Protein 6C25 (pdb70)

Secondary structure (DSSP, 8-state):
---EEEEEESSSS-SSHHHHHHHHTTT-SEEEE-S--SSS-EE----EESSS-GGGGSTT-EEEE-TT--B-HHHHHHHHHHHHHTT--HHHHEEEETTPBBP-HHHHHHHHHHH----HHHHHHHHHTT---BGGGGG-HHHHHHHHHHHHHHHHHIIIIIS------HHHHHHHTTTHHHHHGGGEE-HHHHHHHHHHTT--EEEE---HHHHHT--GGG--EEEEEEESSEEE-SSS--TTB--SHHHHHHHHHTT-B-TTT-PBPEEE-EEHHHHHHHHHHHT--EEEEE-GGGGTT-SEEEEEEEEE-TT--EESS--SSGGGGTT-EEEEEEEE---S--TT--SGGGS-HHHHHHHHHHHHHHSS-EEEEE-SSSTTSEEESS-TT-

CATH classification: 1.10.300.10 (+1 more: 3.90.170.10)

Nearest PDB structures (foldseek):
  6c25-assembly1_A-2  TM=1.003E+00  e=3.751E-88  Legionella pneumophila
  6bs7-assembly1_A-2  TM=9.971E-01  e=5.224E-81  Legionella pneumophila
  1cg3-assembly1_A-2  TM=9.510E-01  e=1.145E-56  Escherichia coli K-12
  1cg4-assembly1_A-2  TM=9.491E-01  e=1.904E-55  Escherichia coli K-12
  1cg1-assembly1_A-2  TM=9.480E-01  e=2.419E-55  Escherichia coli K-12

Structure (mmCIF, N/CA/C/O backbone):
data_6C25
#
_entry.id   6C25
#
_cell.length_a   68.810
_cell.length_b   90.260
_cell.length_c   60.010
_cell.angle_alpha   90.000
_cell.angle_beta   90.000
_cell.angle_gamma   90.000
#
_symmetry.space_group_name_H-M   'P 21 21 2'
#
loop_
_entity.id
_entity.type
_entity.pdbx_description
1 polymer 'Adenylosuccinate synthetase'
2 non-polymer "GUANOSINE-5'-DIPHOSPHATE"
3 non-polymer 'MAGNESIUM ION'
4 non-polymer 'CHLORIDE ION'
5 water water
#
loop_
_atom_site.group_PDB
_atom_site.id
_atom_site.type_symbol
_atom_site.label_atom_id
_atom_site.label_alt_id
_atom_site.label_comp_id
_atom_site.label_asym_id
_atom_site.label_entity_id
_atom_site.label_seq_id
_atom_site.pdbx_PDB_ins_code
_atom_site.Cartn_x
_atom_site.Cartn_y
_atom_site.Cartn_z
_atom_site.occupancy
_atom_site.B_iso_or_equiv
_atom_site.auth_seq_id
_atom_site.auth_comp_id
_atom_site.auth_asym_id
_atom_site.auth_atom_id
_atom_site.pdbx_PDB_model_num
ATOM 1 N N . MET A 1 9 ? -19.867 -1.710 4.734 1.00 58.17 1 MET A N 1
ATOM 2 C CA . MET A 1 9 ? -20.630 -1.682 3.481 1.00 58.41 1 MET A CA 1
ATOM 3 C C . MET A 1 9 ? -20.796 -0.257 2.951 1.00 46.66 1 MET A C 1
ATOM 4 O O . MET A 1 9 ? -21.059 0.680 3.706 1.00 47.54 1 MET A O 1
ATOM 6 N N . GLY A 1 10 ? -20.638 -0.103 1.636 1.00 36.57 2 GLY A N 1
ATOM 7 C CA . GLY A 1 10 ? -20.700 1.198 1.010 1.00 31.49 2 GLY A CA 1
ATOM 8 C C . GLY A 1 10 ? -22.123 1.583 0.656 1.00 30.20 2 GLY A C 1
ATOM 9 O O . GLY A 1 10 ? -23.083 0.878 0.960 1.00 36.23 2 GLY A O 1
ATOM 10 N N . LYS A 1 11 ? -22.249 2.744 0.016 1.00 23.43 3 LYS A N 1
ATOM 11 C CA . LYS A 1 11 ? -23.529 3.226 -0.468 1.00 24.44 3 LYS A CA 1
ATOM 12 C C . LYS A 1 11 ? -23.447 3.473 -1.960 1.00 26.73 3 LYS A C 1
ATOM 13 O O . LYS A 1 11 ? -22.412 3.914 -2.481 1.00 20.49 3 LYS A O 1
ATOM 19 N N . ASN A 1 12 ? -24.563 3.192 -2.631 1.00 19.49 4 ASN A N 1
ATOM 20 C CA . ASN A 1 12 ? -24.692 3.322 -4.074 1.00 17.70 4 ASN A CA 1
ATOM 21 C C . ASN A 1 12 ? -25.675 4.439 -4.379 1.00 16.93 4 ASN A C 1
ATOM 22 O O . ASN A 1 12 ? -26.858 4.336 -4.026 1.00 18.48 4 ASN A O 1
ATOM 27 N N . VAL A 1 13 ? -25.184 5.483 -5.057 1.00 16.83 5 VAL A N 1
ATOM 28 C CA . VAL A 1 13 ? -25.892 6.743 -5.247 1.00 14.89 5 VAL A CA 1
ATOM 29 C C . VAL A 1 13 ? -26.064 6.987 -6.742 1.00 18.08 5 VAL A C 1
ATOM 30 O O . VAL A 1 13 ? -25.099 6.879 -7.509 1.00 15.07 5 VAL A O 1
ATOM 34 N N . VAL A 1 14 ? -27.275 7.350 -7.156 1.00 13.49 6 VAL A N 1
ATOM 35 C CA . VAL A 1 14 ? -27.527 7.782 -8.535 1.00 12.31 6 VAL A CA 1
ATOM 36 C C . VAL A 1 14 ? -27.766 9.284 -8.503 1.00 15.90 6 VAL A C 1
ATOM 37 O O . VAL A 1 14 ? -28.498 9.778 -7.634 1.00 16.91 6 VAL A O 1
ATOM 41 N N . VAL A 1 15 ? -27.147 10.004 -9.431 1.00 17.66 7 VAL A N 1
ATOM 42 C CA . VAL A 1 15 ? -27.289 11.455 -9.535 1.00 16.10 7 VAL A CA 1
ATOM 43 C C . VAL A 1 15 ? -27.873 11.765 -10.900 1.00 19.12 7 VAL A C 1
ATOM 44 O O . VAL A 1 15 ? -27.317 11.341 -11.920 1.00 16.01 7 VAL A O 1
ATOM 48 N N . LEU A 1 16 ? -28.972 12.527 -10.936 1.00 14.42 8 LEU A N 1
ATOM 49 C CA . LEU A 1 16 ? -29.559 12.888 -12.226 1.00 15.59 8 LEU A CA 1
ATOM 50 C C . LEU A 1 16 ? -30.199 14.263 -12.121 1.00 14.19 8 LEU A C 1
ATOM 51 O O . LEU A 1 16 ? -30.497 14.741 -11.022 1.00 17.63 8 LEU A O 1
ATOM 56 N N . GLY A 1 17 ? -30.414 14.883 -13.282 1.00 17.54 9 GLY A N 1
ATOM 57 C CA . GLY A 1 17 ? -31.181 16.138 -13.326 1.00 18.24 9 GLY A CA 1
ATOM 58 C C . GLY A 1 17 ? -32.676 15.870 -13.377 1.00 23.00 9 GLY A C 1
ATOM 59 O O . GLY A 1 17 ? -33.135 14.844 -13.891 1.00 20.58 9 GLY A O 1
ATOM 60 N N . THR A 1 18 ? -33.459 16.804 -12.822 1.00 16.33 10 THR A N 1
ATOM 61 C CA . THR A 1 18 ? -34.891 16.583 -12.658 1.00 15.38 10 THR A CA 1
ATOM 62 C C . THR A 1 18 ? -35.759 17.377 -13.618 1.00 19.45 10 THR A C 1
ATOM 63 O O . THR A 1 18 ? -36.994 17.226 -13.591 1.00 16.11 10 THR A O 1
ATOM 67 N N . GLN A 1 19 ? -35.163 18.230 -14.454 1.00 15.63 11 GLN A N 1
ATOM 68 C CA . GLN A 1 19 ? -35.952 19.178 -15.227 1.00 17.10 11 GLN A CA 1
ATOM 69 C C . GLN A 1 19 ? -35.680 18.896 -16.701 1.00 26.01 11 GLN A C 1
ATOM 70 O O . GLN A 1 19 ? -35.844 17.762 -17.133 1.00 22.32 11 GLN A O 1
ATOM 76 N N . TRP A 1 20 ? -35.270 19.888 -17.477 1.00 21.11 12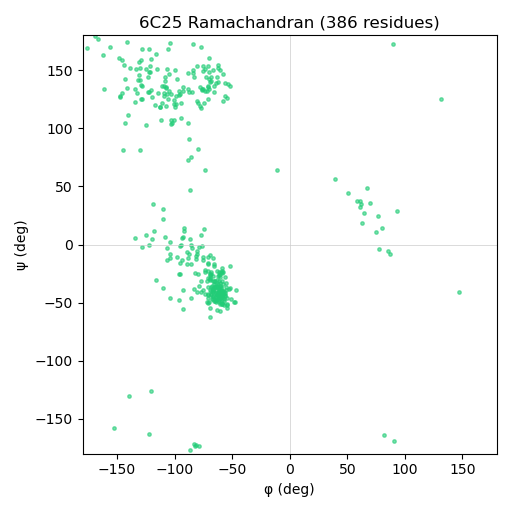 TRP A N 1
ATOM 77 C CA . TRP A 1 20 ? -35.094 19.724 -18.908 1.00 24.92 12 TRP A CA 1
ATOM 78 C C . TRP A 1 20 ? -33.636 19.971 -19.274 1.00 30.36 12 TRP A C 1
ATOM 79 O O . TRP A 1 20 ? -33.324 20.517 -20.333 1.00 41.63 12 TRP A O 1
ATOM 90 N N . GLY A 1 21 ? -32.726 19.578 -18.376 1.00 23.12 13 GLY A N 1
ATOM 91 C CA . GLY A 1 21 ? -31.303 19.770 -18.571 1.00 21.14 13 GLY A CA 1
ATOM 92 C C . GLY A 1 21 ? -30.812 21.105 -18.025 1.00 25.40 13 GLY A C 1
ATOM 93 O O . GLY A 1 21 ? -31.579 21.963 -17.584 1.00 22.65 13 GLY A O 1
ATOM 94 N N . ASP A 1 22 ? -29.490 21.262 -18.040 1.00 23.24 14 ASP A N 1
ATOM 95 C CA . ASP A 1 22 ? -28.846 22.490 -17.594 1.00 21.11 14 ASP A CA 1
ATOM 96 C C . ASP A 1 22 ? -29.073 22.760 -16.105 1.00 19.49 14 ASP A C 1
ATOM 97 O O . ASP A 1 22 ? -29.042 23.915 -15.674 1.00 21.75 14 ASP A O 1
ATOM 102 N N . GLU A 1 23 ? -29.280 21.717 -15.304 1.00 17.73 15 GLU A N 1
ATOM 103 C CA . GLU A 1 23 ? -29.623 21.928 -13.902 1.00 20.47 15 GLU A CA 1
ATOM 104 C C . GLU A 1 23 ? -28.410 22.233 -13.028 1.00 26.47 15 GLU A C 1
ATOM 105 O O . GLU A 1 23 ? -28.589 22.514 -11.838 1.00 25.97 15 GLU A O 1
ATOM 111 N N . GLY A 1 24 ? -27.195 22.164 -13.569 1.00 20.67 16 GLY A N 1
ATOM 112 C CA . GLY A 1 24 ? -26.002 22.447 -12.781 1.00 25.09 16 GLY A CA 1
ATOM 113 C C . GLY A 1 24 ? -25.397 21.206 -12.177 1.00 24.88 16 GLY A C 1
ATOM 114 O O . GLY A 1 24 ? -24.786 21.274 -11.107 1.00 26.14 16 GLY A O 1
ATOM 115 N N . LYS A 1 25 ? -25.572 20.060 -12.834 1.00 21.81 17 LYS A N 1
ATOM 116 C CA . LYS A 1 25 ? -25.180 18.769 -12.274 1.00 20.85 17 LYS A CA 1
ATOM 117 C C . LYS A 1 25 ? -23.658 18.592 -12.220 1.00 24.40 17 LYS A C 1
ATOM 118 O O . LYS A 1 25 ? -23.156 17.879 -11.350 1.00 22.93 17 LYS A O 1
ATOM 124 N N . GLY A 1 26 ? -22.919 19.236 -13.125 1.00 20.89 18 GLY A N 1
ATOM 125 C CA . GLY A 1 26 ? -21.496 18.953 -13.260 1.00 24.78 18 GLY A CA 1
ATOM 126 C C . GLY A 1 26 ? -20.709 19.152 -11.975 1.00 26.56 18 GLY A C 1
ATOM 127 O O . GLY A 1 26 ? -19.962 18.268 -11.538 1.00 26.81 18 GLY A O 1
ATOM 128 N N . LYS A 1 27 ? -20.850 20.319 -11.356 1.00 24.19 19 LYS A N 1
ATOM 129 C CA . LYS A 1 27 ? -20.036 20.584 -10.178 1.00 28.87 19 LYS A CA 1
ATOM 130 C C . LYS A 1 27 ? -20.516 19.785 -8.976 1.00 25.73 19 LYS A C 1
ATOM 131 O O . LYS A 1 27 ? -19.729 19.546 -8.052 1.00 21.45 19 LYS A O 1
ATOM 137 N N . ILE A 1 28 ? -21.777 19.350 -8.980 1.00 20.94 20 ILE A N 1
ATOM 138 C CA . ILE A 1 28 ? -22.274 18.527 -7.887 1.00 19.24 20 ILE A CA 1
ATOM 139 C C . ILE A 1 28 ? -21.695 17.125 -7.986 1.00 19.26 20 ILE A C 1
ATOM 140 O O . ILE A 1 28 ? -21.275 16.537 -6.984 1.00 18.75 20 ILE A O 1
ATOM 145 N N . VAL A 1 29 ? -21.652 16.569 -9.200 1.00 15.21 21 VAL A N 1
ATOM 146 C CA . VAL A 1 29 ? -21.001 15.276 -9.387 1.00 17.82 21 VAL A CA 1
ATOM 147 C C . VAL A 1 29 ? -19.531 15.362 -8.988 1.00 18.05 21 VAL A C 1
ATOM 148 O O . VAL A 1 29 ? -19.017 14.516 -8.243 1.00 24.30 21 VAL A O 1
ATOM 152 N N . ASP A 1 30 ? -18.842 16.412 -9.440 1.00 19.70 22 ASP A N 1
ATOM 153 C CA . ASP A 1 30 ? -17.431 16.580 -9.087 1.00 19.29 22 ASP A CA 1
ATOM 154 C C . ASP A 1 30 ? -17.237 16.584 -7.576 1.00 22.82 22 ASP A C 1
ATOM 155 O O . ASP A 1 30 ? -16.285 15.986 -7.052 1.00 21.95 22 ASP A O 1
ATOM 160 N N . LEU A 1 31 ? -18.109 17.297 -6.866 1.00 20.07 23 LEU A N 1
ATOM 161 C CA . LEU A 1 31 ? -18.039 17.328 -5.412 1.00 22.60 23 LEU A CA 1
ATOM 162 C C . LEU A 1 31 ? -18.293 15.944 -4.818 1.00 22.47 23 LEU A C 1
ATOM 163 O O . LEU A 1 31 ? -17.561 15.493 -3.926 1.00 27.12 23 LEU A O 1
ATOM 168 N N . LEU A 1 32 ? -19.330 15.254 -5.303 1.00 18.72 24 LEU A N 1
ATOM 169 C CA . LEU A 1 32 ? -19.645 13.927 -4.781 1.00 17.73 24 LEU A CA 1
ATOM 170 C C . LEU A 1 32 ? -18.519 12.929 -5.026 1.00 21.92 24 LEU A C 1
ATOM 171 O O . LEU A 1 32 ? -18.391 11.951 -4.276 1.00 24.20 24 LEU A O 1
ATOM 176 N N . THR A 1 33 ? -17.702 13.127 -6.074 1.00 21.66 25 THR A N 1
ATOM 177 C CA . THR A 1 33 ? -16.642 12.150 -6.310 1.00 25.30 25 THR A CA 1
ATOM 178 C C . THR A 1 33 ? -15.612 12.152 -5.191 1.00 23.25 25 THR A C 1
ATOM 179 O O . THR A 1 33 ? -14.858 11.186 -5.067 1.00 26.12 25 THR A O 1
ATOM 183 N N . GLN A 1 34 ? -15.566 13.194 -4.355 1.00 23.89 26 GLN A N 1
ATOM 184 C CA . GLN A 1 34 ? -14.656 13.127 -3.205 1.00 31.21 26 GLN A CA 1
ATOM 185 C C . GLN A 1 34 ? -15.004 11.976 -2.275 1.00 32.13 26 GLN A C 1
ATOM 186 O O . GLN A 1 34 ? -14.139 11.514 -1.528 1.00 33.48 26 GLN A O 1
ATOM 192 N N . ASP A 1 35 ? -16.251 11.514 -2.294 1.00 24.15 27 ASP A N 1
ATOM 193 C CA . ASP A 1 35 ? -16.697 10.444 -1.419 1.00 29.21 27 ASP A CA 1
ATOM 194 C C . ASP A 1 35 ? -16.836 9.110 -2.139 1.00 27.76 27 ASP A C 1
ATOM 195 O O . ASP A 1 35 ? -17.079 8.099 -1.481 1.00 30.81 27 ASP A O 1
ATOM 200 N N . ALA A 1 36 ? -16.707 9.076 -3.461 1.00 24.11 28 ALA A N 1
ATOM 201 C CA . ALA A 1 36 ? -16.890 7.838 -4.204 1.00 20.14 28 ALA A CA 1
ATOM 202 C C . ALA A 1 36 ? -15.526 7.224 -4.474 1.00 31.99 28 ALA A C 1
ATOM 203 O O . ALA A 1 36 ? -14.537 7.939 -4.661 1.00 35.20 28 ALA A O 1
ATOM 205 N N . GLN A 1 37 ? -15.452 5.897 -4.403 1.00 26.49 29 GLN A N 1
ATOM 206 C CA . GLN A 1 37 ? -14.286 5.199 -4.928 1.00 31.66 29 GLN A CA 1
ATOM 207 C C . GLN A 1 37 ? -14.500 4.746 -6.371 1.00 27.55 29 GLN A C 1
ATOM 208 O O . GLN A 1 37 ? -13.543 4.351 -7.056 1.00 21.62 29 GLN A O 1
ATOM 214 N N . VAL A 1 38 ? -15.734 4.788 -6.846 1.00 19.31 30 VAL A N 1
ATOM 215 C CA . VAL A 1 38 ? -16.099 4.251 -8.154 1.00 18.22 30 VAL A CA 1
ATOM 216 C C . VAL A 1 38 ? -17.119 5.197 -8.776 1.00 23.50 30 VAL A C 1
ATOM 217 O O . VAL A 1 38 ? -18.068 5.620 -8.106 1.00 22.58 30 VAL A O 1
ATOM 221 N N . VAL A 1 39 ? -16.940 5.533 -10.050 1.00 16.53 31 VAL A N 1
ATOM 222 C CA . VAL A 1 39 ? -17.908 6.359 -10.764 1.00 15.54 31 VAL A CA 1
ATOM 223 C C . VAL A 1 39 ? -18.278 5.641 -12.056 1.00 16.44 31 VAL A C 1
ATOM 224 O O . VAL A 1 39 ? -17.401 5.115 -12.752 1.00 17.22 31 VAL A O 1
ATOM 228 N N . VAL A 1 40 ? -19.570 5.619 -12.372 1.00 15.64 32 VAL A N 1
ATOM 229 C CA . VAL A 1 40 ? -20.112 4.789 -13.457 1.00 17.69 32 VAL A CA 1
ATOM 230 C C . VAL A 1 40 ? -20.971 5.654 -14.367 1.00 22.96 32 VAL A C 1
ATOM 231 O O . VAL A 1 40 ? -21.927 6.289 -13.892 1.00 18.66 32 VAL A O 1
ATOM 235 N N . ARG A 1 41 ? -20.647 5.647 -15.668 1.00 19.38 33 ARG A N 1
ATOM 236 C CA A ARG A 1 41 ? -21.551 6.112 -16.711 0.39 20.55 33 ARG A CA 1
ATOM 237 C CA B ARG A 1 41 ? -21.549 6.109 -16.721 0.61 20.55 33 ARG A CA 1
ATOM 238 C C . ARG A 1 41 ? -22.329 4.917 -17.255 1.00 20.14 33 ARG A C 1
ATOM 239 O O . ARG A 1 41 ? -21.738 3.918 -17.665 1.00 17.25 33 ARG A O 1
ATOM 254 N N . TYR A 1 42 ? -23.656 5.019 -17.265 1.00 21.68 34 TYR A N 1
ATOM 255 C CA . TYR A 1 42 ? -24.454 3.848 -17.598 1.00 21.21 34 TYR A CA 1
ATOM 256 C C . TYR A 1 42 ? -25.482 4.101 -18.685 1.00 21.66 34 TYR A C 1
ATOM 257 O O . TYR A 1 42 ? -26.187 3.163 -19.074 1.00 23.15 34 TYR A O 1
ATOM 266 N N . GLN A 1 43 ? -25.594 5.331 -19.185 1.00 24.66 35 GLN A N 1
ATOM 267 C CA . GLN A 1 43 ? -26.591 5.649 -20.198 1.00 36.19 35 GLN A CA 1
ATOM 268 C C . GLN A 1 43 ? -26.011 6.696 -21.132 1.00 39.01 35 GLN A C 1
ATOM 269 O O . GLN A 1 43 ? -25.080 7.421 -20.778 1.00 34.92 35 GLN A O 1
ATOM 271 N N . GLY A 1 44 ? -26.584 6.780 -22.323 1.00 36.13 36 GLY A N 1
ATOM 272 C CA . GLY A 1 44 ? -26.297 7.913 -23.164 1.00 36.71 36 GLY A CA 1
ATOM 273 C C . GLY A 1 44 ? -24.992 7.749 -23.914 1.00 39.28 36 GLY A C 1
ATOM 274 O O . GLY A 1 44 ? -24.448 6.648 -24.059 1.00 42.09 36 GLY A O 1
ATOM 275 N N . GLY A 1 45 ? -24.503 8.869 -24.429 1.00 47.84 37 GLY A N 1
ATOM 276 C CA . GLY A 1 45 ? -23.285 8.853 -25.210 1.00 51.99 37 GLY A CA 1
ATOM 277 C C . GLY A 1 45 ? -22.395 10.036 -24.910 1.00 54.87 37 GLY A C 1
ATOM 278 O O . GLY A 1 45 ? -22.117 10.340 -23.738 1.00 45.04 37 GLY A O 1
ATOM 279 N N . HIS A 1 46 ? -21.948 10.701 -25.981 1.00 58.68 38 HIS A N 1
ATOM 280 C CA . HIS A 1 46 ? -21.084 11.875 -25.927 1.00 61.58 38 HIS A CA 1
ATOM 281 C C . HIS A 1 46 ? -21.818 13.150 -26.344 1.00 70.51 38 HIS A C 1
ATOM 282 O O . HIS A 1 46 ? -21.206 14.073 -26.886 1.00 80.34 38 HIS A O 1
ATOM 289 N N . ASN A 1 47 ? -23.128 13.219 -26.087 1.00 70.87 39 ASN A N 1
ATOM 290 C CA . ASN A 1 47 ? -23.923 14.353 -26.556 1.00 77.49 39 ASN A CA 1
ATOM 291 C C . ASN A 1 47 ? -23.595 15.628 -25.783 1.00 86.32 39 ASN A C 1
ATOM 292 O O . ASN A 1 47 ? -23.334 16.677 -26.383 1.00 92.10 39 ASN A O 1
ATOM 294 N N . ALA A 1 48 ? -23.607 15.562 -24.454 1.00 86.20 40 ALA A N 1
ATOM 295 C CA . ALA A 1 48 ? -23.351 16.722 -23.611 1.00 86.87 40 ALA A CA 1
ATOM 296 C C . ALA A 1 48 ? -21.985 16.604 -22.945 1.00 86.04 40 ALA A C 1
ATOM 297 O O . ALA A 1 48 ? -21.584 15.515 -22.515 1.00 87.75 40 ALA A O 1
ATOM 299 N N . GLY A 1 49 ? -21.273 17.735 -22.857 1.00 79.58 41 GLY A N 1
ATOM 300 C CA . GLY A 1 49 ? -19.962 17.779 -22.248 1.00 73.04 41 GLY A CA 1
ATOM 301 C C . GLY A 1 49 ? -19.966 18.432 -20.868 1.00 69.21 41 GLY A C 1
ATOM 302 O O . GLY A 1 49 ? -20.942 19.043 -20.440 1.00 75.73 41 GLY A O 1
ATOM 303 N N . HIS A 1 50 ? -18.838 18.278 -20.170 1.00 69.99 42 HIS A N 1
ATOM 304 C CA . HIS A 1 50 ? -18.617 18.889 -18.862 1.00 58.30 42 HIS A CA 1
ATOM 305 C C . HIS A 1 50 ? -17.230 19.518 -18.827 1.00 61.42 42 HIS A C 1
ATOM 306 O O . HIS A 1 50 ? -16.228 18.828 -19.040 1.00 58.40 42 HIS A O 1
ATOM 313 N N . THR A 1 51 ? -17.168 20.815 -18.543 1.00 63.77 43 THR A N 1
ATOM 314 C CA . THR A 1 51 ? -15.902 21.536 -18.516 1.00 67.24 43 THR A CA 1
ATOM 315 C C . THR A 1 51 ? -15.337 21.549 -17.103 1.00 64.54 43 THR A C 1
ATOM 316 O O . THR A 1 51 ? -16.072 21.787 -16.139 1.00 56.55 43 THR A O 1
ATOM 320 N N . LEU A 1 52 ? -14.036 21.295 -16.978 1.00 66.49 44 LEU A N 1
ATOM 321 C CA . LEU A 1 52 ? -13.400 21.393 -15.662 1.00 72.54 44 LEU A CA 1
ATOM 322 C C . LEU A 1 52 ? -11.918 21.745 -15.811 1.00 84.50 44 LEU A C 1
ATOM 323 O O . LEU A 1 52 ? -11.484 22.258 -16.848 1.00 85.75 44 LEU A O 1
ATOM 328 N N . LYS A 1 53 ? -11.137 21.427 -14.772 1.00 89.90 45 LYS A N 1
ATOM 329 C CA . LYS A 1 53 ? -9.904 22.141 -14.442 1.00 95.62 45 LYS A CA 1
ATOM 330 C C . LYS A 1 53 ? -8.682 21.465 -15.056 1.00 90.79 45 LYS A C 1
ATOM 331 O O . LYS A 1 53 ? -8.260 20.397 -14.597 1.00 89.47 45 LYS A O 1
ATOM 333 N N . ILE A 1 54 ? -8.115 22.124 -16.068 1.00 87.68 46 ILE A N 1
ATOM 334 C CA . ILE A 1 54 ? -6.851 21.837 -16.758 1.00 89.19 46 ILE A CA 1
ATOM 335 C C . ILE A 1 54 ? -7.095 22.279 -18.193 1.00 94.68 46 ILE A C 1
ATOM 336 O O . ILE A 1 54 ? -8.142 22.863 -18.493 1.00 94.45 46 ILE A O 1
ATOM 338 N N . THR A 1 59 ? -10.470 21.787 -20.608 1.00 80.42 51 THR A N 1
ATOM 339 C CA . THR A 1 59 ? -10.686 20.411 -21.039 1.00 77.40 51 THR A CA 1
ATOM 340 C C . THR A 1 59 ? -12.139 19.980 -20.811 1.00 67.96 51 THR A C 1
ATOM 341 O O . THR A 1 59 ? -12.665 20.089 -19.698 1.00 68.16 51 THR A O 1
ATOM 345 N N . VAL A 1 60 ? -12.792 19.503 -21.869 1.00 57.72 52 VAL A N 1
ATOM 346 C CA . VAL A 1 60 ? -14.193 19.095 -21.814 1.00 60.30 52 VAL A CA 1
ATOM 347 C C . VAL A 1 60 ? -14.261 17.580 -21.930 1.00 55.35 52 VAL A C 1
ATOM 348 O O . VAL A 1 60 ? -13.700 16.997 -22.866 1.00 56.59 52 VAL A O 1
ATOM 352 N N . LEU A 1 61 ? -14.951 16.941 -20.989 1.00 44.29 53 LEU A N 1
ATOM 353 C CA . LEU A 1 61 ? -15.125 15.495 -20.999 1.00 42.68 53 LEU A CA 1
ATOM 354 C C . LEU A 1 61 ? -16.566 15.167 -21.336 1.00 47.31 53 LEU A C 1
ATOM 355 O O . LEU A 1 61 ? -17.488 15.733 -20.741 1.00 52.24 53 LEU A O 1
ATOM 360 N N . ARG A 1 62 ? -16.760 14.268 -22.294 1.00 41.61 54 ARG A N 1
ATOM 361 C CA . ARG A 1 62 ? -18.099 13.861 -22.692 1.00 46.02 54 ARG A CA 1
ATOM 362 C C . ARG A 1 62 ? -18.386 12.402 -22.418 1.00 42.99 54 ARG A C 1
ATOM 363 O O . ARG A 1 62 ? -19.545 12.047 -22.160 1.00 41.61 54 ARG A O 1
ATOM 365 N N . LEU A 1 63 ? -17.372 11.546 -22.460 1.00 35.40 55 LEU A N 1
ATOM 366 C CA . LEU A 1 63 ? -17.541 10.140 -22.108 1.00 35.57 55 LEU A CA 1
ATOM 367 C C . LEU A 1 63 ? -16.854 9.761 -20.809 1.00 35.17 55 LEU A C 1
ATOM 368 O O . LEU A 1 63 ? -17.400 8.974 -20.038 1.00 34.84 55 LEU A O 1
ATOM 373 N N . ILE A 1 64 ? -15.678 10.310 -20.528 1.00 38.75 56 ILE A N 1
ATOM 374 C CA . ILE A 1 64 ? -14.929 9.917 -19.336 1.00 39.94 56 ILE A CA 1
ATOM 375 C C . ILE A 1 64 ? -15.482 10.650 -18.115 1.00 40.37 56 ILE A C 1
ATOM 376 O O . ILE A 1 64 ? -15.535 11.892 -18.113 1.00 40.35 56 ILE A O 1
ATOM 381 N N . PRO A 1 65 ? -15.906 9.923 -17.068 1.00 38.39 57 PRO A N 1
ATOM 382 C CA . PRO A 1 65 ? -16.357 10.573 -15.829 1.00 33.60 57 PRO A CA 1
ATOM 383 C C . PRO A 1 65 ? -15.280 11.455 -15.218 1.00 43.44 57 PRO A C 1
ATOM 384 O O . PRO A 1 65 ? -14.086 11.159 -15.299 1.00 39.12 57 PRO A O 1
ATOM 388 N N . SER A 1 66 ? -15.717 12.558 -14.583 1.00 40.27 58 SER A N 1
ATOM 389 C CA . SER A 1 66 ? -14.760 13.507 -14.020 1.00 41.59 58 SER A CA 1
ATOM 390 C C . SER A 1 66 ? -14.047 12.957 -12.790 1.00 37.33 58 SER A C 1
ATOM 391 O O . SER A 1 66 ? -12.997 13.494 -12.408 1.00 49.69 58 SER A O 1
ATOM 394 N N . GLY A 1 67 ? -14.568 11.897 -12.179 1.00 33.61 59 GLY A N 1
ATOM 395 C CA . GLY A 1 67 ? -13.839 11.212 -11.124 1.00 39.54 59 GLY A CA 1
ATOM 396 C C . GLY A 1 67 ? -12.417 10.814 -11.507 1.00 35.42 59 GLY A C 1
ATOM 397 O O . GLY A 1 67 ? -11.591 10.545 -10.632 1.00 34.08 59 GLY A O 1
ATOM 398 N N . MET A 1 68 ? -12.128 10.781 -12.815 1.00 35.44 60 MET A N 1
ATOM 399 C CA . MET A 1 68 ? -10.794 10.452 -13.319 1.00 39.65 60 MET A CA 1
ATOM 400 C C . MET A 1 68 ? -9.727 11.402 -12.796 1.00 40.00 60 MET A C 1
ATOM 401 O O . MET A 1 68 ? -8.547 11.040 -12.761 1.00 45.88 60 MET A O 1
ATOM 406 N N . LEU A 1 69 ? -10.106 12.605 -12.391 1.00 38.18 61 LEU A N 1
ATOM 407 C CA . LEU A 1 69 ? -9.156 13.565 -11.861 1.00 46.59 61 LEU A CA 1
ATOM 408 C C . LEU A 1 69 ? -8.908 13.391 -10.367 1.00 46.94 61 LEU A C 1
ATOM 409 O O . LEU A 1 69 ? -8.119 14.148 -9.795 1.00 50.92 61 LEU A O 1
ATOM 414 N N . ARG A 1 70 ? -9.564 12.431 -9.726 1.00 41.30 62 ARG A N 1
ATOM 415 C CA . ARG A 1 70 ? -9.214 11.980 -8.391 1.00 41.21 62 ARG A CA 1
ATOM 416 C C . ARG A 1 70 ? -8.387 10.711 -8.499 1.00 37.81 62 ARG A C 1
ATOM 417 O O . ARG A 1 70 ? -8.834 9.748 -9.134 1.00 35.11 62 ARG A O 1
ATOM 425 N N . PRO A 1 71 ? -7.218 10.656 -7.857 1.00 40.23 63 PRO A N 1
ATOM 426 C CA . PRO A 1 71 ? -6.278 9.555 -8.135 1.00 39.96 63 PRO A CA 1
ATOM 427 C C . PRO A 1 71 ? -6.771 8.191 -7.695 1.00 41.24 63 PRO A C 1
ATOM 428 O O . PRO A 1 71 ? -6.373 7.187 -8.294 1.00 39.80 63 PRO A O 1
ATOM 432 N N . ASN A 1 72 ? -7.637 8.111 -6.691 1.00 38.81 64 ASN A N 1
ATOM 433 C CA . ASN A 1 72 ? -8.086 6.825 -6.164 1.00 39.19 64 ASN A CA 1
ATOM 434 C C . ASN A 1 72 ? -9.322 6.252 -6.867 1.00 39.86 64 ASN A C 1
ATOM 435 O O . ASN A 1 72 ? -9.698 5.111 -6.584 1.00 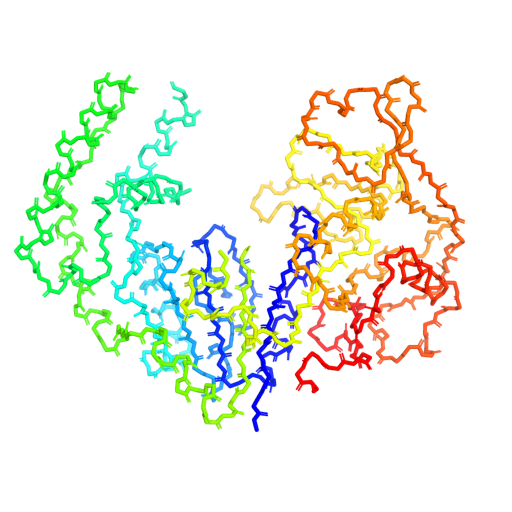45.58 64 ASN A O 1
ATOM 440 N N . VAL A 1 73 ? -9.953 6.990 -7.773 1.00 34.99 65 VAL A N 1
ATOM 441 C CA . VAL A 1 73 ? -11.267 6.624 -8.304 1.00 29.78 65 VAL A CA 1
ATOM 442 C C . VAL A 1 73 ? -11.101 5.713 -9.515 1.00 26.23 65 VAL A C 1
ATOM 443 O O . VAL A 1 73 ? -10.275 5.984 -10.389 1.00 27.70 65 VAL A O 1
ATOM 447 N N . THR A 1 74 ? -11.873 4.626 -9.566 1.00 24.08 66 THR A N 1
ATOM 448 C CA . THR A 1 74 ? -12.005 3.821 -10.775 1.00 25.83 66 THR A CA 1
ATOM 449 C C . THR A 1 74 ? -13.242 4.277 -11.538 1.00 26.50 66 THR A C 1
ATOM 450 O O . THR A 1 74 ? -14.337 4.356 -10.963 1.00 20.31 66 THR A O 1
ATOM 454 N N . CYS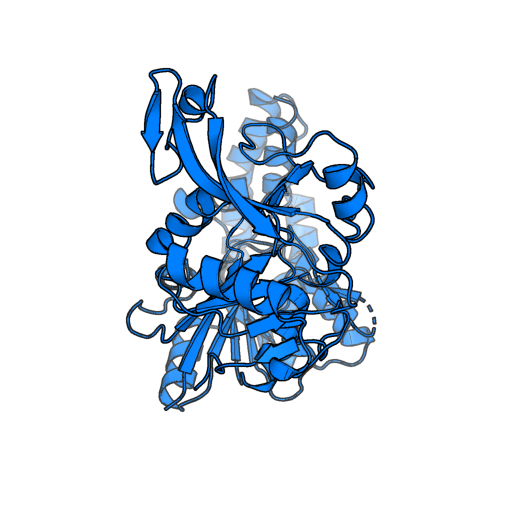 A 1 75 ? -13.082 4.545 -12.836 1.00 21.18 67 CYS A N 1
ATOM 455 C CA . CYS A 1 75 ? -14.194 4.993 -13.680 1.00 21.18 67 CYS A CA 1
ATOM 456 C C . CYS A 1 75 ? -14.635 3.888 -14.636 1.00 25.96 67 CYS A C 1
ATOM 457 O O . CYS A 1 75 ? -13.799 3.216 -15.254 1.00 24.65 67 CYS A O 1
ATOM 460 N N . TYR A 1 76 ? -15.956 3.704 -14.759 1.00 18.62 68 TYR A N 1
ATOM 461 C CA . TYR A 1 76 ? -16.540 2.641 -15.567 1.00 23.46 68 TYR A CA 1
ATOM 462 C C . TYR A 1 76 ? -17.451 3.236 -16.619 1.00 21.52 68 TYR A C 1
ATOM 463 O O . TYR A 1 76 ? -18.327 4.049 -16.297 1.00 20.00 68 TYR A O 1
ATOM 472 N N . ILE A 1 77 ? -17.272 2.801 -17.865 1.00 21.11 69 ILE A N 1
ATOM 473 C CA . ILE A 1 77 ? -18.260 3.030 -18.916 1.00 19.22 69 ILE A CA 1
ATOM 474 C C . ILE A 1 77 ? -18.990 1.706 -19.106 1.00 19.80 69 ILE A C 1
ATOM 475 O O . ILE A 1 77 ? -18.452 0.768 -19.688 1.00 17.48 69 ILE A O 1
ATOM 480 N N . ALA A 1 78 ? -20.216 1.624 -18.587 1.00 18.94 70 ALA A N 1
ATOM 481 C CA . ALA A 1 78 ? -20.973 0.387 -18.513 1.00 21.74 70 ALA A CA 1
ATOM 482 C C . ALA A 1 78 ? -21.711 0.126 -19.834 1.00 18.74 70 ALA A C 1
ATOM 483 O O . ALA A 1 78 ? -21.747 0.968 -20.732 1.00 16.48 70 ALA A O 1
ATOM 485 N N . ASN A 1 79 ? -22.312 -1.071 -19.929 1.00 15.08 71 ASN A N 1
ATOM 486 C CA . ASN A 1 79 ? -22.823 -1.573 -21.204 1.00 18.27 71 ASN A CA 1
ATOM 487 C C . ASN A 1 79 ? -23.910 -0.682 -21.791 1.00 19.72 71 ASN A C 1
ATOM 488 O O . ASN A 1 79 ? -24.104 -0.667 -23.014 1.00 21.79 71 ASN A O 1
ATOM 493 N N . GLY A 1 80 ? -24.628 0.067 -20.951 1.00 24.25 72 GLY A N 1
ATOM 494 C CA . GLY A 1 80 ? -25.685 0.932 -21.474 1.00 20.39 72 GLY A CA 1
ATOM 495 C C . GLY A 1 80 ? -25.209 2.138 -22.250 1.00 21.07 72 GLY A C 1
ATOM 496 O O . GLY A 1 80 ? -26.040 2.810 -22.871 1.00 24.03 72 GLY A O 1
ATOM 497 N N . VAL A 1 81 ? -23.919 2.449 -22.223 1.00 16.32 73 VAL A N 1
ATOM 498 C CA . VAL A 1 81 ? -23.385 3.583 -22.961 1.00 20.64 73 VAL A CA 1
ATOM 499 C C . VAL A 1 81 ? -23.106 3.116 -24.381 1.00 22.64 73 VAL A C 1
ATOM 500 O O . VAL A 1 81 ? -22.525 2.048 -24.573 1.00 22.81 73 VAL A O 1
ATOM 504 N N . VAL A 1 82 ? -23.554 3.876 -25.376 1.00 26.78 74 VAL A N 1
ATOM 505 C CA . VAL A 1 82 ? -23.126 3.656 -26.759 1.00 28.76 74 VAL A CA 1
ATOM 506 C C . VAL A 1 82 ? -21.988 4.624 -27.032 1.00 30.11 74 VAL A C 1
ATOM 507 O O . VAL A 1 82 ? -22.109 5.818 -26.749 1.00 31.44 74 VAL A O 1
ATOM 511 N N . LEU A 1 83 ? -20.869 4.125 -27.537 1.00 31.80 75 LEU A N 1
ATOM 512 C CA . LEU A 1 83 ? -19.692 4.974 -27.621 1.00 38.74 75 LEU A CA 1
ATOM 513 C C . LEU A 1 83 ? -19.081 4.958 -29.010 1.00 34.76 75 LEU A C 1
ATOM 514 O O . LEU A 1 83 ? -18.975 3.909 -29.652 1.00 32.88 75 LEU A O 1
ATOM 519 N N . SER A 1 84 ? -18.697 6.145 -29.460 1.00 36.42 76 SER A N 1
ATOM 520 C CA . SER A 1 84 ? -17.819 6.299 -30.609 1.00 41.26 76 SER A CA 1
ATOM 521 C C . SER A 1 84 ? -16.390 5.995 -30.183 1.00 37.49 76 SER A C 1
ATOM 522 O O . SER A 1 84 ? -15.856 6.692 -29.314 1.00 35.26 76 SER A O 1
ATOM 525 N N . PRO A 1 85 ? -15.746 4.967 -30.740 1.00 40.98 77 PRO A N 1
ATOM 526 C CA . PRO A 1 85 ? -14.368 4.664 -30.318 1.00 40.10 77 PRO A CA 1
ATOM 527 C C . PRO A 1 85 ? -13.391 5.803 -30.567 1.00 37.65 77 PRO A C 1
ATOM 528 O O . PRO A 1 85 ? -12.461 5.998 -29.775 1.00 39.81 77 PRO A O 1
ATOM 532 N N . GLN A 1 86 ? -13.573 6.584 -31.627 1.00 41.65 78 GLN A N 1
ATOM 533 C CA . GLN A 1 86 ? -12.611 7.651 -31.862 1.00 45.95 78 GLN A CA 1
ATOM 534 C C . GLN A 1 86 ? -12.848 8.837 -30.933 1.00 45.54 78 GLN A C 1
ATOM 535 O O . GLN A 1 86 ? -11.889 9.507 -30.540 1.00 47.21 78 GLN A O 1
ATOM 541 N N . ALA A 1 87 ? -14.099 9.102 -30.547 1.00 41.91 79 ALA A N 1
ATOM 542 C CA . ALA A 1 87 ? -14.341 10.140 -29.549 1.00 42.96 79 ALA A CA 1
ATOM 543 C C . ALA A 1 87 ? -13.731 9.756 -28.204 1.00 42.54 79 ALA A C 1
ATOM 544 O O . ALA A 1 87 ? -13.128 10.592 -27.522 1.00 46.19 79 ALA A O 1
ATOM 546 N N . LEU A 1 88 ? -13.870 8.493 -27.808 1.00 40.67 80 LEU A N 1
ATOM 547 C CA . LEU A 1 88 ? -13.279 8.052 -26.550 1.00 31.00 80 LEU A CA 1
ATOM 548 C C . LEU A 1 88 ? -11.755 8.155 -26.587 1.00 35.24 80 LEU A C 1
ATOM 549 O O . LEU A 1 88 ? -11.133 8.678 -25.655 1.00 35.74 80 LEU A O 1
ATOM 554 N N . LEU A 1 89 ? -11.130 7.664 -27.659 1.00 31.86 81 LEU A N 1
ATOM 555 C CA . LEU A 1 89 ? -9.670 7.652 -27.691 1.00 36.24 81 LEU A CA 1
ATOM 556 C C . LEU A 1 89 ? -9.096 9.063 -27.687 1.00 38.66 81 LEU A C 1
ATOM 557 O O . LEU A 1 89 ? -8.016 9.292 -27.131 1.00 42.91 81 LEU A O 1
ATOM 562 N N . SER A 1 90 ? -9.813 10.025 -28.271 1.00 44.59 82 SER A N 1
ATOM 563 C CA . SER A 1 90 ? -9.367 11.417 -28.234 1.00 54.61 82 SER A CA 1
ATOM 564 C C . SER A 1 90 ? -9.446 12.000 -26.825 1.00 53.58 82 SER A C 1
ATOM 565 O O . SER A 1 90 ? -8.532 12.718 -26.397 1.00 52.03 82 SER A O 1
ATOM 568 N N . GLU A 1 91 ? -10.533 11.719 -26.092 1.00 49.18 83 GLU A N 1
ATOM 569 C CA . GLU A 1 91 ? -10.605 12.145 -24.695 1.00 47.10 83 GLU A CA 1
ATOM 570 C C . GLU A 1 91 ? -9.482 11.525 -23.877 1.00 42.79 83 GLU A C 1
ATOM 571 O O . GLU A 1 91 ? -8.827 12.210 -23.083 1.00 40.61 83 GLU A O 1
ATOM 577 N N . ILE A 1 92 ? -9.257 10.221 -24.058 1.00 38.67 84 ILE A N 1
ATOM 578 C CA . ILE A 1 92 ? -8.171 9.526 -23.375 1.00 39.46 84 ILE A CA 1
ATOM 579 C C . ILE A 1 92 ? -6.846 10.217 -23.645 1.00 45.47 84 ILE A C 1
ATOM 580 O O . ILE A 1 92 ? -6.119 10.590 -22.718 1.00 45.42 84 ILE A O 1
ATOM 585 N N . LYS A 1 93 ? -6.520 10.403 -24.926 1.00 47.19 85 LYS A N 1
ATOM 586 C CA . LYS A 1 93 ? -5.243 11.006 -25.291 1.00 50.77 85 LYS A CA 1
ATOM 587 C C . LYS A 1 93 ? -5.122 12.423 -24.744 1.00 56.69 85 LYS A C 1
ATOM 588 O O . LYS A 1 93 ? -4.045 12.831 -24.293 1.00 55.92 85 LYS A O 1
ATOM 594 N N . GLU A 1 94 ? -6.222 13.178 -24.740 1.00 61.74 86 GLU A N 1
ATOM 595 C CA . GLU A 1 94 ? -6.194 14.514 -24.152 1.00 48.34 86 GLU A CA 1
ATOM 596 C C . GLU A 1 94 ? -5.831 14.451 -22.671 1.00 47.96 86 GLU A C 1
ATOM 597 O O . GLU A 1 94 ? -4.923 15.150 -22.215 1.00 55.48 86 GLU A O 1
ATOM 603 N N . LEU A 1 95 ? -6.528 13.612 -21.900 1.00 53.04 87 LEU A N 1
ATOM 604 C CA . LEU A 1 95 ? -6.202 13.482 -20.483 1.00 52.89 87 LEU A CA 1
ATOM 605 C C . LEU A 1 95 ? -4.792 12.946 -20.276 1.00 58.95 87 LEU A C 1
ATOM 606 O O . LEU A 1 95 ? -4.129 13.303 -19.293 1.00 61.14 87 LEU A O 1
ATOM 611 N N . GLU A 1 96 ? -4.324 12.072 -21.173 1.00 55.13 88 GLU A N 1
ATOM 612 C CA . GLU A 1 96 ? -2.960 11.572 -21.059 1.00 57.71 88 GLU A CA 1
ATOM 613 C C . GLU A 1 96 ? -1.954 12.696 -21.255 1.00 61.88 88 GLU A C 1
ATOM 614 O O . GLU A 1 96 ? -0.921 12.737 -20.578 1.00 65.22 88 GLU A O 1
ATOM 620 N N . GLY A 1 97 ? -2.260 13.636 -22.155 1.00 64.11 89 GLY A N 1
ATOM 621 C CA . GLY A 1 97 ? -1.406 14.799 -22.319 1.00 64.21 89 GLY A CA 1
ATOM 622 C C . GLY A 1 97 ? -1.276 15.613 -21.044 1.00 71.78 89 GLY A C 1
ATOM 623 O O . GLY A 1 97 ? -0.188 16.079 -20.703 1.00 78.38 89 GLY A O 1
ATOM 624 N N . ASN A 1 98 ? -2.379 15.801 -20.326 1.00 70.96 90 ASN A N 1
ATOM 625 C CA . ASN A 1 98 ? -2.305 16.437 -19.010 1.00 70.48 90 ASN A CA 1
ATOM 626 C C . ASN A 1 98 ? -1.739 15.512 -17.937 1.00 66.71 90 ASN A C 1
ATOM 627 O O . ASN A 1 98 ? -1.860 15.828 -16.746 1.00 69.82 90 ASN A O 1
ATOM 632 N N . GLY A 1 99 ? -1.144 14.383 -18.307 1.00 66.76 91 GLY A N 1
ATOM 633 C CA . GLY A 1 99 ? -0.498 13.519 -17.335 1.00 70.13 91 GLY A CA 1
ATOM 634 C C . GLY A 1 99 ? -1.420 12.782 -16.384 1.00 74.72 91 GLY A C 1
ATOM 635 O O . GLY A 1 99 ? -1.065 12.595 -15.212 1.00 77.10 91 GLY A O 1
ATOM 636 N N . ILE A 1 100 ? -2.596 12.360 -16.851 1.00 69.22 92 ILE A N 1
ATOM 637 C CA . ILE A 1 100 ? -3.463 11.465 -16.093 1.00 62.90 92 ILE A CA 1
ATOM 638 C C . ILE A 1 100 ? -3.189 10.047 -16.567 1.00 57.00 92 ILE A C 1
ATOM 639 O O . ILE A 1 100 ? -3.138 9.792 -17.776 1.00 53.80 92 ILE A O 1
ATOM 644 N N . ASN A 1 101 ? -3.004 9.121 -15.626 1.00 59.76 93 ASN A N 1
ATOM 645 C CA . ASN A 1 101 ? -2.896 7.702 -15.971 1.00 60.06 93 ASN A CA 1
ATOM 646 C C . ASN A 1 101 ? -4.310 7.160 -16.184 1.00 57.02 93 ASN A C 1
ATOM 647 O O . ASN A 1 101 ? -4.920 6.553 -15.303 1.00 58.67 93 ASN A O 1
ATOM 649 N N . VAL A 1 102 ? -4.833 7.389 -17.391 1.00 53.81 94 VAL A N 1
ATOM 650 C CA . VAL A 1 102 ? -6.219 7.036 -17.689 1.00 44.15 94 VAL A CA 1
ATOM 651 C C . VAL A 1 102 ? -6.380 5.524 -17.797 1.00 41.64 94 VAL A C 1
ATOM 652 O O . VAL A 1 102 ? -7.276 4.933 -17.183 1.00 40.04 94 VAL A O 1
ATOM 656 N N . ARG A 1 103 ? -5.519 4.875 -18.577 1.00 33.35 95 ARG A N 1
ATOM 657 C CA . ARG A 1 103 ? -5.780 3.484 -18.913 1.00 37.57 95 ARG A CA 1
ATOM 658 C C . ARG A 1 103 ? -5.718 2.571 -17.698 1.00 39.31 95 ARG A C 1
ATOM 659 O O . ARG A 1 103 ? -6.259 1.463 -17.736 1.00 41.84 95 ARG A O 1
ATOM 667 N N . GLU A 1 104 ? -5.101 3.012 -16.611 1.00 38.17 96 GLU A N 1
ATOM 668 C CA . GLU A 1 104 ? -5.083 2.184 -15.415 1.00 39.58 96 GLU A CA 1
ATOM 669 C C . GLU A 1 104 ? -6.382 2.263 -14.625 1.00 34.15 96 GLU A C 1
ATOM 670 O O . GLU A 1 104 ? -6.696 1.318 -13.897 1.00 39.80 96 GLU A O 1
ATOM 676 N N . ARG A 1 105 ? -7.141 3.357 -14.746 1.00 28.47 97 ARG A N 1
ATOM 677 C CA . ARG A 1 105 ? -8.339 3.524 -13.937 1.00 30.38 97 ARG A CA 1
ATOM 678 C C . ARG A 1 105 ? -9.629 3.664 -14.733 1.00 30.58 97 ARG A C 1
ATOM 679 O O . ARG A 1 105 ? -10.680 3.895 -14.123 1.00 33.96 97 ARG A O 1
ATOM 687 N N . LEU A 1 106 ? -9.586 3.533 -16.059 1.00 26.91 98 LEU A N 1
ATOM 688 C CA . LEU A 1 106 ? -10.782 3.573 -16.893 1.00 22.16 98 LEU A CA 1
ATOM 689 C C . LEU A 1 106 ? -11.101 2.161 -17.341 1.00 27.70 98 LEU A C 1
ATOM 690 O O . LEU A 1 106 ? -10.205 1.432 -17.781 1.00 25.36 98 LEU A O 1
ATOM 695 N N . ARG A 1 107 ? -12.370 1.768 -17.205 1.00 18.95 99 ARG A N 1
ATOM 696 C CA . ARG A 1 107 ? -12.815 0.429 -17.569 1.00 18.80 99 ARG A CA 1
ATOM 697 C C . ARG A 1 107 ? -14.044 0.544 -18.452 1.00 27.77 99 ARG A C 1
ATOM 698 O O . ARG A 1 107 ? -14.891 1.419 -18.239 1.00 23.68 99 ARG A O 1
ATOM 706 N N . ILE A 1 108 ? -14.123 -0.319 -19.459 1.00 20.51 100 ILE A N 1
ATOM 707 C CA . ILE A 1 108 ? -15.100 -0.189 -20.531 1.00 17.64 100 ILE A CA 1
ATOM 708 C C . ILE A 1 108 ? -15.766 -1.536 -20.752 1.00 22.66 100 ILE A C 1
ATOM 709 O O . ILE A 1 108 ? -15.080 -2.554 -20.884 1.00 22.08 100 ILE A O 1
ATOM 714 N N . SER A 1 109 ? -17.096 -1.549 -20.798 1.00 18.83 101 SER A N 1
ATOM 715 C CA . SER A 1 109 ? -17.772 -2.823 -20.969 1.00 20.52 101 SER A CA 1
ATOM 716 C C . SER A 1 109 ? -17.568 -3.353 -22.380 1.00 18.39 101 SER A C 1
ATOM 717 O O . SER A 1 109 ? -17.710 -2.626 -23.366 1.00 16.97 101 SER A O 1
ATOM 720 N N . LEU A 1 110 ? -17.267 -4.640 -22.467 1.00 20.35 102 LEU A N 1
ATOM 721 C CA . LEU A 1 110 ? -17.210 -5.323 -23.752 1.00 21.47 102 LEU A CA 1
ATOM 722 C C . LEU A 1 110 ? -18.537 -5.260 -24.498 1.00 20.07 102 LEU A C 1
ATOM 723 O O . LEU A 1 110 ? -18.565 -5.447 -25.716 1.00 21.65 102 LEU A O 1
ATOM 728 N N . ALA A 1 111 ? -19.634 -5.009 -23.794 1.00 18.45 103 ALA A N 1
ATOM 729 C CA . ALA A 1 111 ? -20.953 -5.013 -24.396 1.00 19.55 103 ALA A CA 1
ATOM 730 C C . ALA A 1 111 ? -21.431 -3.633 -24.836 1.00 22.14 103 ALA A C 1
ATOM 731 O O . ALA A 1 111 ? -22.525 -3.542 -25.390 1.00 23.89 103 ALA A O 1
ATOM 733 N N . CYS A 1 112 ? -20.655 -2.557 -24.640 1.00 19.33 104 CYS A N 1
ATOM 734 C CA . CYS A 1 112 ? -21.061 -1.265 -25.222 1.00 20.76 104 CYS A CA 1
ATOM 735 C C . CYS A 1 112 ? -21.247 -1.368 -26.734 1.00 23.59 104 CYS A C 1
ATOM 736 O O . CYS A 1 112 ? -20.324 -1.794 -27.432 1.00 25.13 104 CYS A O 1
ATOM 739 N N . PRO A 1 113 ? -22.395 -0.947 -27.280 1.00 20.86 105 PRO A N 1
ATOM 740 C CA . PRO A 1 113 ? -22.501 -0.815 -28.733 1.00 23.53 105 PRO A CA 1
ATOM 741 C C . PRO A 1 113 ? -21.624 0.324 -29.229 1.00 30.30 105 PRO A C 1
ATOM 742 O O . PRO A 1 113 ? -21.473 1.355 -28.569 1.00 26.32 105 PRO A O 1
ATOM 746 N N . LEU A 1 114 ? -21.046 0.126 -30.404 1.00 25.64 106 LEU A N 1
ATOM 747 C CA . LEU A 1 114 ? -20.240 1.151 -31.047 1.00 30.77 106 LEU A CA 1
ATOM 748 C C . LEU A 1 114 ? -21.113 2.137 -31.810 1.00 32.07 106 LEU A C 1
ATOM 749 O O . LEU A 1 114 ? -22.124 1.755 -32.402 1.00 36.14 106 LEU A O 1
ATOM 754 N N . ILE A 1 115 ? -20.711 3.406 -31.810 1.00 32.42 107 ILE A N 1
ATOM 755 C CA . ILE A 1 115 ? -21.283 4.399 -32.717 1.00 36.27 107 ILE A CA 1
ATOM 756 C C . ILE A 1 115 ? -20.292 4.561 -33.848 1.00 33.34 107 ILE A C 1
ATOM 757 O O . ILE A 1 115 ? -19.128 4.896 -33.609 1.00 36.65 107 ILE A O 1
ATOM 762 N N . LEU A 1 116 ? -20.736 4.304 -35.070 1.00 33.57 108 LEU A N 1
ATOM 763 C CA . LEU A 1 116 ? -19.814 4.287 -36.199 1.00 39.33 108 LEU A CA 1
ATOM 764 C C . LEU A 1 116 ? -20.269 5.302 -37.234 1.00 42.83 108 LEU A C 1
ATOM 765 O O . LEU A 1 116 ? -21.379 5.841 -37.116 1.00 39.68 108 LEU A O 1
ATOM 770 N N . PRO A 1 117 ? -19.432 5.619 -38.238 1.00 48.51 109 PRO A N 1
ATOM 771 C CA . PRO A 1 117 ? -19.838 6.619 -39.239 1.00 50.86 109 PRO A CA 1
ATOM 772 C C . PRO A 1 117 ? -21.247 6.442 -39.789 1.00 52.09 109 PRO A C 1
ATOM 773 O O . PRO A 1 117 ? -21.952 7.443 -39.970 1.00 52.47 109 PRO A O 1
ATOM 777 N N . TYR A 1 118 ? -21.695 5.206 -40.037 1.00 44.62 110 TYR A N 1
ATOM 778 C CA . TYR A 1 118 ? -23.006 5.034 -40.657 1.00 46.25 110 TYR A CA 1
ATOM 779 C C . TYR A 1 118 ? -24.143 5.427 -39.718 1.00 51.71 110 TYR A C 1
ATOM 780 O O . TYR A 1 118 ? -25.191 5.884 -40.182 1.00 51.40 110 TYR A O 1
ATOM 789 N N . HIS A 1 119 ? -23.965 5.276 -38.403 1.00 48.62 111 HIS A N 1
ATOM 790 C CA . HIS A 1 119 ? -24.980 5.769 -37.479 1.00 47.29 111 HIS A CA 1
ATOM 791 C C . HIS A 1 119 ? -25.149 7.277 -37.615 1.00 53.84 111 HIS A C 1
ATOM 792 O O . HIS A 1 119 ? -26.276 7.785 -37.673 1.00 58.78 111 HIS A O 1
ATOM 799 N N . ILE A 1 120 ? -24.035 8.011 -37.666 1.00 55.89 112 ILE A N 1
ATOM 800 C CA . ILE A 1 120 ? -24.107 9.462 -37.819 1.00 61.38 112 ILE A CA 1
ATOM 801 C C . ILE A 1 120 ? -24.789 9.824 -39.131 1.00 61.00 112 ILE A C 1
ATOM 802 O O . ILE A 1 120 ? -25.594 10.761 -39.192 1.00 57.66 112 ILE A O 1
ATOM 807 N N . ALA A 1 121 ? -24.488 9.078 -40.194 1.00 63.54 113 ALA A N 1
ATOM 808 C CA . ALA A 1 121 ? -25.089 9.349 -41.497 1.00 65.05 113 ALA A CA 1
ATOM 809 C C . ALA A 1 121 ? -26.605 9.199 -41.448 1.00 63.57 113 ALA A C 1
ATOM 810 O O . ALA A 1 121 ? -27.345 10.072 -41.922 1.00 64.64 113 ALA A O 1
ATOM 812 N N . LEU A 1 122 ? -27.086 8.094 -40.870 1.00 57.66 114 LEU A N 1
ATOM 813 C CA . LEU A 1 122 ? -28.527 7.893 -40.743 1.00 61.42 114 LEU A CA 1
ATOM 814 C C . LEU A 1 122 ? -29.162 8.998 -39.911 1.00 58.41 114 LEU A C 1
ATOM 815 O O . LEU A 1 122 ? -30.283 9.436 -40.201 1.00 59.26 114 LEU A O 1
ATOM 820 N N . ASP A 1 123 ? -28.456 9.477 -38.885 1.00 54.32 115 ASP A N 1
ATOM 821 C CA . ASP A 1 123 ? -28.901 10.681 -38.190 1.00 60.84 115 ASP A CA 1
ATOM 822 C C . ASP A 1 123 ? -29.088 11.833 -39.176 1.00 63.25 115 ASP A C 1
ATOM 823 O O . ASP A 1 123 ? -30.157 12.451 -39.237 1.00 69.05 115 ASP A O 1
ATOM 828 N N . LYS A 1 124 ? -28.059 12.107 -39.984 1.00 60.79 116 LYS A N 1
ATOM 829 C CA . LYS A 1 124 ? -28.088 13.253 -40.892 1.00 61.75 116 LYS A CA 1
ATOM 830 C C . LYS A 1 124 ? -29.156 13.085 -41.966 1.00 71.52 116 LYS A C 1
ATOM 831 O O . LYS A 1 124 ? -29.949 14.004 -42.218 1.00 79.55 116 LYS A O 1
ATOM 833 N N . ALA A 1 125 ? -29.193 11.917 -42.611 1.00 67.54 117 ALA A N 1
ATOM 834 C CA . ALA A 1 125 ? -30.214 11.659 -43.621 1.00 67.79 117 ALA A CA 1
ATOM 835 C C . ALA A 1 125 ? -31.619 11.864 -43.074 1.00 73.54 117 ALA A C 1
ATOM 836 O O . ALA A 1 125 ? -32.511 12.300 -43.809 1.00 77.64 117 ALA A O 1
ATOM 838 N N . ARG A 1 126 ? -31.836 11.570 -41.786 1.00 69.48 118 ARG A N 1
ATOM 839 C CA . ARG A 1 126 ? -33.178 11.681 -41.216 1.00 74.25 118 ARG A CA 1
ATOM 840 C C . ARG A 1 126 ? -33.503 13.110 -40.790 1.00 77.98 118 ARG A C 1
ATOM 841 O O . ARG A 1 126 ? -34.646 13.556 -40.942 1.00 82.27 118 ARG A O 1
ATOM 843 N N . GLU A 1 127 ? -32.528 13.836 -40.235 1.00 78.18 119 GLU A N 1
ATOM 844 C CA . GLU A 1 127 ? -32.760 15.232 -39.879 1.00 79.45 119 GLU A CA 1
ATOM 845 C C . GLU A 1 127 ? -33.204 16.026 -41.100 1.00 95.51 119 GLU A C 1
ATOM 846 O O . GLU A 1 127 ? -34.187 16.776 -41.048 1.00 98.87 119 GLU A O 1
ATOM 848 N N . THR A 1 128 ? -32.497 15.851 -42.218 1.00 101.61 120 THR A N 1
ATOM 849 C CA . THR A 1 128 ? -32.922 16.381 -43.512 1.00 106.98 120 THR A CA 1
ATOM 850 C C . THR A 1 128 ? -33.825 15.345 -44.187 1.00 108.43 120 THR A C 1
ATOM 851 O O . THR A 1 128 ? -33.455 14.680 -45.156 1.00 111.93 120 THR A O 1
ATOM 855 N N . HIS A 1 129 ? -35.038 15.234 -43.632 1.00 105.05 121 HI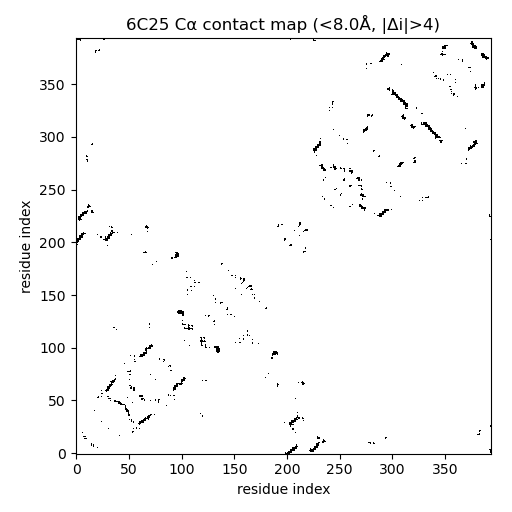S A N 1
ATOM 856 C CA . HIS A 1 129 ? -36.062 14.218 -43.950 1.00 97.43 121 HIS A CA 1
ATOM 857 C C . HIS A 1 129 ? -35.827 13.350 -45.192 1.00 95.17 121 HIS A C 1
ATOM 858 O O . HIS A 1 129 ? -35.810 13.844 -46.318 1.00 98.94 121 HIS A O 1
ATOM 860 N N . ARG A 1 140 ? -26.054 12.600 -32.714 1.00 72.56 132 ARG A N 1
ATOM 861 C CA . ARG A 1 140 ? -24.741 12.317 -33.284 1.00 70.36 132 ARG A CA 1
ATOM 862 C C . ARG A 1 140 ? -24.536 10.810 -33.457 1.00 68.82 132 ARG A C 1
ATOM 863 O O . ARG A 1 140 ? -23.484 10.269 -33.093 1.00 67.08 132 ARG A O 1
ATOM 865 N N . GLY A 1 141 ? -25.552 10.139 -34.017 1.00 62.24 133 GLY A N 1
ATOM 866 C CA . GLY A 1 141 ? -25.545 8.699 -34.195 1.00 48.68 133 GLY A CA 1
ATOM 867 C C . GLY A 1 141 ? -26.011 7.900 -32.995 1.00 43.71 133 GLY A C 1
ATOM 868 O O . GLY A 1 141 ? -26.133 6.671 -33.093 1.00 38.34 133 GLY A O 1
ATOM 869 N N . ILE A 1 142 ? -26.271 8.553 -31.864 1.00 42.59 134 ILE A N 1
ATOM 870 C CA . ILE A 1 142 ? -26.622 7.823 -30.646 1.00 40.56 134 ILE A CA 1
ATOM 871 C C . ILE A 1 142 ? -27.900 7.017 -30.856 1.00 40.90 134 ILE A C 1
ATOM 872 O O . ILE A 1 142 ? -27.975 5.840 -30.489 1.00 40.63 134 ILE A O 1
ATOM 877 N N . GLY A 1 143 ? -28.905 7.622 -31.486 1.00 43.24 135 GLY A N 1
ATOM 878 C CA . GLY A 1 143 ? -30.164 6.970 -31.759 1.00 40.79 135 GLY A CA 1
ATOM 879 C C . GLY A 1 143 ? -30.057 5.736 -32.639 1.00 41.01 135 GLY A C 1
ATOM 880 O O . GLY A 1 143 ? -30.494 4.646 -32.254 1.00 40.79 135 GLY A O 1
ATOM 881 N N . PRO A 1 144 ? -29.492 5.876 -33.845 1.00 44.30 136 PRO A N 1
ATOM 882 C CA . PRO A 1 144 ? -29.319 4.686 -34.698 1.00 37.83 136 PRO A CA 1
ATOM 883 C C . PRO A 1 144 ? -28.478 3.585 -34.061 1.00 34.02 136 PRO A C 1
ATOM 884 O O . PRO A 1 144 ? -28.717 2.402 -34.331 1.00 42.03 136 PRO A O 1
ATOM 888 N N . ALA A 1 145 ? -27.509 3.931 -33.218 1.00 34.95 137 ALA A N 1
ATOM 889 C CA . ALA A 1 145 ? -26.742 2.908 -32.513 1.00 31.46 137 ALA A CA 1
ATOM 890 C C . ALA A 1 145 ? -27.634 2.107 -31.569 1.00 34.15 137 ALA A C 1
ATOM 891 O O . ALA A 1 145 ? -27.578 0.867 -31.550 1.00 27.91 137 ALA A O 1
ATOM 893 N N . TYR A 1 146 ? -28.459 2.801 -30.760 1.00 31.57 138 TYR A N 1
ATOM 894 C CA . TYR A 1 146 ? -29.428 2.104 -29.909 1.00 30.37 138 TYR A CA 1
ATOM 895 C C . TYR A 1 146 ? -30.430 1.301 -30.746 1.00 28.68 138 TYR A C 1
ATOM 896 O O . TYR A 1 146 ? -30.908 0.250 -30.303 1.00 29.83 138 TYR A O 1
ATOM 905 N N . GLU A 1 147 ? -30.756 1.770 -31.953 1.00 30.75 139 GLU A N 1
ATOM 906 C CA A GLU A 1 147 ? -31.655 1.009 -32.815 0.45 32.72 139 GLU A CA 1
ATOM 907 C CA B GLU A 1 147 ? -31.655 1.007 -32.815 0.55 32.72 139 GLU A CA 1
ATOM 908 C C . GLU A 1 147 ? -31.013 -0.311 -33.225 1.00 37.54 139 GLU A C 1
ATOM 909 O O . GLU A 1 147 ? -31.647 -1.373 -33.162 1.00 40.56 139 GLU A O 1
ATOM 920 N N . ASP A 1 148 ? -29.746 -0.258 -33.647 1.00 34.41 140 ASP A N 1
ATOM 921 C CA . ASP A 1 148 ? -29.017 -1.482 -33.964 1.00 36.90 140 ASP A CA 1
ATOM 922 C C . ASP A 1 148 ? -28.994 -2.422 -32.767 1.00 33.56 140 ASP A C 1
ATOM 923 O O . ASP A 1 148 ? -29.112 -3.645 -32.917 1.00 37.62 140 ASP A O 1
ATOM 928 N N . LYS A 1 149 ? -28.818 -1.870 -31.572 1.00 31.18 141 LYS A N 1
ATOM 929 C CA . LYS A 1 149 ? -28.740 -2.717 -30.383 1.00 30.89 141 LYS A CA 1
ATOM 930 C C . LYS A 1 149 ? -30.055 -3.444 -30.152 1.00 34.47 141 LYS A C 1
ATOM 931 O O . LYS A 1 149 ? -30.084 -4.669 -29.971 1.00 35.18 141 LYS A O 1
ATOM 937 N N . VAL A 1 150 ? -31.163 -2.705 -30.184 1.00 28.66 142 VAL A N 1
ATOM 938 C CA . VAL A 1 150 ? -32.463 -3.328 -29.968 1.00 34.92 142 VAL A CA 1
ATOM 939 C C . VAL A 1 150 ? -32.744 -4.380 -31.033 1.00 36.12 142 VAL A C 1
ATOM 940 O O . VAL A 1 150 ? -33.342 -5.425 -30.748 1.00 46.94 142 VAL A O 1
ATOM 944 N N . ALA A 1 151 ? -32.345 -4.114 -32.278 1.00 34.96 143 ALA A N 1
ATOM 945 C CA . ALA A 1 151 ? -32.540 -5.069 -33.378 1.00 39.71 143 ALA A CA 1
ATOM 946 C C . ALA A 1 151 ? -31.522 -6.256 -33.359 1.00 44.89 143 ALA A C 1
ATOM 947 O O . ALA A 1 151 ? -31.491 -7.029 -34.352 1.00 44.91 143 ALA A O 1
ATOM 949 N N . ARG A 1 152 ? -30.724 -6.368 -32.293 1.00 43.85 144 ARG A N 1
ATOM 950 C CA . ARG A 1 152 ? -29.826 -7.506 -32.073 1.00 47.31 144 ARG A CA 1
ATOM 951 C C . ARG A 1 152 ? -28.771 -7.625 -33.171 1.00 50.50 144 ARG A C 1
ATOM 952 O O . ARG A 1 152 ? -28.372 -8.730 -33.546 1.00 53.53 144 ARG A O 1
ATOM 954 N N . ARG A 1 153 ? -28.311 -6.491 -33.697 1.00 46.25 145 ARG A N 1
ATOM 955 C CA . ARG A 1 153 ? -27.379 -6.482 -34.810 1.00 40.65 145 ARG A CA 1
ATOM 956 C C . ARG A 1 153 ? -26.227 -5.507 -34.591 1.00 40.17 145 ARG A C 1
ATOM 957 O O . ARG A 1 153 ? -25.405 -5.328 -35.497 1.00 42.14 145 ARG A O 1
ATOM 965 N N . ALA A 1 154 ? -26.139 -4.885 -33.414 1.00 37.35 146 ALA A N 1
ATOM 966 C CA . ALA A 1 154 ? -25.126 -3.864 -33.181 1.00 30.21 146 ALA A CA 1
ATOM 967 C C . ALA A 1 154 ? -23.748 -4.493 -33.029 1.00 26.71 146 ALA A C 1
ATOM 968 O O . ALA A 1 154 ? -23.582 -5.478 -32.307 1.00 33.90 146 ALA A O 1
ATOM 970 N N . LEU A 1 155 ? -22.768 -3.935 -33.729 1.00 26.84 147 LEU A N 1
ATOM 971 C CA . LEU A 1 155 ? -21.384 -4.172 -33.360 1.00 25.73 147 LEU A CA 1
ATOM 972 C C . LEU A 1 155 ? -21.122 -3.606 -31.967 1.00 30.31 147 LEU A C 1
ATOM 973 O O . LEU A 1 155 ? -21.668 -2.561 -31.596 1.00 29.07 147 LEU A O 1
ATOM 978 N N . ARG A 1 156 ? -20.288 -4.298 -31.197 1.00 22.40 148 ARG A N 1
ATOM 979 C CA . ARG A 1 156 ? -19.975 -3.879 -29.830 1.00 22.27 148 ARG A CA 1
ATOM 980 C C . ARG A 1 156 ? -18.466 -3.831 -29.638 1.00 21.12 148 ARG A C 1
ATOM 981 O O . ARG A 1 156 ? -17.701 -4.325 -30.472 1.00 24.24 148 ARG A O 1
ATOM 989 N N . VAL A 1 157 ? -18.044 -3.223 -28.519 1.00 19.50 149 VAL A N 1
ATOM 990 C CA . VAL A 1 157 ? -16.623 -3.204 -28.156 1.00 19.98 149 VAL A CA 1
ATOM 991 C C . VAL A 1 157 ? -16.010 -4.600 -28.289 1.00 22.61 149 VAL A C 1
ATOM 992 O O . VAL A 1 157 ? -14.942 -4.775 -28.882 1.00 20.63 149 VAL A O 1
ATOM 996 N N . GLY A 1 158 ? -16.665 -5.610 -27.711 1.00 22.93 150 GLY A N 1
ATOM 997 C CA . GLY A 1 158 ? -16.105 -6.960 -27.735 1.00 20.12 150 GLY A CA 1
ATOM 998 C C . GLY A 1 158 ? -15.809 -7.490 -29.127 1.00 24.97 150 GLY A C 1
ATOM 999 O O . GLY A 1 158 ? -14.902 -8.305 -29.297 1.00 23.50 150 GLY A O 1
ATOM 1000 N N . ASP A 1 159 ? -16.556 -7.029 -30.147 1.00 26.74 151 ASP A N 1
ATOM 1001 C CA . ASP A 1 159 ? -16.329 -7.499 -31.517 1.00 24.61 151 ASP A CA 1
ATOM 1002 C C . ASP A 1 159 ? -15.000 -7.029 -32.087 1.00 24.34 151 ASP A C 1
ATOM 1003 O O . ASP A 1 159 ? -14.477 -7.659 -33.005 1.00 25.89 151 ASP A O 1
ATOM 1008 N N . LEU A 1 160 ? -14.446 -5.929 -31.576 1.00 22.78 152 LEU A N 1
ATOM 1009 C CA . LEU A 1 160 ? -13.134 -5.480 -32.043 1.00 23.74 152 LEU A CA 1
ATOM 1010 C C . LEU A 1 160 ? -12.066 -6.541 -31.849 1.00 23.71 152 LEU A C 1
ATOM 1011 O O . LEU A 1 160 ? -11.056 -6.543 -32.570 1.00 24.92 152 LEU A O 1
ATOM 1016 N N . PHE A 1 161 ? -12.276 -7.459 -30.916 1.00 22.57 153 PHE A N 1
ATOM 1017 C CA . PHE A 1 161 ? -11.264 -8.444 -30.563 1.00 25.64 153 PHE A CA 1
ATOM 1018 C C . PHE A 1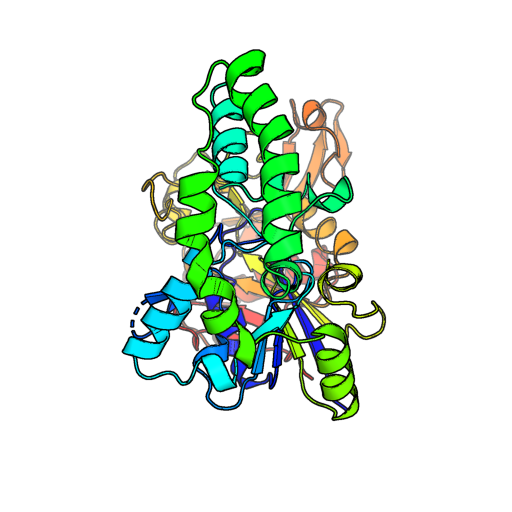 161 ? -11.421 -9.737 -31.348 1.00 26.21 153 PHE A C 1
ATOM 1019 O O . PHE A 1 161 ? -10.703 -10.701 -31.093 1.00 23.74 153 PHE A O 1
ATOM 1027 N N . HIS A 1 162 ? -12.324 -9.761 -32.310 1.00 24.73 154 HIS A N 1
ATOM 1028 C CA . HIS A 1 162 ? -12.419 -10.835 -33.303 1.00 25.61 154 HIS A CA 1
ATOM 1029 C C . HIS A 1 162 ? -12.476 -10.169 -34.675 1.00 27.13 154 HIS A C 1
ATOM 1030 O O . HIS A 1 162 ? -13.550 -10.023 -35.259 1.00 33.73 154 HIS A O 1
ATOM 1037 N N . ARG A 1 163 ? -11.307 -9.789 -35.187 1.00 27.98 155 ARG A N 1
ATOM 1038 C CA . ARG A 1 163 ? -11.250 -8.936 -36.367 1.00 29.54 155 ARG A CA 1
ATOM 1039 C C . ARG A 1 163 ? -11.962 -9.571 -37.552 1.00 38.59 155 ARG A C 1
ATOM 1040 O O . ARG A 1 163 ? -12.558 -8.859 -38.365 1.00 32.35 155 ARG A O 1
ATOM 1048 N N . ASP A 1 164 ? -11.908 -10.903 -37.664 1.00 36.92 156 ASP A N 1
ATOM 1049 C CA . ASP A 1 164 ? -12.665 -11.606 -38.700 1.00 37.90 156 ASP A CA 1
ATOM 1050 C C . ASP A 1 164 ? -14.165 -11.330 -38.572 1.00 33.09 156 ASP A C 1
ATOM 1051 O O . ASP A 1 164 ? -14.817 -10.930 -39.545 1.00 35.77 156 ASP A O 1
ATOM 1056 N N 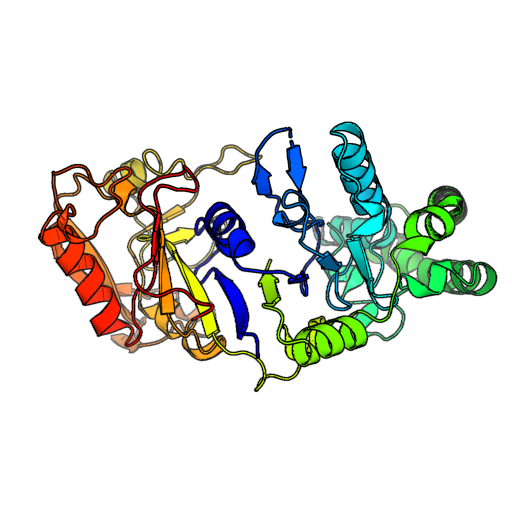. ARG A 1 165 ? -14.731 -11.518 -37.374 1.00 31.28 157 ARG A N 1
ATOM 1057 C CA . ARG A 1 165 ? -16.162 -11.279 -37.187 1.00 33.52 157 ARG A CA 1
ATOM 1058 C C . ARG A 1 165 ? -16.512 -9.804 -37.308 1.00 39.73 157 ARG A C 1
ATOM 1059 O O . ARG A 1 165 ? -17.574 -9.460 -37.837 1.00 36.69 157 ARG A O 1
ATOM 1067 N N . PHE A 1 166 ? -15.672 -8.919 -36.756 1.00 29.76 158 PHE A N 1
ATOM 1068 C CA . PHE A 1 166 ? -15.939 -7.490 -36.890 1.00 40.06 158 PHE A CA 1
ATOM 1069 C C . PHE A 1 166 ? -16.091 -7.108 -38.360 1.00 38.20 158 PHE A C 1
ATOM 1070 O O . PHE A 1 166 ? -17.048 -6.424 -38.741 1.00 39.37 158 PHE A O 1
ATOM 1078 N N . ALA A 1 167 ? -15.177 -7.583 -39.209 1.00 33.78 159 ALA A N 1
ATOM 1079 C CA . ALA A 1 167 ? -15.245 -7.231 -40.627 1.00 36.43 159 ALA A CA 1
ATOM 1080 C C . ALA A 1 167 ? -16.458 -7.862 -41.292 1.00 43.54 159 ALA A C 1
ATOM 1081 O O . ALA A 1 167 ? -17.162 -7.197 -42.058 1.00 39.68 159 ALA A O 1
ATOM 1083 N N . ASN A 1 168 ? -16.738 -9.134 -40.995 1.00 43.48 160 ASN A N 1
ATOM 1084 C CA . ASN A 1 168 ? -17.893 -9.799 -41.598 1.00 43.87 160 ASN A CA 1
ATOM 1085 C C . ASN A 1 168 ? -19.191 -9.074 -41.239 1.00 43.62 160 ASN A C 1
ATOM 1086 O O . ASN A 1 168 ? -20.011 -8.769 -42.116 1.00 43.12 160 ASN A O 1
ATOM 1091 N N . LYS A 1 169 ? -19.384 -8.784 -39.945 1.00 36.71 161 LYS A N 1
ATOM 1092 C CA . LYS A 1 169 ? -20.609 -8.132 -39.487 1.00 35.95 161 LYS A CA 1
ATOM 1093 C C . LYS A 1 169 ? -20.704 -6.701 -39.998 1.00 42.04 161 LYS A C 1
ATOM 1094 O O . LYS A 1 169 ? -21.803 -6.213 -40.293 1.00 43.09 161 LYS A O 1
ATOM 1100 N N . LEU A 1 170 ? -19.567 -6.005 -40.084 1.00 40.74 162 LEU A N 1
ATOM 1101 C CA . LEU A 1 170 ? -19.569 -4.627 -40.568 1.00 45.21 162 LEU A CA 1
ATOM 1102 C C . LEU A 1 170 ? -19.997 -4.552 -42.034 1.00 44.80 162 LEU A C 1
ATOM 1103 O O . LEU A 1 170 ? -20.848 -3.733 -42.402 1.00 46.85 162 LEU A O 1
ATOM 1108 N N . THR A 1 171 ? -19.409 -5.393 -42.891 1.00 42.59 163 THR A N 1
ATOM 1109 C CA . THR A 1 171 ? -19.794 -5.404 -44.304 1.00 46.01 163 THR A CA 1
ATOM 1110 C C . THR A 1 171 ? -21.276 -5.709 -44.461 1.00 47.18 163 THR A C 1
ATOM 1111 O O . THR A 1 171 ? -21.982 -5.051 -45.238 1.00 49.68 163 THR A O 1
ATOM 1115 N N . GLU A 1 172 ? -21.768 -6.693 -43.703 1.00 57.41 164 GLU A N 1
ATOM 1116 C CA . GLU A 1 172 ? -23.168 -7.102 -43.759 1.00 46.76 164 GLU A CA 1
ATOM 1117 C C . GLU A 1 172 ? -24.099 -6.010 -43.237 1.00 59.82 164 GLU A C 1
ATOM 1118 O O . GLU A 1 172 ? -25.187 -5.797 -43.788 1.00 60.94 164 GLU A O 1
ATOM 1124 N N . LEU A 1 173 ? -23.705 -5.321 -42.164 1.00 56.60 165 LEU A N 1
ATOM 1125 C CA . LEU A 1 173 ? -24.505 -4.203 -41.665 1.00 49.67 165 LEU A CA 1
ATOM 1126 C C . LEU A 1 173 ? -24.507 -3.052 -42.655 1.00 51.62 165 LEU A C 1
ATOM 1127 O O . LEU A 1 173 ? -25.531 -2.379 -42.844 1.00 51.48 165 LEU A O 1
ATOM 1132 N N . LEU A 1 174 ? -23.355 -2.794 -43.282 1.00 50.83 166 LEU A N 1
ATOM 1133 C CA . LEU A 1 174 ? -23.264 -1.704 -44.246 1.00 58.29 166 LEU A CA 1
ATOM 1134 C C . LEU A 1 174 ? -24.053 -1.993 -45.516 1.00 59.38 166 LEU A C 1
ATOM 1135 O O . LEU A 1 174 ? -24.552 -1.061 -46.148 1.00 62.81 166 LEU A O 1
ATOM 1140 N N . ASP A 1 175 ? -24.181 -3.264 -45.908 1.00 63.14 167 ASP A N 1
ATOM 1141 C CA . ASP A 1 175 ? -25.018 -3.598 -47.055 1.00 62.30 167 ASP A CA 1
ATOM 1142 C C . ASP A 1 175 ? -26.453 -3.150 -46.842 1.00 65.93 167 ASP A C 1
ATOM 1143 O O . ASP A 1 175 ? -27.176 -2.919 -47.814 1.00 70.32 167 ASP A O 1
ATOM 1145 N N . TYR A 1 176 ? -26.873 -3.007 -45.589 1.00 63.39 168 TYR A N 1
ATOM 1146 C CA . TYR A 1 176 ? -28.220 -2.554 -45.274 1.00 61.46 168 TYR A CA 1
ATOM 1147 C C . TYR A 1 176 ? -28.274 -1.040 -45.086 1.00 63.92 168 TYR A C 1
ATOM 1148 O O . TYR A 1 176 ? -29.063 -0.351 -45.743 1.00 59.24 168 TYR A O 1
ATOM 1157 N N . HIS A 1 177 ? -27.444 -0.510 -44.186 1.00 62.48 169 HIS A N 1
ATOM 1158 C CA . HIS A 1 177 ? -27.515 0.917 -43.885 1.00 63.64 169 HIS A CA 1
ATOM 1159 C C . HIS A 1 177 ? -27.163 1.772 -45.101 1.00 60.18 169 HIS A C 1
ATOM 1160 O O . HIS A 1 177 ? -27.725 2.861 -45.278 1.00 58.85 169 HIS A O 1
ATOM 1167 N N . ASN A 1 178 ? -26.240 1.305 -45.946 1.00 58.07 170 ASN A N 1
ATOM 1168 C CA . ASN A 1 178 ? -25.941 2.037 -47.177 1.00 61.88 170 ASN A CA 1
ATOM 1169 C C . ASN A 1 178 ? -27.108 1.978 -48.161 1.00 71.48 170 ASN A C 1
ATOM 1170 O O . ASN A 1 178 ? -27.410 2.974 -48.833 1.00 72.58 170 ASN A O 1
ATOM 1175 N N . PHE A 1 179 ? -27.772 0.823 -48.266 1.00 70.87 171 PHE A N 1
ATOM 1176 C CA . PHE A 1 179 ? -28.989 0.743 -49.066 1.00 69.60 171 PHE A CA 1
ATOM 1177 C C . PHE A 1 179 ? -29.995 1.788 -48.608 1.00 77.87 171 PHE A C 1
ATOM 1178 O O . PHE A 1 179 ? -30.487 2.588 -49.410 1.00 73.93 171 PHE A O 1
ATOM 1180 N N . VAL A 1 180 ? -30.270 1.823 -47.300 1.00 66.54 172 VAL A N 1
ATOM 1181 C CA . VAL A 1 180 ? -31.231 2.775 -46.750 1.00 66.81 172 VAL A CA 1
ATOM 1182 C C . VAL A 1 180 ? -30.782 4.210 -47.007 1.00 68.32 172 VAL A C 1
ATOM 1183 O O . VAL A 1 180 ? -31.601 5.080 -47.325 1.00 71.15 172 VAL A O 1
ATOM 1187 N N . LEU A 1 181 ? -29.482 4.485 -46.871 1.00 66.74 173 LEU A N 1
ATOM 1188 C CA . LEU A 1 181 ? -29.001 5.858 -47.028 1.00 68.23 173 LEU A CA 1
ATOM 1189 C C . LEU A 1 181 ? -29.140 6.345 -48.471 1.00 73.37 173 LEU A C 1
ATOM 1190 O O . LEU A 1 181 ? -29.621 7.457 -48.719 1.00 76.10 173 LEU A O 1
ATOM 1195 N N . THR A 1 182 ? -28.721 5.530 -49.438 1.00 74.98 174 THR A N 1
ATOM 1196 C CA . THR A 1 182 ? -28.675 5.996 -50.822 1.00 79.99 174 THR A CA 1
ATOM 1197 C C . THR A 1 182 ? -30.014 5.809 -51.520 1.00 83.61 174 THR A C 1
ATOM 1198 O O . THR A 1 182 ? -30.498 6.718 -52.203 1.00 87.69 174 THR A O 1
ATOM 1202 N N . GLN A 1 183 ? -30.619 4.629 -51.368 1.00 82.48 175 GLN A N 1
ATOM 1203 C CA . GLN A 1 183 ? -31.925 4.372 -51.966 1.00 85.99 175 GLN A CA 1
ATOM 1204 C C . GLN A 1 183 ? -33.021 5.192 -51.285 1.00 86.05 175 GLN A C 1
ATOM 1205 O O . GLN A 1 183 ? -33.661 6.037 -51.918 1.00 90.13 175 GLN A O 1
ATOM 1211 N N . TYR A 1 184 ? -33.259 4.963 -49.988 1.00 81.75 176 TYR A N 1
ATOM 1212 C CA . TYR A 1 184 ? -34.372 5.652 -49.339 1.00 81.92 176 TYR A CA 1
ATOM 1213 C C . TYR A 1 184 ? -34.098 7.147 -49.197 1.00 83.12 176 TYR A C 1
ATOM 1214 O O . TYR A 1 184 ? -34.897 7.980 -49.642 1.00 86.44 176 TYR A O 1
ATOM 1223 N N . PHE A 1 185 ? -32.978 7.513 -48.576 1.00 79.66 177 PHE A N 1
ATOM 1224 C CA . PHE A 1 185 ? -32.747 8.917 -48.249 1.00 80.19 177 PHE A CA 1
ATOM 1225 C C . PHE A 1 185 ? -32.064 9.712 -49.363 1.00 87.67 177 PHE A C 1
ATOM 1226 O O . PHE A 1 185 ? -32.018 10.945 -49.277 1.00 88.66 177 PHE A O 1
ATOM 1228 N N . LYS A 1 186 ? -31.539 9.050 -50.395 1.00 86.02 178 LYS A N 1
ATOM 1229 C CA . LYS A 1 186 ? -30.837 9.724 -51.496 1.00 98.71 178 LYS A CA 1
ATOM 1230 C C . LYS A 1 186 ? -29.645 10.534 -50.985 1.00 94.59 178 LYS A C 1
ATOM 1231 O O . LYS A 1 186 ? -29.351 11.624 -51.485 1.00 91.60 178 LYS A O 1
ATOM 1233 N N . GLN A 1 187 ? -28.951 9.990 -49.986 1.00 85.01 179 GLN A N 1
ATOM 1234 C CA . GLN A 1 187 ? -27.766 10.565 -49.370 1.00 81.20 179 GLN A CA 1
ATOM 1235 C C . GLN A 1 187 ? -26.553 9.660 -49.610 1.00 79.44 179 GLN A C 1
ATOM 1236 O O . GLN A 1 187 ? -26.706 8.500 -50.006 1.00 78.97 179 GLN A O 1
ATOM 1242 N N . PRO A 1 188 ? -25.336 10.166 -49.405 1.00 78.76 180 PRO A N 1
ATOM 1243 C CA . PRO A 1 188 ? -24.153 9.363 -49.739 1.00 78.72 180 PRO A CA 1
ATOM 1244 C C . PRO A 1 188 ? -24.007 8.140 -48.851 1.00 76.94 180 PRO A C 1
ATOM 1245 O O . PRO A 1 188 ? -24.416 8.124 -47.685 1.00 77.38 180 PRO A O 1
ATOM 1249 N N . ALA A 1 189 ? -23.412 7.103 -49.430 1.00 74.32 181 ALA A N 1
ATOM 1250 C CA . ALA A 1 189 ? -23.130 5.890 -48.688 1.00 73.67 181 ALA A CA 1
ATOM 1251 C C . ALA A 1 189 ? -21.914 6.086 -47.782 1.00 71.86 181 ALA A C 1
ATOM 1252 O O . ALA A 1 189 ? -21.201 7.092 -47.844 1.00 70.30 181 ALA A O 1
ATOM 1254 N N . VAL A 1 190 ? -21.695 5.104 -46.915 1.00 66.59 182 VAL A N 1
ATOM 1255 C CA . VAL A 1 190 ? -20.524 5.050 -46.056 1.00 62.06 182 VAL A CA 1
ATOM 1256 C C . VAL A 1 190 ? -19.600 3.968 -46.595 1.00 58.49 182 VAL A C 1
ATOM 1257 O O . VAL A 1 190 ? -20.035 2.833 -46.836 1.00 57.98 182 VAL A O 1
ATOM 1261 N N . ASP A 1 191 ? -18.330 4.320 -46.782 1.00 64.46 183 ASP A N 1
ATOM 1262 C CA . ASP A 1 191 ? -17.362 3.436 -47.426 1.00 63.24 183 ASP A CA 1
ATOM 1263 C C . ASP A 1 191 ? -16.860 2.384 -46.439 1.00 61.13 183 ASP A C 1
ATOM 1264 O O . ASP A 1 191 ? -16.285 2.719 -45.396 1.00 53.59 183 ASP A O 1
ATOM 1266 N N . LEU A 1 192 ? -17.059 1.110 -46.784 1.00 55.13 184 LEU A N 1
ATOM 1267 C CA . LEU A 1 192 ? -16.640 0.022 -45.909 1.00 55.76 184 LEU A CA 1
ATOM 1268 C C . LEU A 1 192 ? -15.132 0.030 -45.678 1.00 58.26 184 LEU A C 1
ATOM 1269 O O . LEU A 1 192 ? -14.666 -0.046 -44.532 1.00 57.48 184 LEU A O 1
ATOM 1274 N N . GLU A 1 193 ? -14.351 0.116 -46.761 1.00 53.90 185 GLU A N 1
ATOM 1275 C CA . GLU A 1 193 ? -12.904 -0.031 -46.653 1.00 56.48 185 GLU A CA 1
ATOM 1276 C C . GLU A 1 193 ? -12.290 1.045 -45.762 1.00 52.43 185 GLU A C 1
ATOM 1277 O O . GLU A 1 193 ? -11.396 0.759 -44.965 1.00 51.34 185 GLU A O 1
ATOM 1279 N N . SER A 1 194 ? -12.755 2.287 -45.877 1.00 56.72 186 SER A N 1
ATOM 1280 C CA . SER A 1 194 ? -12.190 3.341 -45.042 1.00 59.93 186 SER A CA 1
ATOM 1281 C C . SER A 1 194 ? -12.566 3.158 -43.573 1.00 57.10 186 SER A C 1
ATOM 1282 O O . SER A 1 194 ? -11.810 3.575 -42.685 1.00 48.68 186 SER A O 1
ATOM 1285 N N . LEU A 1 195 ? -13.720 2.535 -43.300 1.00 55.26 187 LEU A N 1
ATOM 1286 C CA . LEU A 1 195 ? -14.110 2.249 -41.920 1.00 44.84 187 LEU A CA 1
ATOM 1287 C C . LEU A 1 195 ? -13.244 1.149 -41.321 1.00 42.59 187 LEU A C 1
ATOM 1288 O O . LEU A 1 195 ? -12.807 1.246 -40.165 1.00 44.68 187 LEU A O 1
ATOM 1293 N N . LEU A 1 196 ? -12.988 0.087 -42.087 1.00 43.18 188 LEU A N 1
ATOM 1294 C CA . LEU A 1 196 ? -12.043 -0.925 -41.629 1.00 43.41 188 LEU A CA 1
ATOM 1295 C C . LEU A 1 196 ? -10.669 -0.314 -41.380 1.00 42.05 188 LEU A C 1
ATOM 1296 O O . LEU A 1 196 ? -10.018 -0.618 -40.373 1.00 40.44 188 LEU A O 1
ATOM 1301 N N . GLY A 1 197 ? -10.225 0.580 -42.266 1.00 44.87 189 GLY A N 1
ATOM 1302 C CA . GLY A 1 197 ? -8.937 1.225 -42.064 1.00 45.77 189 GLY A CA 1
ATOM 1303 C C . GLY A 1 197 ? -8.889 2.036 -40.783 1.00 44.28 189 GLY A C 1
ATOM 1304 O O . GLY A 1 197 ? -7.928 1.951 -40.016 1.00 47.07 189 GLY A O 1
ATOM 1305 N N . GLU A 1 198 ? -9.934 2.830 -40.520 1.00 44.18 190 GLU A N 1
ATOM 1306 C CA . GLU A 1 198 ? -9.912 3.621 -39.293 1.00 48.88 190 GLU A CA 1
ATOM 1307 C C . GLU A 1 198 ? -10.050 2.763 -38.043 1.00 39.58 190 GLU A C 1
ATOM 1308 O O . GLU A 1 198 ? -9.584 3.172 -36.976 1.00 39.13 190 GLU A O 1
ATOM 1314 N N . SER A 1 199 ? -10.654 1.585 -38.141 1.00 38.18 191 SER A N 1
ATOM 1315 C CA . SER A 1 199 ? -10.854 0.756 -36.950 1.00 40.36 191 SER A CA 1
ATOM 1316 C C . SER A 1 199 ? -9.668 -0.148 -36.636 1.00 36.74 191 SER A C 1
ATOM 1317 O O . SER A 1 199 ? -9.738 -0.920 -35.668 1.00 36.87 191 SER A O 1
ATOM 1320 N N . LEU A 1 200 ? -8.573 -0.027 -37.389 1.00 38.23 192 LEU A N 1
ATOM 1321 C CA . LEU A 1 200 ? -7.475 -0.993 -37.316 1.00 41.34 192 LEU A CA 1
ATOM 1322 C C . LEU A 1 200 ? -6.847 -1.042 -35.934 1.00 44.54 192 LEU A C 1
ATOM 1323 O O . LEU A 1 200 ? -6.499 -2.121 -35.447 1.00 43.14 192 LEU A O 1
ATOM 1328 N N . GLN A 1 201 ? -6.666 0.110 -35.298 1.00 42.15 193 GLN A N 1
ATOM 1329 C CA . GLN A 1 201 ? -5.956 0.171 -34.028 1.00 43.20 193 GLN A CA 1
ATOM 1330 C C . GLN A 1 201 ? -6.868 0.145 -32.809 1.00 38.97 193 GLN A C 1
ATOM 1331 O O . GLN A 1 201 ? -6.363 0.136 -31.679 1.00 33.98 193 GLN A O 1
ATOM 1337 N N . TRP A 1 202 ? -8.189 0.106 -32.992 1.00 33.27 194 TRP A N 1
ATOM 1338 C CA . TRP A 1 202 ? -9.070 0.292 -31.842 1.00 31.88 194 TRP A CA 1
ATOM 1339 C C . TRP A 1 202 ? -8.897 -0.819 -30.818 1.00 32.14 194 TRP A C 1
ATOM 1340 O O . TRP A 1 202 ? -8.851 -0.551 -29.612 1.00 32.91 194 TRP A O 1
ATOM 1351 N N . ALA A 1 203 ? -8.806 -2.070 -31.266 1.00 29.85 195 ALA A N 1
ATOM 1352 C CA . ALA A 1 203 ? -8.719 -3.171 -30.310 1.00 29.37 195 ALA A CA 1
ATOM 1353 C C . ALA A 1 203 ? -7.502 -3.009 -29.407 1.00 29.55 195 ALA A C 1
ATOM 1354 O O . ALA A 1 203 ? -7.606 -3.087 -28.174 1.00 31.75 195 ALA A O 1
ATOM 1356 N N . GLU A 1 204 ? -6.336 -2.784 -30.007 1.00 31.35 196 GLU A N 1
ATOM 1357 C CA . GLU A 1 204 ? -5.124 -2.643 -29.211 1.00 33.57 196 GLU A CA 1
ATOM 1358 C C . GLU A 1 204 ? -5.186 -1.403 -28.317 1.00 33.99 196 GLU A C 1
ATOM 1359 O O . GLU A 1 204 ? -4.730 -1.447 -27.170 1.00 33.21 196 GLU A O 1
ATOM 1365 N N . GLU A 1 205 ? -5.780 -0.304 -28.802 1.00 30.42 197 GLU A N 1
ATOM 1366 C CA . GLU A 1 205 ? -5.918 0.888 -27.958 1.00 31.39 197 GLU A CA 1
ATOM 1367 C C . GLU A 1 205 ? -6.777 0.614 -26.724 1.00 32.50 197 GLU A C 1
ATOM 1368 O O . GLU A 1 205 ? -6.462 1.068 -25.615 1.00 33.95 197 GLU A O 1
ATOM 1374 N N . LEU A 1 206 ? -7.886 -0.096 -26.896 1.00 28.97 198 LEU A N 1
ATOM 1375 C CA . LEU A 1 206 ? -8.831 -0.269 -25.803 1.00 23.66 198 LEU A CA 1
ATOM 1376 C C . LEU A 1 206 ? -8.549 -1.482 -24.937 1.00 26.30 198 LEU A C 1
ATOM 1377 O O . LEU A 1 206 ? -9.109 -1.583 -23.834 1.00 25.93 198 LEU A O 1
ATOM 1382 N N . ARG A 1 207 ? -7.739 -2.414 -25.425 1.00 22.85 199 ARG A N 1
ATOM 1383 C CA . ARG A 1 207 ? -7.614 -3.728 -24.791 1.00 26.40 199 ARG A CA 1
ATOM 1384 C C . ARG A 1 207 ? -7.392 -3.692 -23.284 1.00 21.69 199 ARG A C 1
ATOM 1385 O O . ARG A 1 207 ? -8.102 -4.416 -22.567 1.00 30.13 199 ARG A O 1
ATOM 1393 N N . PRO A 1 208 ? -6.453 -2.916 -22.737 1.00 22.90 200 PRO A N 1
ATOM 1394 C CA . PRO A 1 208 ? -6.215 -2.989 -21.283 1.00 28.69 200 PRO A CA 1
ATOM 1395 C C . PRO A 1 208 ? -7.383 -2.486 -20.451 1.00 30.39 200 PRO A C 1
ATOM 1396 O O . PRO A 1 208 ? -7.410 -2.731 -19.240 1.00 28.77 200 PRO A O 1
ATOM 1400 N N . MET A 1 209 ? -8.366 -1.827 -21.058 1.00 22.82 201 MET A N 1
ATOM 1401 C CA . MET A 1 209 ? -9.476 -1.245 -20.313 1.00 22.00 201 MET A CA 1
ATOM 1402 C C . MET A 1 209 ? -10.759 -2.040 -20.417 1.00 25.66 201 MET A C 1
ATOM 1403 O O . MET A 1 209 ? -11.701 -1.751 -19.672 1.00 21.75 201 MET A O 1
ATOM 1408 N N . VAL A 1 210 ? -10.852 -3.020 -21.319 1.00 19.68 202 VAL A N 1
ATOM 1409 C CA . VAL A 1 210 ? -12.156 -3.635 -21.523 1.00 20.57 202 VAL A CA 1
ATOM 1410 C C . VAL A 1 210 ? -12.378 -4.718 -20.478 1.00 24.47 202 VAL A C 1
ATOM 1411 O O . VAL A 1 210 ? -11.435 -5.401 -20.046 1.00 21.41 202 VAL A O 1
ATOM 1415 N N . CYS A 1 211 ? -13.634 -4.909 -20.081 1.00 20.04 203 CYS A N 1
ATOM 1416 C CA . CYS A 1 211 ? -13.891 -5.868 -19.009 1.00 20.18 203 CYS A CA 1
ATOM 1417 C C . CYS A 1 211 ? -15.386 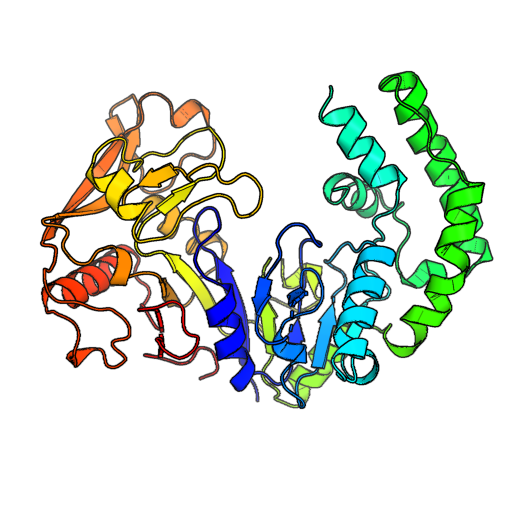-6.130 -18.904 1.00 23.80 203 CYS A C 1
ATOM 1418 O O . CYS A 1 211 ? -16.204 -5.592 -19.664 1.00 20.01 203 CYS A O 1
ATOM 1421 N N . ASP A 1 212 ? -15.719 -7.002 -17.956 1.00 22.41 204 ASP A N 1
ATOM 1422 C CA . ASP A 1 212 ? -17.097 -7.284 -17.533 1.00 24.59 204 ASP A CA 1
ATOM 1423 C C . ASP A 1 212 ? -17.425 -6.269 -16.442 1.00 15.98 204 ASP A C 1
ATOM 1424 O O . ASP A 1 212 ? -17.175 -6.500 -15.268 1.00 21.86 204 ASP A O 1
ATOM 1429 N N . VAL A 1 213 ? -17.976 -5.120 -16.847 1.00 18.72 205 VAL A N 1
ATOM 1430 C CA . VAL A 1 213 ? -18.152 -4.003 -15.917 1.00 21.31 205 VAL A CA 1
ATOM 1431 C C . VAL A 1 213 ? -19.103 -4.381 -14.781 1.00 19.08 205 VAL A C 1
ATOM 1432 O O . VAL A 1 213 ? -18.860 -4.056 -13.620 1.00 17.31 205 VAL A O 1
ATOM 1436 N N . SER A 1 214 ? -20.205 -5.062 -15.094 1.00 18.83 206 SER A N 1
ATOM 1437 C CA . SER A 1 214 ? -21.157 -5.404 -14.039 1.00 18.38 206 SER A CA 1
ATOM 1438 C C . SER A 1 214 ? -20.500 -6.264 -12.959 1.00 19.35 206 SER A C 1
ATOM 1439 O O . SER A 1 214 ? -20.680 -6.010 -11.765 1.00 19.02 206 SER A O 1
ATOM 1442 N N . ALA A 1 215 ? -19.734 -7.297 -13.352 1.00 16.39 207 ALA A N 1
ATOM 1443 C CA . ALA A 1 215 ? -19.020 -8.084 -12.345 1.00 14.91 207 ALA A CA 1
ATOM 1444 C C . ALA A 1 215 ? -18.121 -7.193 -11.484 1.00 18.55 207 ALA A C 1
ATOM 1445 O O . ALA A 1 215 ? -18.038 -7.374 -10.263 1.00 17.99 207 ALA A O 1
ATOM 1447 N N . CYS A 1 216 ? -17.419 -6.237 -12.112 1.00 20.91 208 CYS A N 1
ATOM 1448 C CA . CYS A 1 216 ? -16.541 -5.347 -11.356 1.00 18.88 208 CYS A CA 1
ATOM 1449 C C . CYS A 1 216 ? -17.332 -4.546 -10.342 1.00 15.08 208 CYS A C 1
ATOM 1450 O O . CYS A 1 216 ? -16.889 -4.355 -9.208 1.00 19.21 208 CYS A O 1
ATOM 1453 N N . LEU A 1 217 ? -18.487 -4.016 -10.762 1.00 15.93 209 LEU A N 1
ATOM 1454 C CA . LEU A 1 217 ? -19.287 -3.191 -9.861 1.00 15.77 209 LEU A CA 1
ATOM 1455 C C . LEU A 1 217 ? -19.767 -3.995 -8.661 1.00 16.76 209 LEU A C 1
ATOM 1456 O O . LEU A 1 217 ? -19.784 -3.496 -7.531 1.00 17.86 209 LEU A O 1
ATOM 1461 N N . HIS A 1 218 ? -20.151 -5.257 -8.883 1.00 17.98 210 HIS A N 1
ATOM 1462 C CA . HIS A 1 218 ? -20.600 -6.079 -7.769 1.00 18.32 210 HIS A CA 1
ATOM 1463 C C . HIS A 1 218 ? -19.450 -6.483 -6.853 1.00 17.85 210 HIS A C 1
ATOM 1464 O O . HIS A 1 218 ? -19.646 -6.614 -5.638 1.00 20.41 210 HIS A O 1
ATOM 1471 N N . GLU A 1 219 ? -18.236 -6.648 -7.383 1.00 16.53 211 GLU A N 1
ATOM 1472 C CA . GLU A 1 219 ? -17.101 -6.852 -6.484 1.00 18.04 211 GLU A CA 1
ATOM 1473 C C . GLU A 1 219 ? -16.821 -5.601 -5.649 1.00 18.74 211 GLU A C 1
ATOM 1474 O O . GLU A 1 219 ? -16.537 -5.697 -4.452 1.00 19.98 211 GLU A O 1
ATOM 1480 N N . HIS A 1 220 ? -16.900 -4.411 -6.253 1.00 18.62 212 HIS A N 1
ATOM 1481 C CA . HIS A 1 220 ? -16.759 -3.192 -5.457 1.00 19.12 212 HIS A CA 1
ATOM 1482 C C . HIS A 1 220 ? -17.822 -3.134 -4.374 1.00 18.61 212 HIS A C 1
ATOM 1483 O O . HIS A 1 220 ? -17.538 -2.792 -3.222 1.00 19.98 212 HIS A O 1
ATOM 1490 N N . ARG A 1 221 ? -19.067 -3.438 -4.749 1.00 18.42 213 ARG A N 1
ATOM 1491 C CA . ARG A 1 221 ? -20.158 -3.453 -3.786 1.00 17.62 213 ARG A CA 1
ATOM 1492 C C . ARG A 1 221 ? -19.854 -4.408 -2.644 1.00 20.04 213 ARG A C 1
ATOM 1493 O O . ARG A 1 221 ? -20.060 -4.075 -1.471 1.00 27.17 213 ARG A O 1
ATOM 1501 N N . LYS A 1 222 ? -19.318 -5.591 -2.968 1.00 21.91 214 LYS A N 1
ATOM 1502 C CA . LYS A 1 222 ? -18.954 -6.552 -1.929 1.00 21.33 214 LYS A CA 1
ATOM 1503 C C . LYS A 1 222 ? -17.853 -6.005 -1.024 1.00 26.57 214 LYS A C 1
ATOM 1504 O O . LYS A 1 222 ? -17.837 -6.275 0.188 1.00 30.89 214 LYS A O 1
ATOM 1510 N N . GLN A 1 223 ? -16.907 -5.249 -1.598 1.00 29.36 215 GLN A N 1
ATOM 1511 C CA . GLN A 1 223 ? -15.816 -4.685 -0.809 1.00 24.66 215 GLN A CA 1
ATOM 1512 C C . GLN A 1 223 ? -16.241 -3.480 0.024 1.00 25.16 215 GLN A C 1
ATOM 1513 O O . GLN A 1 223 ? -15.395 -2.907 0.723 1.00 30.11 215 GLN A O 1
ATOM 1519 N N . GLY A 1 224 ? -17.507 -3.066 -0.064 1.00 24.64 216 GLY A N 1
ATOM 1520 C CA . GLY A 1 224 ? -18.027 -1.940 0.689 1.00 24.80 216 GLY A CA 1
ATOM 1521 C C . GLY A 1 224 ? -17.646 -0.573 0.167 1.00 31.35 216 GLY A C 1
ATOM 1522 O O . GLY A 1 224 ? -17.649 0.391 0.936 1.00 26.77 216 GLY A O 1
ATOM 1523 N N . GLU A 1 225 ? -17.335 -0.448 -1.117 1.00 25.83 217 GLU A N 1
ATOM 1524 C CA . GLU A 1 225 ? -16.879 0.817 -1.669 1.00 26.92 217 GLU A CA 1
ATOM 1525 C C . GLU A 1 225 ? -18.069 1.656 -2.126 1.00 27.38 217 GLU A C 1
ATOM 1526 O O . GLU A 1 225 ? -19.114 1.131 -2.506 1.00 29.24 217 GLU A O 1
ATOM 1532 N N . ASN A 1 226 ? -17.928 2.972 -2.017 1.00 22.32 218 ASN A N 1
ATOM 1533 C CA . ASN A 1 226 ? -18.996 3.861 -2.454 1.00 21.37 218 ASN A CA 1
ATOM 1534 C C . ASN A 1 226 ? -19.000 3.959 -3.986 1.00 24.40 218 ASN A C 1
ATOM 1535 O O . ASN A 1 226 ? -17.951 4.153 -4.609 1.00 23.03 218 ASN A O 1
ATOM 1540 N N . ILE A 1 227 ? -20.176 3.835 -4.599 1.00 18.47 219 ILE A N 1
ATOM 1541 C CA . ILE A 1 227 ? -20.291 3.861 -6.049 1.00 17.36 219 ILE A CA 1
ATOM 1542 C C . ILE A 1 227 ? -21.244 4.969 -6.437 1.00 19.67 219 ILE A C 1
ATOM 1543 O O . ILE A 1 227 ? -22.356 5.057 -5.898 1.00 17.14 219 ILE A O 1
ATOM 1548 N N . LEU A 1 228 ? -20.815 5.791 -7.386 1.00 18.59 220 LEU A N 1
ATOM 1549 C CA . LEU A 1 228 ? -21.605 6.904 -7.903 1.00 17.80 220 LEU A CA 1
ATOM 1550 C C . LEU A 1 228 ? -22.021 6.599 -9.341 1.00 23.76 220 LEU A C 1
ATOM 1551 O O . LEU A 1 228 ? -21.163 6.408 -10.203 1.00 20.08 220 LEU A O 1
ATOM 1556 N N . PHE A 1 229 ? -23.335 6.578 -9.606 1.00 16.32 221 PHE A N 1
ATOM 1557 C CA . PHE A 1 229 ? -23.873 6.388 -10.950 1.00 15.37 221 PHE A CA 1
ATOM 1558 C C . PHE A 1 229 ? -24.256 7.751 -11.500 1.00 19.80 221 PHE A C 1
ATOM 1559 O O . PHE A 1 229 ? -25.101 8.444 -10.923 1.00 19.28 221 PHE A O 1
ATOM 1567 N N . GLU A 1 230 ? -23.612 8.141 -12.584 1.00 17.07 222 GLU A N 1
ATOM 1568 C CA . GLU A 1 230 ? -23.711 9.482 -13.124 1.00 19.50 222 GLU A CA 1
ATOM 1569 C C . GLU A 1 230 ? -24.633 9.410 -14.332 1.00 29.39 222 GLU A C 1
ATOM 1570 O O . GLU A 1 230 ? -24.254 8.865 -15.375 1.00 28.36 222 GLU A O 1
ATOM 1576 N N . GLY A 1 231 ? -25.848 9.931 -14.178 1.00 38.52 223 GLY A N 1
ATOM 1577 C CA . GLY A 1 231 ? -26.791 9.948 -15.282 1.00 47.52 223 GLY A CA 1
ATOM 1578 C C . GLY A 1 231 ? -26.455 11.073 -16.250 1.00 56.63 223 GLY A C 1
ATOM 1579 O O . GLY A 1 231 ? -26.148 12.195 -15.849 1.00 61.35 223 GLY A O 1
ATOM 1580 N N . ALA A 1 232 ? -26.500 10.754 -17.540 1.00 56.61 224 ALA A N 1
ATOM 1581 C CA . ALA A 1 232 ? -26.202 11.749 -18.576 1.00 60.55 224 ALA A CA 1
ATOM 1582 C C . ALA A 1 232 ? -27.475 12.449 -19.057 1.00 59.35 224 ALA A C 1
ATOM 1583 O O . ALA A 1 232 ? -28.587 12.019 -18.740 1.00 59.05 224 ALA A O 1
ATOM 1585 N N . SER A 1 256 ? -31.465 2.852 -18.063 1.00 46.64 248 SER A N 1
ATOM 1586 C CA . SER A 1 256 ? -31.376 3.023 -16.619 1.00 36.34 248 SER A CA 1
ATOM 1587 C C . SER A 1 256 ? -30.209 2.243 -16.004 1.00 29.12 248 SER A C 1
ATOM 1588 O O . SER A 1 256 ? -29.509 1.478 -16.671 1.00 29.79 248 SER A O 1
ATOM 1591 N N . VAL A 1 257 ? -30.015 2.489 -14.708 1.00 25.16 249 VAL A N 1
ATOM 1592 C CA . VAL A 1 257 ? -28.934 1.872 -13.948 1.00 27.78 249 VAL A CA 1
ATOM 1593 C C . VAL A 1 257 ? -29.054 0.359 -13.980 1.00 29.96 249 VAL A C 1
ATOM 1594 O O . VAL A 1 257 ? -28.050 -0.369 -14.076 1.00 25.73 249 VAL A O 1
ATOM 1598 N N . ILE A 1 258 ? -30.280 -0.145 -13.869 1.00 27.52 250 ILE A N 1
ATOM 1599 C CA . ILE A 1 258 ? -30.462 -1.585 -13.713 1.00 25.44 250 ILE A CA 1
ATOM 1600 C C . ILE A 1 258 ? -29.948 -2.317 -14.950 1.00 26.31 250 ILE A C 1
ATOM 1601 O O . ILE A 1 258 ? -29.069 -3.190 -14.869 1.00 26.49 250 ILE A O 1
ATOM 1606 N N . ASN A 1 259 ? -30.482 -1.959 -16.114 1.00 21.30 251 ASN A N 1
ATOM 1607 C CA . ASN A 1 259 ? -30.054 -2.571 -17.372 1.00 24.62 251 ASN A CA 1
ATOM 1608 C C . ASN A 1 259 ? -28.715 -2.014 -17.839 1.00 27.92 251 ASN A C 1
ATOM 1609 O O . ASN A 1 259 ? -27.871 -2.764 -18.345 1.00 24.97 251 ASN A O 1
ATOM 1614 N N . GLY A 1 260 ? -28.516 -0.701 -17.709 1.00 19.81 252 GLY A N 1
ATOM 1615 C CA . GLY A 1 260 ? -27.317 -0.081 -18.281 1.00 18.70 252 GLY A CA 1
ATOM 1616 C C . GLY A 1 260 ? -26.025 -0.419 -17.558 1.00 18.94 252 GLY A C 1
ATOM 1617 O O . GLY A 1 260 ? -24.932 -0.302 -18.150 1.00 17.54 252 GLY A O 1
ATOM 1618 N N . ALA A 1 261 ? -26.102 -0.810 -16.286 1.00 18.99 253 ALA A N 1
ATOM 1619 C CA . ALA A 1 261 ? -24.901 -1.220 -15.573 1.00 19.25 253 ALA A CA 1
ATOM 1620 C C . ALA A 1 261 ? -24.978 -2.631 -15.015 1.00 22.00 253 ALA A C 1
ATOM 1621 O O . ALA A 1 261 ? -24.035 -3.050 -14.338 1.00 18.51 253 ALA A O 1
ATOM 1623 N N . GLY A 1 262 ? -26.086 -3.343 -15.209 1.00 23.74 254 GLY A N 1
ATOM 1624 C CA . GLY A 1 262 ? -26.207 -4.707 -14.715 1.00 25.57 254 GLY A CA 1
ATOM 1625 C C . GLY A 1 262 ? -26.236 -4.715 -13.192 1.00 21.17 254 GLY A C 1
ATOM 1626 O O . GLY A 1 262 ? -25.532 -5.506 -12.554 1.00 24.28 254 GLY A O 1
ATOM 1627 N N . PHE A 1 263 ? -27.072 -3.867 -12.601 1.00 17.79 255 PHE A N 1
ATOM 1628 C CA . PHE A 1 263 ? -26.975 -3.538 -11.169 1.00 18.03 255 PHE A CA 1
ATOM 1629 C C . PHE A 1 263 ? -28.384 -3.371 -10.594 1.00 16.07 255 PHE A C 1
ATOM 1630 O O . PHE A 1 263 ? -29.043 -2.358 -10.822 1.00 18.94 255 PHE A O 1
ATOM 1638 N N . GLY A 1 264 ? -28.853 -4.367 -9.844 1.00 18.99 256 GLY A N 1
ATOM 1639 C CA . GLY A 1 264 ? -30.248 -4.426 -9.461 1.00 18.87 256 GLY A CA 1
ATOM 1640 C C . GLY A 1 264 ? -30.761 -3.290 -8.602 1.00 14.73 256 GLY A C 1
ATOM 1641 O O . GLY A 1 264 ? -30.017 -2.644 -7.849 1.00 17.05 256 GLY A O 1
ATOM 1642 N N . PRO A 1 265 ? -32.071 -3.038 -8.687 1.00 15.84 257 PRO A N 1
ATOM 1643 C CA . PRO A 1 265 ? -32.609 -1.781 -8.124 1.00 19.07 257 PRO A CA 1
ATOM 1644 C C . PRO A 1 265 ? -32.514 -1.685 -6.625 1.00 20.43 257 PRO A C 1
ATOM 1645 O O . PRO A 1 265 ? -32.402 -0.576 -6.099 1.00 18.63 257 PRO A O 1
ATOM 1649 N N . ARG A 1 266 ? -32.600 -2.798 -5.903 1.00 16.44 258 ARG A N 1
ATOM 1650 C CA A ARG A 1 266 ? -32.561 -2.672 -4.453 0.55 17.84 258 ARG A CA 1
ATOM 1651 C CA B ARG A 1 266 ? -32.561 -2.686 -4.453 0.45 18.06 258 ARG A CA 1
ATOM 1652 C C . ARG A 1 266 ? -31.172 -2.351 -3.920 1.00 19.66 258 ARG A C 1
ATOM 1653 O O . ARG A 1 266 ? -31.041 -2.018 -2.741 1.00 22.58 258 ARG A O 1
ATOM 1668 N N . TYR A 1 267 ? -30.142 -2.416 -4.749 1.00 17.92 259 TYR A N 1
ATOM 1669 C CA . TYR A 1 267 ? -28.839 -1.966 -4.289 1.00 17.24 259 TYR A CA 1
ATOM 1670 C C . TYR A 1 267 ? -28.676 -0.454 -4.376 1.00 20.15 259 TYR A C 1
ATOM 1671 O O . TYR A 1 267 ? -27.673 0.061 -3.885 1.00 19.06 259 TYR A O 1
ATOM 1680 N N . ILE A 1 268 ? -29.598 0.260 -5.021 1.00 18.38 260 ILE A N 1
ATOM 1681 C CA A ILE A 1 268 ? -29.515 1.715 -5.074 0.40 17.60 260 ILE A CA 1
ATOM 1682 C CA B ILE A 1 268 ? -29.533 1.717 -5.083 0.60 12.36 260 ILE A CA 1
ATOM 1683 C C . ILE A 1 268 ? -29.967 2.265 -3.728 1.00 18.20 260 ILE A C 1
ATOM 1684 O O . ILE A 1 268 ? -31.101 2.029 -3.297 1.00 15.94 260 ILE A O 1
ATOM 1693 N N . ASP A 1 269 ? -29.071 2.999 -3.062 1.00 14.25 261 ASP A N 1
ATOM 1694 C CA . ASP A 1 269 ? -29.331 3.482 -1.707 1.00 15.23 261 ASP A CA 1
ATOM 1695 C C . ASP A 1 269 ? -29.880 4.894 -1.670 1.00 19.45 261 ASP A C 1
ATOM 1696 O O . ASP A 1 269 ? -30.570 5.260 -0.715 1.00 15.45 261 ASP A O 1
ATOM 1701 N N . TYR A 1 270 ? -29.600 5.697 -2.689 1.00 15.17 262 TYR A N 1
ATOM 1702 C CA . TYR A 1 270 ? -30.048 7.079 -2.651 1.00 16.45 262 TYR A CA 1
ATOM 1703 C C . TYR A 1 270 ? -30.015 7.637 -4.065 1.00 13.59 262 TYR A C 1
ATOM 1704 O O . TYR A 1 270 ? -29.029 7.435 -4.780 1.00 16.55 262 TYR A O 1
ATOM 1713 N N . VAL A 1 271 ? -31.090 8.330 -4.459 1.00 12.87 263 VAL A N 1
ATOM 1714 C CA . VAL A 1 271 ? -31.181 8.990 -5.762 1.00 16.88 263 VAL A CA 1
ATOM 1715 C C . VAL A 1 271 ? -31.207 10.491 -5.487 1.00 15.07 263 VAL A C 1
ATOM 1716 O O . VAL A 1 271 ? -32.131 10.993 -4.835 1.00 16.86 263 VAL A O 1
ATOM 1720 N N . LEU A 1 272 ? -30.203 11.204 -5.987 1.00 15.14 264 LEU A N 1
ATOM 1721 C CA . LEU A 1 272 ? -30.084 12.641 -5.784 1.00 12.08 264 LEU A CA 1
ATOM 1722 C C . LEU A 1 272 ? -30.617 13.365 -7.017 1.00 14.74 264 LEU A C 1
ATOM 1723 O O . LEU A 1 272 ? -30.110 13.162 -8.127 1.00 16.05 264 LEU A O 1
ATOM 1728 N N . GLY A 1 273 ? -31.623 14.210 -6.829 1.00 14.84 265 GLY A N 1
ATOM 1729 C CA . GLY A 1 273 ? -32.197 14.912 -7.956 1.00 13.00 265 GLY A CA 1
ATOM 1730 C C . GLY A 1 273 ? -31.673 16.349 -8.062 1.00 15.95 265 GLY A C 1
ATOM 1731 O O . GLY A 1 273 ? -32.052 17.209 -7.269 1.00 15.54 265 GLY A O 1
ATOM 1732 N N . ILE A 1 274 ? -30.812 16.605 -9.038 1.00 17.68 266 ILE A N 1
ATOM 1733 C CA . ILE A 1 274 ? -30.246 17.934 -9.258 1.00 17.78 266 ILE A CA 1
ATOM 1734 C C . ILE A 1 274 ? -31.319 18.801 -9.883 1.00 16.62 266 ILE A C 1
ATOM 1735 O O . ILE A 1 274 ? -31.775 18.516 -10.999 1.00 15.72 266 ILE A O 1
ATOM 1740 N N . THR A 1 275 ? -31.642 19.918 -9.215 1.00 17.16 267 THR A N 1
ATOM 1741 C CA . THR A 1 275 ? -32.889 20.641 -9.458 1.00 14.60 267 THR A CA 1
ATOM 1742 C C . THR A 1 275 ? -32.576 22.130 -9.400 1.00 13.65 267 THR A C 1
ATOM 1743 O O . THR A 1 275 ? -32.250 22.649 -8.336 1.00 14.68 267 THR A O 1
ATOM 1747 N N . LYS A 1 276 ? -32.653 22.806 -10.532 1.00 12.51 268 LYS A N 1
ATOM 1748 C CA . LYS A 1 276 ? -32.397 24.234 -10.533 1.00 12.12 268 LYS A CA 1
ATOM 1749 C C . LYS A 1 276 ? -33.542 24.943 -9.820 1.00 17.15 268 LYS A C 1
ATOM 1750 O O . LYS A 1 276 ? -34.691 24.489 -9.856 1.00 18.27 268 LYS A O 1
ATOM 1756 N N . ALA A 1 277 ? -33.221 26.070 -9.170 1.00 18.62 269 ALA A N 1
ATOM 1757 C CA . ALA A 1 277 ? -34.209 26.838 -8.411 1.00 22.23 269 ALA A CA 1
ATOM 1758 C C . ALA A 1 277 ? -35.260 27.523 -9.299 1.00 17.13 269 ALA A C 1
ATOM 1759 O O . ALA A 1 277 ? -36.227 28.094 -8.777 1.00 20.08 269 ALA A O 1
ATOM 1761 N N . TYR A 1 278 ? -35.065 27.516 -10.605 1.00 19.68 270 TYR A N 1
ATOM 1762 C CA . TYR A 1 278 ? -36.038 27.950 -11.597 1.00 20.77 270 TYR A CA 1
ATOM 1763 C C . TYR A 1 278 ? -35.901 26.967 -12.751 1.00 20.02 270 TYR A C 1
ATOM 1764 O O . TYR A 1 278 ? -35.024 26.109 -12.729 1.00 20.12 270 TYR A O 1
ATOM 1773 N N . THR A 1 279 ? -36.758 27.065 -13.765 1.00 17.23 271 THR A N 1
ATOM 1774 C CA . THR A 1 279 ? -36.760 26.105 -14.867 1.00 18.02 271 THR A CA 1
ATOM 1775 C C . THR A 1 279 ? -36.216 26.742 -16.144 1.00 24.84 271 THR A C 1
ATOM 1776 O O . THR A 1 279 ? -36.468 27.925 -16.415 1.00 24.17 271 THR A O 1
ATOM 1780 N N . THR A 1 280 ? -35.489 25.952 -16.947 1.00 20.92 272 THR A N 1
ATOM 1781 C CA . THR A 1 280 ? -35.114 26.368 -18.292 1.00 19.98 272 THR A CA 1
ATOM 1782 C C . THR A 1 280 ? -35.474 25.282 -19.294 1.00 24.55 272 THR A C 1
ATOM 1783 O O . THR A 1 280 ? -35.605 24.097 -18.959 1.00 21.24 272 THR A O 1
ATOM 1787 N N . ARG A 1 281 ? -35.596 25.711 -20.541 1.00 21.29 273 ARG A N 1
ATOM 1788 C CA . ARG A 1 281 ? -35.835 24.831 -21.674 1.00 27.49 273 ARG A CA 1
ATOM 1789 C C . ARG A 1 281 ? -35.057 25.361 -22.865 1.00 24.22 273 ARG A C 1
ATOM 1790 O O . ARG A 1 281 ? -34.940 26.575 -23.050 1.00 29.52 273 ARG A O 1
ATOM 1798 N N . VAL A 1 282 ? -34.511 24.450 -23.661 1.00 25.37 274 VAL A N 1
ATOM 1799 C CA . VAL A 1 282 ? -33.787 24.816 -24.872 1.00 31.79 274 VAL A CA 1
ATOM 1800 C C . VAL A 1 282 ? -34.690 24.728 -26.094 1.00 39.38 274 VAL A C 1
ATOM 1801 O O . VAL A 1 282 ? -34.752 25.656 -26.898 1.00 46.24 274 VAL A O 1
ATOM 1805 N N . GLY A 1 283 ? -35.423 23.634 -26.237 1.00 37.11 275 GLY A N 1
ATOM 1806 C CA . GLY A 1 283 ? -36.207 23.418 -27.436 1.00 49.15 275 GLY A CA 1
ATOM 1807 C C . GLY A 1 283 ? -37.510 24.201 -27.465 1.00 47.52 275 GLY A C 1
ATOM 1808 O O . GLY A 1 283 ? -37.797 25.053 -26.620 1.00 39.03 275 GLY A O 1
ATOM 1809 N N . GLY A 1 284 ? -38.306 23.900 -28.487 1.00 49.69 276 GLY A N 1
ATOM 1810 C CA . GLY A 1 284 ? -39.656 24.405 -28.583 1.00 49.68 276 GLY A CA 1
ATOM 1811 C C . GLY A 1 284 ? -40.607 23.574 -27.738 1.00 50.07 276 GLY A C 1
ATOM 1812 O O . GLY A 1 284 ? -40.210 22.703 -26.961 1.00 43.52 276 GLY A O 1
ATOM 1813 N N . GLY A 1 285 ? -41.894 23.865 -27.892 1.00 47.14 277 GLY A N 1
ATOM 1814 C CA . GLY A 1 285 ? -42.910 23.099 -27.215 1.00 56.03 277 GLY A CA 1
ATOM 1815 C C . GLY A 1 285 ? -43.296 23.643 -25.851 1.00 57.20 277 GLY A C 1
ATOM 1816 O O . GLY A 1 285 ? -42.899 24.741 -25.442 1.00 50.49 277 GLY A O 1
ATOM 1817 N N . PRO A 1 286 ? -44.055 22.844 -25.103 1.00 59.00 278 PRO A N 1
ATOM 1818 C CA . PRO A 1 286 ? -44.774 23.373 -23.936 1.00 51.18 278 PRO A CA 1
ATOM 1819 C C . PRO A 1 286 ? -43.845 23.750 -22.789 1.00 34.42 278 PRO A C 1
ATOM 1820 O O . PRO A 1 286 ? -42.975 22.976 -22.382 1.00 34.07 278 PRO A O 1
ATOM 1824 N N . PHE A 1 287 ? -44.087 24.931 -22.233 1.00 28.22 279 PHE A N 1
ATOM 1825 C CA . PHE A 1 287 ? -43.314 25.446 -21.105 1.00 30.28 279 PHE A CA 1
ATOM 1826 C C . PHE A 1 287 ? -44.261 26.241 -20.216 1.00 29.53 279 PHE A C 1
ATOM 1827 O O . PHE A 1 287 ? -44.316 27.471 -20.282 1.00 30.60 279 PHE A O 1
ATOM 1835 N N . PRO A 1 288 ? -45.031 25.559 -19.361 1.00 29.79 280 PRO A N 1
ATOM 1836 C CA . PRO A 1 288 ? -46.113 26.258 -18.638 1.00 28.49 280 PRO A CA 1
ATOM 1837 C C . PRO A 1 288 ? -45.657 27.421 -17.757 1.00 26.17 280 PRO A C 1
ATOM 1838 O O . PRO A 1 288 ? -46.371 28.429 -17.690 1.00 24.51 280 PRO A O 1
ATOM 1842 N N . THR A 1 289 ? -44.499 27.333 -17.090 1.00 20.04 281 THR A N 1
ATOM 1843 C CA . THR A 1 289 ? -44.028 28.439 -16.260 1.00 28.48 281 THR A CA 1
ATOM 1844 C C . THR A 1 289 ? -43.127 29.414 -17.007 1.00 29.47 281 THR A C 1
ATOM 1845 O O . THR A 1 289 ? -42.444 30.213 -16.357 1.00 27.28 281 THR A O 1
ATOM 1849 N N . GLU A 1 290 ? -43.090 29.361 -18.335 1.00 28.46 282 GLU A N 1
ATOM 1850 C CA . GLU A 1 290 ? -42.188 30.232 -19.080 1.00 21.40 282 GLU A CA 1
ATOM 1851 C C . GLU A 1 290 ? -42.446 31.692 -18.727 1.00 30.60 282 GLU A C 1
ATOM 1852 O O . GLU A 1 290 ? -43.599 32.117 -18.556 1.00 28.02 282 GLU A O 1
ATOM 1858 N N . LEU A 1 291 ? -41.358 32.450 -18.585 1.00 26.19 283 LEU A N 1
ATOM 1859 C CA . LEU A 1 291 ? -41.410 33.896 -18.385 1.00 31.06 283 LEU A CA 1
ATOM 1860 C C . LEU A 1 291 ? -40.981 34.588 -19.671 1.00 36.67 283 LEU A C 1
ATOM 1861 O O . LEU A 1 291 ? -39.879 34.338 -20.174 1.00 32.13 283 LEU A O 1
ATOM 1866 N N . LEU A 1 292 ? -41.836 35.476 -20.186 1.00 33.36 284 LEU A N 1
ATOM 1867 C CA . LEU A 1 292 ? -41.531 36.216 -21.398 1.00 33.44 284 LEU A CA 1
ATOM 1868 C C . LEU A 1 292 ? -41.281 37.690 -21.108 1.00 34.80 284 LEU A C 1
ATOM 1869 O O . LEU A 1 292 ? -41.408 38.524 -22.001 1.00 43.04 284 LEU A O 1
ATOM 1874 N N . ASP A 1 293 ? -40.920 38.023 -19.876 1.00 36.28 285 ASP A N 1
ATOM 1875 C CA . ASP A 1 293 ? -40.838 39.422 -19.490 1.00 39.51 285 ASP A CA 1
ATOM 1876 C C . ASP A 1 293 ? -39.449 39.781 -18.987 1.00 35.48 285 ASP A C 1
ATOM 1877 O O . ASP A 1 293 ? -38.483 39.038 -19.212 1.00 30.84 285 ASP A O 1
ATOM 1882 N N . ASP A 1 294 ? -39.366 40.914 -18.285 1.00 36.45 286 ASP A N 1
ATOM 1883 C CA . ASP A 1 294 ? -38.106 41.412 -17.746 1.00 39.36 286 ASP A CA 1
ATOM 1884 C C . ASP A 1 294 ? -37.573 40.521 -16.632 1.00 32.55 286 ASP A C 1
ATOM 1885 O O . ASP A 1 294 ? -36.368 40.501 -16.379 1.00 31.83 286 ASP A O 1
ATOM 1890 N N . VAL A 1 295 ? -38.446 39.794 -15.944 1.00 30.16 287 VAL A N 1
ATOM 1891 C CA . VAL A 1 295 ? -37.977 38.896 -14.897 1.00 25.03 287 VAL A CA 1
ATOM 1892 C C . VAL A 1 295 ? -37.257 37.698 -15.513 1.00 28.86 287 VAL A C 1
ATOM 1893 O O . VAL A 1 295 ? -36.144 37.334 -15.095 1.00 25.74 287 VAL A O 1
ATOM 1897 N N . GLY A 1 296 ? -37.859 37.099 -16.547 1.00 27.18 288 GLY A N 1
ATOM 1898 C CA . GLY A 1 296 ? -37.180 36.042 -17.277 1.00 30.08 288 GLY A CA 1
ATOM 1899 C C . GLY A 1 296 ? -35.859 36.498 -17.883 1.00 27.94 288 GLY A C 1
ATOM 1900 O O . GLY A 1 296 ? -34.877 35.760 -17.882 1.00 23.64 288 GLY A O 1
ATOM 1901 N N . LYS A 1 297 ? -35.816 37.716 -18.416 1.00 27.38 289 LYS A N 1
ATOM 1902 C CA . LYS A 1 297 ? -34.561 38.186 -18.998 1.00 28.91 289 LYS A CA 1
ATOM 1903 C C . LYS A 1 297 ? -33.491 38.359 -17.926 1.00 30.25 289 LYS A C 1
ATOM 1904 O O . LYS A 1 297 ? -32.308 38.073 -18.159 1.00 31.76 289 LYS A O 1
ATOM 1910 N N . ARG A 1 298 ? -33.890 38.828 -16.741 1.00 32.20 290 ARG A N 1
ATOM 1911 C CA . ARG A 1 298 ? -32.938 38.956 -15.646 1.00 26.35 290 ARG A CA 1
ATOM 1912 C C . ARG A 1 298 ? -32.419 37.591 -15.217 1.00 27.53 290 ARG A C 1
ATOM 1913 O O . ARG A 1 298 ? -31.213 37.413 -15.000 1.00 26.96 290 ARG A O 1
ATOM 1921 N N . ILE A 1 299 ? -33.319 36.618 -15.074 1.00 23.57 291 ILE A N 1
ATOM 1922 C CA . ILE A 1 299 ? -32.893 35.266 -14.724 1.00 21.64 291 ILE A CA 1
ATOM 1923 C C . ILE A 1 299 ? -31.897 34.737 -15.754 1.00 23.53 291 ILE A C 1
ATOM 1924 O O . ILE A 1 299 ? -30.832 34.206 -15.406 1.00 20.35 291 ILE A O 1
ATOM 1929 N N . ALA A 1 300 ? -32.228 34.875 -17.041 1.00 24.94 292 ALA A N 1
ATOM 1930 C CA . ALA A 1 300 ? -31.332 34.403 -18.101 1.00 24.76 292 ALA A CA 1
ATOM 1931 C C . ALA A 1 300 ? -29.938 35.022 -17.987 1.00 26.62 292 ALA A C 1
ATOM 1932 O O . ALA A 1 300 ? -28.916 34.335 -18.148 1.00 23.41 292 ALA A O 1
ATOM 1934 N N . GLU A 1 301 ? -29.873 36.332 -17.744 1.00 26.61 293 GLU A N 1
ATOM 1935 C CA A GLU A 1 301 ? -28.575 36.991 -17.614 0.49 25.71 293 GLU A CA 1
ATOM 1936 C CA B GLU A 1 301 ? -28.572 36.982 -17.626 0.51 25.64 293 GLU A CA 1
ATOM 1937 C C . GLU A 1 301 ? -27.826 36.488 -16.391 1.00 25.35 293 GLU A C 1
ATOM 1938 O O . GLU A 1 301 ? -26.670 36.063 -16.486 1.00 25.67 293 GLU A O 1
ATOM 1949 N N . ARG A 1 302 ? -28.475 36.532 -15.225 1.00 24.67 294 ARG A N 1
ATOM 1950 C CA . ARG A 1 302 ? -27.785 36.178 -13.989 1.00 25.11 294 ARG A CA 1
ATOM 1951 C C . ARG A 1 302 ? -27.398 34.717 -13.977 1.00 23.18 294 ARG A C 1
ATOM 1952 O O . ARG A 1 302 ? -26.378 34.352 -13.391 1.00 22.94 294 ARG A O 1
ATOM 1960 N N . GLY A 1 303 ? -28.184 33.868 -14.629 1.00 21.01 295 GLY A N 1
ATOM 1961 C CA . GLY A 1 303 ? -27.849 32.466 -14.680 1.00 20.56 295 GLY A CA 1
ATOM 1962 C C . GLY A 1 303 ? -27.050 32.062 -15.898 1.00 23.36 295 GLY A C 1
ATOM 1963 O O . GLY A 1 303 ? -26.797 30.864 -16.082 1.00 20.48 295 GLY A O 1
ATOM 1964 N N . GLN A 1 304 ? -26.634 33.025 -16.722 1.00 22.59 296 GLN A N 1
ATOM 1965 C CA . GLN A 1 304 ? -25.845 32.734 -17.916 1.00 26.59 296 GLN A CA 1
ATOM 1966 C C . GLN A 1 304 ? -26.504 31.634 -18.740 1.00 24.24 296 GLN A C 1
ATOM 1967 O O . GLN A 1 304 ? -25.848 30.694 -19.200 1.00 25.01 296 GLN A O 1
ATOM 1973 N N . GLU A 1 305 ? -27.822 31.739 -18.911 1.00 20.06 297 GLU A N 1
ATOM 1974 C CA . GLU A 1 305 ? -28.606 30.679 -19.558 1.00 20.41 297 GLU A CA 1
ATOM 1975 C C . GLU A 1 305 ? -28.564 30.875 -21.080 1.00 22.17 297 GLU A C 1
ATOM 1976 O O . GLU A 1 305 ? -29.516 31.317 -21.718 1.00 21.37 297 GLU A O 1
ATOM 1982 N N . PHE A 1 306 ? -27.417 30.529 -21.658 1.00 21.41 298 PHE A N 1
ATOM 1983 C CA . PHE A 1 306 ? -27.180 30.651 -23.091 1.00 22.81 298 PHE A CA 1
ATOM 1984 C C . PHE A 1 306 ? -26.596 29.353 -23.622 1.00 30.82 298 PHE A C 1
ATOM 1985 O O . PHE A 1 306 ? -25.783 28.721 -22.943 1.00 32.23 298 PHE A O 1
ATOM 1993 N N . GLY A 1 307 ? -27.020 28.947 -24.822 1.00 29.05 299 GLY A N 1
ATOM 1994 C CA . GLY A 1 307 ? -26.461 27.749 -25.434 1.00 32.48 299 GLY A CA 1
ATOM 1995 C C . GLY A 1 307 ? -24.944 27.781 -25.549 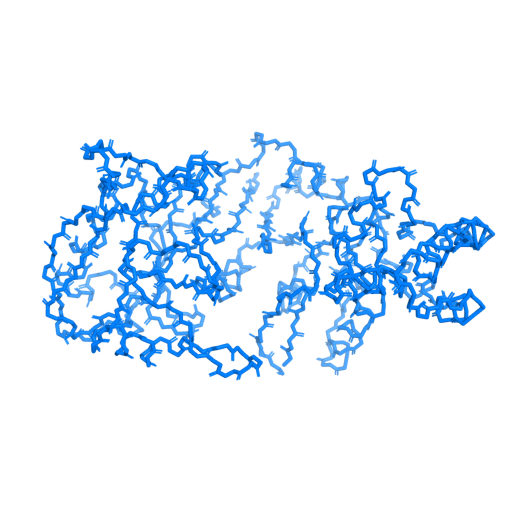1.00 35.12 299 GLY A C 1
ATOM 1996 O O . GLY A 1 307 ? -24.372 28.732 -26.095 1.00 37.39 299 GLY A O 1
ATOM 1997 N N . ALA A 1 308 ? -24.286 26.738 -25.027 1.00 41.32 300 ALA A N 1
ATOM 1998 C CA . ALA A 1 308 ? -22.827 26.700 -24.961 1.00 47.08 300 ALA A CA 1
ATOM 1999 C C . ALA A 1 308 ? -22.179 26.783 -26.337 1.00 49.52 300 ALA A C 1
ATOM 2000 O O . ALA A 1 308 ? -21.048 27.267 -26.457 1.00 52.52 300 ALA A O 1
ATOM 2002 N N . VAL A 1 309 ? -22.861 26.320 -27.377 1.00 46.70 301 VAL A N 1
ATOM 2003 C CA . VAL A 1 309 ? -22.327 26.375 -28.740 1.00 46.82 301 VAL A CA 1
ATOM 2004 C C . VAL A 1 309 ? -22.984 27.481 -29.556 1.00 47.15 301 VAL A C 1
ATOM 2005 O O . VAL A 1 309 ? -22.299 28.248 -30.233 1.00 47.05 301 VAL A O 1
ATOM 2009 N N . THR A 1 310 ? -24.316 27.590 -29.495 1.00 47.99 302 THR A N 1
ATOM 2010 C CA . THR A 1 310 ? -25.038 28.540 -30.343 1.00 47.10 302 THR A CA 1
ATOM 2011 C C . THR A 1 310 ? -25.056 29.963 -29.793 1.00 42.70 302 THR A C 1
ATOM 2012 O O . THR A 1 310 ? -25.256 30.906 -30.566 1.00 46.70 302 THR A O 1
ATOM 2016 N N . GLY A 1 311 ? -24.906 30.142 -28.478 1.00 39.35 303 GLY A N 1
ATOM 2017 C CA . GLY A 1 311 ? -25.105 31.453 -27.900 1.00 34.26 303 GLY A CA 1
ATOM 2018 C C . GLY A 1 311 ? -26.554 31.846 -27.739 1.00 41.16 303 GLY A C 1
ATOM 2019 O O . GLY A 1 311 ? -26.828 32.916 -27.181 1.00 40.18 303 GLY A O 1
ATOM 2020 N N . ARG A 1 312 ? -27.490 31.014 -28.193 1.00 41.81 304 ARG A N 1
ATOM 2021 C CA . ARG A 1 312 ? -28.905 31.361 -28.106 1.00 37.21 304 ARG A CA 1
ATOM 2022 C C . ARG A 1 312 ? -29.376 31.285 -26.658 1.00 30.20 304 ARG A C 1
ATOM 2023 O O . ARG A 1 312 ? -29.082 30.307 -25.967 1.00 31.63 304 ARG A O 1
ATOM 2025 N N . PRO A 1 313 ? -30.083 32.296 -26.168 1.00 31.54 305 PRO A N 1
ATOM 2026 C CA . PRO A 1 313 ? -30.605 32.241 -24.806 1.00 26.80 305 PRO A CA 1
ATOM 2027 C C . PRO A 1 313 ? -31.597 31.094 -24.645 1.00 29.91 305 PRO A C 1
ATOM 2028 O O . PRO A 1 313 ? -32.421 30.825 -25.521 1.00 30.04 305 PRO A O 1
ATOM 2032 N N . ARG A 1 314 ? -31.507 30.423 -23.513 1.00 22.20 306 ARG A N 1
ATOM 2033 C CA . ARG A 1 314 ? -32.497 29.416 -23.153 1.00 26.55 306 ARG A CA 1
ATOM 2034 C C . ARG A 1 314 ? -33.794 30.073 -22.689 1.00 29.93 306 ARG A C 1
ATOM 2035 O O . ARG A 1 314 ? -33.808 31.207 -22.193 1.00 27.09 306 ARG A O 1
ATOM 2043 N N . ARG A 1 315 ? -34.894 29.352 -22.859 1.00 25.05 307 ARG A N 1
ATOM 2044 C CA . ARG A 1 315 ? -36.151 29.801 -22.280 1.00 25.44 307 ARG A CA 1
ATOM 2045 C C . ARG A 1 315 ? -36.082 29.646 -20.770 1.00 25.76 307 ARG A C 1
ATOM 2046 O O . ARG A 1 315 ? -35.583 28.638 -20.271 1.00 23.33 307 ARG A O 1
ATOM 2054 N N . CYS A 1 316 ? -36.564 30.657 -20.037 1.00 19.86 308 CYS A N 1
ATOM 2055 C CA . CYS A 1 316 ? -36.527 30.648 -18.579 1.00 23.63 308 CYS A CA 1
ATOM 2056 C C . CYS A 1 316 ? -37.941 30.772 -18.012 1.00 21.54 308 CYS A C 1
ATOM 2057 O O . CYS A 1 316 ? -38.834 31.339 -18.651 1.00 21.04 308 CYS A O 1
ATOM 2060 N N . GLY A 1 317 ? -38.136 30.245 -16.805 1.00 18.80 309 GLY A N 1
ATOM 2061 C CA . GLY A 1 317 ? -39.449 30.279 -16.179 1.00 21.61 309 GLY A CA 1
ATOM 2062 C C . GLY A 1 317 ? -39.371 29.918 -14.708 1.00 18.72 309 GLY A C 1
ATOM 2063 O O . GLY A 1 317 ? -38.309 29.576 -14.180 1.00 19.48 309 GLY A O 1
ATOM 2064 N N . TRP A 1 318 ? -40.523 29.996 -14.046 1.00 18.22 310 TRP A N 1
ATOM 2065 C CA . TRP A 1 318 ? -40.544 29.768 -12.610 1.00 23.07 310 TRP A CA 1
ATOM 2066 C C . TRP A 1 318 ? -40.285 28.300 -12.294 1.00 20.64 310 TRP A C 1
ATOM 2067 O O . TRP A 1 318 ? -40.455 27.418 -13.138 1.00 20.02 310 TRP A O 1
ATOM 2078 N N . PHE A 1 319 ? -39.884 28.047 -11.048 1.00 20.33 311 PHE A N 1
ATOM 2079 C CA . PHE A 1 319 ? -39.850 26.678 -10.546 1.00 20.79 311 PHE A CA 1
ATOM 2080 C C . PHE A 1 319 ? -41.198 26.005 -10.788 1.00 21.41 311 PHE A C 1
ATOM 2081 O O . PHE A 1 319 ? -42.253 26.599 -10.551 1.00 19.12 311 PHE A O 1
ATOM 2089 N N . ASP A 1 320 ? -41.165 24.759 -11.255 1.00 17.18 312 ASP A N 1
ATOM 2090 C CA . ASP A 1 320 ? -42.387 24.045 -11.644 1.00 17.61 312 ASP A CA 1
ATOM 2091 C C . ASP A 1 320 ? -42.396 22.740 -10.844 1.00 20.42 312 ASP A C 1
ATOM 2092 O O . ASP A 1 320 ? -41.655 21.807 -11.156 1.00 16.73 312 ASP A O 1
ATOM 2097 N N . ALA A 1 321 ? -43.211 22.687 -9.785 1.00 17.64 313 ALA A N 1
ATOM 2098 C CA . ALA A 1 321 ? -43.286 21.496 -8.928 1.00 19.60 313 ALA A CA 1
ATOM 2099 C C . ALA A 1 321 ? -44.174 20.406 -9.508 1.00 17.11 313 ALA A C 1
ATOM 2100 O O . ALA A 1 321 ? -44.149 19.267 -9.020 1.00 19.12 313 ALA A O 1
ATOM 2102 N N . VAL A 1 322 ? -44.963 20.722 -10.535 1.00 22.07 314 VAL A N 1
ATOM 2103 C CA . VAL A 1 322 ? -45.724 19.687 -11.227 1.00 19.85 314 VAL A CA 1
ATOM 2104 C C . VAL A 1 322 ? -44.770 18.801 -12.014 1.00 21.81 314 VAL A C 1
ATOM 2105 O O . VAL A 1 322 ? -44.782 17.570 -11.891 1.00 20.64 314 VAL A O 1
ATOM 2109 N N . LEU A 1 323 ? -43.887 19.436 -12.789 1.00 18.09 315 LEU A N 1
ATOM 2110 C CA . LEU A 1 323 ? -42.767 18.751 -13.418 1.00 17.63 315 LEU A CA 1
ATOM 2111 C C . LEU A 1 323 ? -41.970 17.923 -12.400 1.00 16.27 315 LEU A C 1
ATOM 2112 O O . LEU A 1 323 ? -41.665 16.745 -12.634 1.00 16.25 315 LEU A O 1
ATOM 2117 N N . LEU A 1 324 ? -41.643 18.518 -11.251 1.00 17.95 316 LEU A N 1
ATOM 2118 C CA . LEU A 1 324 ? -40.787 17.831 -10.278 1.00 21.54 316 LEU A CA 1
ATOM 2119 C C . LEU A 1 324 ? -41.483 16.623 -9.647 1.00 18.73 316 LEU A C 1
ATOM 2120 O O . LEU A 1 324 ? -40.835 15.605 -9.367 1.00 18.57 316 LEU A O 1
ATOM 2125 N N . LYS A 1 325 ? -42.786 16.713 -9.396 1.00 18.08 317 LYS A N 1
ATOM 2126 C CA . LYS A 1 325 ? -43.484 15.568 -8.804 1.00 19.18 317 LYS A CA 1
ATOM 2127 C C . LYS A 1 325 ? -43.345 14.331 -9.686 1.00 21.21 317 LYS A C 1
ATOM 2128 O O . LYS A 1 325 ? -43.066 13.231 -9.200 1.00 18.70 317 LYS A O 1
ATOM 2134 N N . ARG A 1 326 ? -43.552 14.497 -10.988 1.00 17.15 318 ARG A N 1
ATOM 2135 C CA . ARG A 1 326 ? -43.371 13.392 -11.927 1.00 21.96 318 ARG A CA 1
ATOM 2136 C C . ARG A 1 326 ? -41.928 12.884 -11.947 1.00 20.98 318 ARG A C 1
ATOM 2137 O O . ARG A 1 326 ? -41.695 11.670 -11.987 1.00 16.30 318 ARG A O 1
ATOM 2145 N N . SER A 1 327 ? -40.936 13.783 -11.941 1.00 16.44 319 SER A N 1
ATOM 2146 C CA A SER A 1 327 ? -39.544 13.332 -11.907 0.52 16.37 319 SER A CA 1
ATOM 2147 C CA B SER A 1 327 ? -39.552 13.317 -11.917 0.48 16.39 319 SER A CA 1
ATOM 2148 C C . SER A 1 327 ? -39.251 12.528 -10.644 1.00 16.02 319 SER A C 1
ATOM 2149 O O . SER A 1 327 ? -38.548 11.504 -10.687 1.00 18.73 319 SER A O 1
ATOM 2154 N N . ILE A 1 328 ? -39.756 12.992 -9.502 1.00 15.36 320 ILE A N 1
ATOM 2155 C CA . ILE A 1 328 ? -39.536 12.283 -8.248 1.00 14.81 320 ILE A CA 1
ATOM 2156 C C . ILE A 1 328 ? -40.152 10.882 -8.305 1.00 20.35 320 ILE A C 1
ATOM 2157 O O . ILE A 1 328 ? -39.549 9.908 -7.835 1.00 17.75 320 ILE A O 1
ATOM 2162 N N . GLU A 1 329 ? -41.369 10.761 -8.865 1.00 14.58 321 GLU A N 1
ATOM 2163 C CA . GLU A 1 329 ? -42.036 9.457 -8.946 1.00 16.90 321 GLU A CA 1
ATOM 2164 C C . GLU A 1 329 ? -41.305 8.500 -9.872 1.00 18.33 321 GLU A C 1
ATOM 2165 O O . GLU A 1 329 ? -41.152 7.303 -9.564 1.00 16.47 321 GLU A O 1
ATOM 2171 N N . LEU A 1 330 ? -40.943 8.985 -11.061 1.00 17.25 322 LEU A N 1
ATOM 2172 C CA . LEU A 1 330 ? -40.317 8.123 -12.060 1.00 16.54 322 LEU A CA 1
ATOM 2173 C C . LEU A 1 330 ? -38.976 7.600 -11.569 1.00 18.70 322 LEU A C 1
ATOM 2174 O O . LEU A 1 330 ? -38.574 6.483 -11.911 1.00 19.64 322 LEU A O 1
ATOM 2179 N N . ASN A 1 331 ? -38.240 8.420 -10.830 1.00 16.82 323 ASN A N 1
ATOM 2180 C CA . ASN A 1 331 ? -36.874 8.093 -10.438 1.00 17.56 323 ASN A CA 1
ATOM 2181 C C . ASN A 1 331 ? -36.730 7.755 -8.946 1.00 13.90 323 ASN A C 1
ATOM 2182 O O . ASN A 1 331 ? -35.607 7.546 -8.480 1.00 18.19 323 ASN A O 1
ATOM 2187 N N . SER A 1 332 ? -37.832 7.670 -8.211 1.00 18.39 324 SER A N 1
ATOM 2188 C CA . SER A 1 332 ? -37.857 7.511 -6.742 1.00 20.11 324 SER A CA 1
ATOM 2189 C C . SER A 1 332 ? -36.768 8.349 -6.072 1.00 24.01 324 SER A C 1
ATOM 2190 O O . SER A 1 332 ? -35.899 7.853 -5.349 1.00 16.76 324 SER A O 1
ATOM 2193 N N . ILE A 1 333 ? -36.810 9.650 -6.360 1.00 20.16 325 ILE A N 1
ATOM 2194 C CA . ILE A 1 333 ? -35.762 10.548 -5.893 1.00 15.83 325 ILE A CA 1
ATOM 2195 C C . ILE A 1 333 ? -35.798 10.639 -4.368 1.00 15.94 325 ILE A C 1
ATOM 2196 O O . ILE A 1 333 ? -36.857 10.843 -3.758 1.00 17.18 325 ILE A O 1
ATOM 2201 N N . SER A 1 334 ? -34.630 10.478 -3.744 1.00 15.78 326 SER A N 1
ATOM 2202 C CA . SER A 1 334 ? -34.491 10.506 -2.292 1.00 17.49 326 SER A CA 1
ATOM 2203 C C . SER A 1 334 ? -34.444 11.914 -1.724 1.00 19.50 326 SER A C 1
ATOM 2204 O O . SER A 1 334 ? -34.984 12.185 -0.639 1.00 13.93 326 SER A O 1
ATOM 2207 N N . GLY A 1 335 ? -33.747 12.800 -2.402 1.00 15.33 327 GLY A N 1
ATOM 2208 C CA . GLY A 1 335 ? -33.561 14.153 -1.903 1.00 15.89 327 GLY A CA 1
ATOM 2209 C C . GLY A 1 335 ? -33.131 14.982 -3.089 1.00 15.01 327 GLY A C 1
ATOM 2210 O O . GLY A 1 335 ? -32.732 14.439 -4.128 1.00 12.60 327 GLY A O 1
ATOM 2211 N N . LEU A 1 336 ? -33.249 16.298 -2.942 1.00 16.98 328 LEU A N 1
ATOM 2212 C CA . LEU A 1 336 ? -32.896 17.223 -4.009 1.00 19.16 328 LEU A CA 1
ATOM 2213 C C . LEU A 1 336 ? -31.589 17.942 -3.706 1.00 15.71 328 LEU A C 1
ATOM 2214 O O . LEU A 1 336 ? -31.233 18.169 -2.546 1.00 18.94 328 LEU A O 1
ATOM 2219 N N . CYS A 1 337 ? -30.882 18.305 -4.774 1.00 14.74 329 CYS A N 1
ATOM 2220 C CA . CYS A 1 337 ? -29.831 19.313 -4.714 1.00 13.93 329 CYS A CA 1
ATOM 2221 C C . CYS A 1 337 ? -30.356 20.510 -5.503 1.00 15.55 329 CYS A C 1
ATOM 2222 O O . CYS A 1 337 ? -30.466 20.437 -6.728 1.00 18.78 329 CYS A O 1
ATOM 2225 N N . VAL A 1 338 ? -30.729 21.585 -4.805 1.00 15.10 330 VAL A N 1
ATOM 2226 C CA . VAL A 1 338 ? -31.284 22.763 -5.468 1.00 16.39 330 VAL A CA 1
ATOM 2227 C C . VAL A 1 338 ? -30.113 23.648 -5.864 1.00 16.28 330 VAL A C 1
ATOM 2228 O O . VAL A 1 338 ? -29.237 23.925 -5.037 1.00 19.09 330 VAL A O 1
ATOM 2232 N N . THR A 1 339 ? -30.099 24.099 -7.118 1.00 17.04 331 THR A N 1
ATOM 2233 C CA . THR A 1 339 ? -28.951 24.799 -7.659 1.00 15.83 331 THR A CA 1
ATOM 2234 C C . THR A 1 339 ? -29.335 26.205 -8.106 1.00 19.58 331 THR A C 1
ATOM 2235 O O . THR A 1 339 ? -30.509 26.501 -8.352 1.00 15.94 331 THR A O 1
ATOM 2239 N N . LYS A 1 340 ? -28.316 27.067 -8.209 1.00 16.14 332 LYS A N 1
ATOM 2240 C CA . LYS A 1 340 ? -28.462 28.435 -8.750 1.00 20.35 332 LYS A CA 1
ATOM 2241 C C . LYS A 1 340 ? -29.434 29.273 -7.925 1.00 19.27 332 LYS A C 1
ATOM 2242 O O . LYS A 1 340 ? -30.128 30.156 -8.455 1.00 17.00 332 LYS A O 1
ATOM 2248 N N . LEU A 1 341 ? -29.489 29.028 -6.617 1.00 19.16 333 LEU A N 1
ATOM 2249 C CA . LEU A 1 341 ? -30.312 29.879 -5.762 1.00 17.78 333 LEU A CA 1
ATOM 2250 C C . LEU A 1 341 ? -29.915 31.340 -5.919 1.00 22.86 333 LEU A C 1
ATOM 2251 O O . LEU A 1 341 ? -30.775 32.233 -5.970 1.00 18.71 333 LEU A O 1
ATOM 2256 N N . ASP A 1 342 ? -28.610 31.595 -6.036 1.00 22.12 334 ASP A N 1
ATOM 2257 C CA . ASP A 1 342 ? -28.095 32.957 -6.129 1.00 20.45 334 ASP A CA 1
ATOM 2258 C C . ASP A 1 342 ? -28.636 33.724 -7.325 1.00 20.45 334 ASP A C 1
ATOM 2259 O O . ASP A 1 342 ? -28.628 34.959 -7.297 1.00 22.72 334 ASP A O 1
ATOM 2264 N N . VAL A 1 343 ? -29.074 33.031 -8.381 1.00 23.47 335 VAL A N 1
ATOM 2265 C CA . VAL A 1 343 ? -29.614 33.703 -9.564 1.00 18.56 335 VAL A CA 1
ATOM 2266 C C . VAL A 1 343 ? -30.883 34.490 -9.218 1.00 19.00 335 VAL A C 1
ATOM 2267 O O . VAL A 1 343 ? -31.149 35.543 -9.804 1.00 24.07 335 VAL A O 1
ATOM 2271 N N . LEU A 1 344 ? -31.644 34.027 -8.231 1.00 22.08 336 LEU A N 1
ATOM 2272 C CA . LEU A 1 344 ? -32.905 34.647 -7.828 1.00 22.04 336 LEU A CA 1
ATOM 2273 C C . LEU A 1 344 ? -32.736 35.806 -6.845 1.00 27.72 336 LEU A C 1
ATOM 2274 O O . LEU A 1 344 ? -33.746 36.434 -6.481 1.00 28.79 336 LEU A O 1
ATOM 2279 N N . ASP A 1 345 ? -31.511 36.101 -6.399 1.00 23.44 337 ASP A N 1
ATOM 2280 C CA . ASP A 1 345 ? -31.302 37.229 -5.498 1.00 25.31 337 ASP A CA 1
ATOM 2281 C C . ASP A 1 345 ? -31.907 38.486 -6.108 1.00 25.23 337 ASP A C 1
ATOM 2282 O O . ASP A 1 345 ? -31.754 38.745 -7.304 1.00 29.25 337 ASP A O 1
ATOM 2287 N N . GLY A 1 346 ? -32.579 39.284 -5.278 1.00 30.05 338 GLY A N 1
ATOM 2288 C CA . GLY A 1 346 ? -33.080 40.573 -5.719 1.00 27.97 338 GLY A CA 1
ATOM 2289 C C . GLY A 1 346 ? -34.454 40.580 -6.376 1.00 31.11 338 GLY A C 1
ATOM 2290 O O . GLY A 1 346 ? -34.983 41.665 -6.657 1.00 31.72 338 GLY A O 1
ATOM 2291 N N . LEU A 1 347 ? -35.045 39.428 -6.659 1.00 29.08 339 LEU A N 1
ATOM 2292 C CA . LEU A 1 347 ? -36.419 39.412 -7.159 1.00 29.80 339 LEU A CA 1
ATOM 2293 C C . LEU A 1 347 ? -37.391 39.809 -6.054 1.00 32.54 339 LEU A C 1
ATOM 2294 O O . LEU A 1 347 ? -37.206 39.454 -4.887 1.00 33.04 339 LEU A O 1
ATOM 2299 N N . GLU A 1 348 ? -38.431 40.566 -6.420 1.00 28.26 340 GLU A N 1
ATOM 2300 C CA . GLU A 1 348 ? -39.383 41.009 -5.413 1.00 31.19 340 GLU A CA 1
ATOM 2301 C C . GLU A 1 348 ? -40.303 39.874 -4.998 1.00 33.51 340 GLU A C 1
ATOM 2302 O O . GLU A 1 348 ? -40.639 39.732 -3.812 1.00 33.90 340 GLU A O 1
ATOM 2304 N N . VAL A 1 349 ? -40.723 39.053 -5.958 1.00 34.33 341 VAL A N 1
ATOM 2305 C CA . VAL A 1 349 ? -41.601 37.928 -5.687 1.00 32.06 341 VAL A CA 1
ATOM 2306 C C . VAL A 1 349 ? -41.127 36.741 -6.501 1.00 33.49 341 VAL A C 1
ATOM 2307 O O . VAL A 1 349 ? -40.510 36.895 -7.558 1.00 32.02 341 VAL A O 1
ATOM 2311 N N . LEU A 1 350 ? -41.408 35.551 -5.981 1.00 24.44 342 LEU A N 1
ATOM 2312 C CA . LEU A 1 350 ? -41.145 34.296 -6.652 1.00 21.23 342 LEU A CA 1
ATOM 2313 C C . LEU A 1 350 ? -42.456 33.533 -6.779 1.00 28.88 342 LEU A C 1
ATOM 2314 O O . LEU A 1 350 ? -43.338 33.650 -5.926 1.00 29.46 342 LEU A O 1
ATOM 2319 N N . ARG A 1 351 ? -42.581 32.748 -7.844 1.00 25.60 343 ARG A N 1
ATOM 2320 C CA . ARG A 1 351 ? -43.739 31.893 -8.038 1.00 27.67 343 ARG A CA 1
ATOM 2321 C C . ARG A 1 351 ? -43.298 30.439 -8.147 1.00 25.36 343 ARG A C 1
ATOM 2322 O O . ARG A 1 351 ? -42.196 30.137 -8.614 1.00 20.71 343 ARG A O 1
ATOM 2330 N N . ILE A 1 352 ? -44.166 29.539 -7.687 1.00 21.48 344 ILE A N 1
ATOM 2331 C CA . ILE A 1 352 ? -43.995 28.099 -7.843 1.00 19.34 344 ILE A CA 1
ATOM 2332 C C . ILE A 1 352 ? -45.281 27.546 -8.436 1.00 26.24 344 ILE A C 1
ATOM 2333 O O . ILE A 1 352 ? -46.360 27.770 -7.884 1.00 24.20 344 ILE A O 1
ATOM 2338 N N . ALA A 1 353 ? -45.176 26.840 -9.556 1.00 23.31 345 ALA A N 1
ATOM 2339 C CA . ALA A 1 353 ? -46.351 26.193 -10.128 1.00 22.68 345 ALA A CA 1
ATOM 2340 C C . ALA A 1 353 ? -46.637 24.925 -9.332 1.00 21.29 345 ALA A C 1
ATOM 2341 O O . ALA A 1 353 ? -45.780 24.043 -9.244 1.00 22.34 345 ALA A O 1
ATOM 2343 N N . VAL A 1 354 ? -47.822 24.851 -8.717 1.00 21.07 346 VAL A N 1
ATOM 2344 C CA . VAL A 1 354 ? -48.201 23.710 -7.880 1.00 20.26 346 VAL A CA 1
ATOM 2345 C C . VAL A 1 354 ? -49.229 22.807 -8.550 1.00 22.88 346 VAL A C 1
ATOM 2346 O O . VAL A 1 354 ? -49.463 21.686 -8.071 1.00 23.56 346 VAL A O 1
ATOM 2350 N N . ALA A 1 355 ? -49.849 23.259 -9.633 1.00 20.26 347 ALA A N 1
ATOM 2351 C CA . ALA A 1 355 ? -50.766 22.444 -10.409 1.00 21.47 347 ALA A CA 1
ATOM 2352 C C . ALA A 1 355 ? -50.791 23.018 -11.812 1.00 24.00 347 ALA A C 1
ATOM 2353 O O . ALA A 1 355 ? -50.259 24.104 -12.063 1.00 24.32 347 ALA A O 1
ATOM 2355 N N . TYR A 1 356 ? -51.416 22.284 -12.728 1.00 23.68 348 TYR A N 1
ATOM 2356 C CA . TYR A 1 356 ? -51.795 22.820 -14.028 1.00 25.38 348 TYR A CA 1
ATOM 2357 C C . TYR A 1 356 ? -53.312 22.819 -14.117 1.00 27.61 348 TYR A C 1
ATOM 2358 O O . TYR A 1 356 ? -53.979 21.986 -13.498 1.00 30.66 348 TYR A O 1
ATOM 2367 N N . LYS A 1 357 ? -53.851 23.759 -14.890 1.00 29.46 349 LYS A N 1
ATOM 2368 C CA . LYS A 1 357 ? -55.272 23.784 -15.227 1.00 34.28 349 LYS A CA 1
ATOM 2369 C C . LYS A 1 357 ? -55.389 23.607 -16.735 1.00 40.12 349 LYS A C 1
ATOM 2370 O O . LYS A 1 357 ? -54.837 24.410 -17.494 1.00 41.41 349 LYS A O 1
ATOM 2376 N N . ASP A 1 358 ? -56.071 22.549 -17.175 1.00 41.01 350 ASP A N 1
ATOM 2377 C CA . ASP A 1 358 ? -56.135 22.265 -18.608 1.00 42.52 350 ASP A CA 1
ATOM 2378 C C . ASP A 1 358 ? -57.218 23.124 -19.265 1.00 48.42 350 ASP A C 1
ATOM 2379 O O . ASP A 1 358 ? -57.822 23.995 -18.634 1.00 49.84 350 ASP A O 1
ATOM 2384 N N . ARG A 1 359 ? -57.486 22.864 -20.549 1.00 58.28 351 ARG A N 1
ATOM 2385 C CA . ARG A 1 359 ? -58.425 23.689 -21.308 1.00 68.35 351 ARG A CA 1
ATOM 2386 C C . ARG A 1 359 ? -59.816 23.682 -20.684 1.00 73.64 351 ARG A C 1
ATOM 2387 O O . ARG A 1 359 ? -60.505 24.708 -20.681 1.00 79.50 351 ARG A O 1
ATOM 2389 N N . ASP A 1 360 ? -60.251 22.536 -20.161 1.00 72.42 352 ASP A N 1
ATOM 2390 C CA . ASP A 1 360 ? -61.555 22.440 -19.515 1.00 72.17 352 ASP A CA 1
ATOM 2391 C C . ASP A 1 360 ? -61.561 22.991 -18.095 1.00 67.58 352 ASP A C 1
ATOM 2392 O O . ASP A 1 360 ? -62.618 22.987 -17.455 1.00 70.11 352 ASP A O 1
ATOM 2397 N N . GLY A 1 361 ? -60.422 23.445 -17.578 1.00 59.38 353 GLY A N 1
ATOM 2398 C CA . GLY A 1 361 ? -60.359 23.819 -16.179 1.00 56.28 353 GLY A CA 1
ATOM 2399 C C . GLY A 1 361 ? -60.205 22.656 -15.223 1.00 51.51 353 GLY A C 1
ATOM 2400 O O . GLY A 1 361 ? -60.435 22.816 -14.020 1.00 51.68 353 GLY A O 1
ATOM 2401 N N . ASN A 1 362 ? -59.860 21.476 -15.727 1.00 44.22 354 ASN A N 1
ATOM 2402 C CA . ASN A 1 362 ? -59.449 20.385 -14.855 1.00 44.35 354 ASN A CA 1
ATOM 2403 C C . ASN A 1 362 ? -58.104 20.705 -14.233 1.00 39.33 354 ASN A C 1
ATOM 2404 O O . ASN A 1 362 ? -57.212 21.234 -14.898 1.00 39.89 354 ASN A O 1
ATOM 2409 N N . ILE A 1 363 ? -57.962 20.371 -12.951 1.00 35.99 355 ILE A N 1
ATOM 2410 C CA . ILE A 1 363 ? -56.743 20.628 -12.193 1.00 33.62 355 ILE A CA 1
ATOM 2411 C C . ILE A 1 363 ? -55.864 19.380 -12.249 1.00 37.56 355 ILE A C 1
ATOM 2412 O O . ILE A 1 363 ? -56.290 18.300 -11.831 1.00 37.10 355 ILE A O 1
ATOM 2417 N N . LEU A 1 364 ? -54.636 19.527 -12.751 1.00 32.17 356 LEU A N 1
ATOM 2418 C CA . LEU A 1 364 ? -53.716 18.411 -12.939 1.00 31.17 356 LEU A CA 1
ATOM 2419 C C . LEU A 1 364 ? -52.558 18.525 -11.957 1.00 28.36 356 LEU A C 1
ATOM 2420 O O . LEU A 1 364 ? -52.015 19.614 -11.762 1.00 29.93 356 LEU A O 1
ATOM 2425 N N . SER A 1 365 ? -52.182 17.402 -11.334 1.00 23.54 357 SER A N 1
ATOM 2426 C CA . SER A 1 365 ? -51.028 17.385 -10.428 1.00 21.55 357 SER A CA 1
ATOM 2427 C C . SER A 1 365 ? -49.749 16.882 -11.082 1.00 25.32 357 SER A C 1
ATOM 2428 O O . SER A 1 365 ? -48.667 17.017 -10.486 1.00 23.71 357 SER A O 1
ATOM 2431 N N . ARG A 1 366 ? -49.845 16.326 -12.286 1.00 25.73 358 ARG A N 1
ATOM 2432 C CA . ARG A 1 366 ? -48.747 15.826 -13.094 1.00 21.73 358 ARG A CA 1
ATOM 2433 C C . ARG A 1 366 ? -48.855 16.384 -14.505 1.00 22.17 358 ARG A C 1
ATOM 2434 O O . ARG A 1 366 ? -49.964 16.630 -14.993 1.00 24.03 358 ARG A O 1
ATOM 2442 N N . PRO A 1 367 ? -47.736 16.535 -15.207 1.00 24.49 359 PRO A N 1
ATOM 2443 C CA . PRO A 1 367 ? -47.806 16.974 -16.607 1.00 23.18 359 PRO A CA 1
ATOM 2444 C C . PRO A 1 367 ? -48.524 15.931 -17.438 1.00 28.86 359 PRO A C 1
ATOM 2445 O O . PRO A 1 367 ? -48.343 14.721 -17.222 1.00 30.81 359 PRO A O 1
ATOM 2449 N N . PRO A 1 368 ? -49.386 16.358 -18.352 1.00 31.35 360 PRO A N 1
ATOM 2450 C CA . PRO A 1 368 ? -50.060 15.395 -19.225 1.00 39.20 360 PRO A CA 1
ATOM 2451 C C . PRO A 1 368 ? -49.047 14.624 -20.050 1.00 41.52 360 PRO A C 1
ATOM 2452 O O . PRO A 1 368 ? -47.955 15.114 -20.347 1.00 40.50 360 PRO A O 1
ATOM 2456 N N . LEU A 1 369 ? -49.406 13.382 -20.378 1.00 40.78 361 LEU A N 1
ATOM 2457 C CA . LEU A 1 369 ? -48.551 12.567 -21.232 1.00 43.78 361 LEU A CA 1
ATOM 2458 C C . LEU A 1 369 ? -48.477 13.144 -22.640 1.00 49.63 361 LEU A C 1
ATOM 2459 O O . LEU A 1 369 ? -47.392 13.229 -23.225 1.00 50.09 361 LEU A O 1
ATOM 2464 N N . ALA A 1 370 ? -49.618 13.550 -23.195 1.00 59.31 362 ALA A N 1
ATOM 2465 C CA . ALA A 1 370 ? -49.706 13.960 -24.593 1.00 65.22 362 ALA A CA 1
ATOM 2466 C C . ALA A 1 370 ? -49.516 15.466 -24.732 1.00 66.31 362 ALA A C 1
ATOM 2467 O O . ALA A 1 370 ? -50.152 16.248 -24.017 1.00 65.84 362 ALA A O 1
ATOM 2469 N N . ALA A 1 371 ? -48.657 15.863 -25.677 1.00 68.51 363 ALA A N 1
ATOM 2470 C CA . ALA A 1 371 ? -48.352 17.274 -25.897 1.00 68.31 363 ALA A CA 1
ATOM 2471 C C . ALA A 1 371 ? -49.572 18.074 -26.334 1.00 72.78 363 ALA A C 1
ATOM 2472 O O . ALA A 1 371 ? -49.585 19.298 -26.164 1.00 71.23 363 ALA A O 1
ATOM 2474 N N . ASP A 1 372 ? -50.584 17.412 -26.904 1.00 78.08 364 ASP A N 1
ATOM 2475 C CA . ASP A 1 372 ? -51.843 18.080 -27.232 1.00 84.71 364 ASP A CA 1
ATOM 2476 C C . ASP A 1 372 ? -52.459 18.756 -26.018 1.00 80.66 364 ASP A C 1
ATOM 2477 O O . ASP A 1 372 ? -53.088 19.815 -26.134 1.00 81.32 364 ASP A O 1
ATOM 2482 N N . ASP A 1 373 ? -52.322 18.132 -24.849 1.00 73.59 365 ASP A N 1
ATOM 2483 C CA . ASP A 1 373 ? -53.031 18.591 -23.667 1.00 66.75 365 ASP A CA 1
ATOM 2484 C C . ASP A 1 373 ? -52.418 19.844 -23.074 1.00 64.51 365 ASP A C 1
ATOM 2485 O O . ASP A 1 373 ? -53.059 20.486 -22.237 1.00 69.02 365 ASP A O 1
ATOM 2490 N N . PHE A 1 374 ? -51.207 20.209 -23.488 1.00 59.76 366 PHE A N 1
ATOM 2491 C CA . PHE A 1 374 ? -50.634 21.483 -23.082 1.00 55.39 366 PHE A CA 1
ATOM 2492 C C . PHE A 1 374 ? -51.244 22.669 -23.819 1.00 60.88 366 PHE A C 1
ATOM 2493 O O . PHE A 1 374 ? -50.997 23.811 -23.421 1.00 61.48 366 PHE A O 1
ATOM 2501 N N . ASN A 1 375 ? -52.041 22.436 -24.862 1.00 64.02 367 ASN A N 1
ATOM 2502 C CA . ASN A 1 375 ? -52.694 23.534 -25.567 1.00 68.60 367 ASN A CA 1
ATOM 2503 C C . ASN A 1 375 ? -53.788 24.124 -24.684 1.00 70.33 367 ASN A C 1
ATOM 2504 O O . ASN A 1 375 ? -54.669 23.397 -24.212 1.00 75.77 367 ASN A O 1
ATOM 2506 N N . ASP A 1 376 ? -53.721 25.437 -24.449 1.00 70.33 368 ASP A N 1
ATOM 2507 C CA . ASP A 1 376 ? -54.644 26.137 -23.549 1.00 74.84 368 ASP A CA 1
ATOM 2508 C C . ASP A 1 376 ? -54.543 25.602 -22.117 1.00 71.44 368 ASP A C 1
ATOM 2509 O O . ASP A 1 376 ? -55.537 25.507 -21.396 1.00 79.48 368 ASP A O 1
ATOM 2511 N N . LEU A 1 377 ? -53.325 25.264 -21.698 1.00 56.19 369 LEU A N 1
ATOM 2512 C CA . LEU A 1 377 ? -53.043 24.757 -20.362 1.00 50.40 369 LEU A CA 1
ATOM 2513 C C . LEU A 1 377 ? -52.278 25.807 -19.567 1.00 50.79 369 LEU A C 1
ATOM 2514 O O . LEU A 1 377 ? -51.329 26.412 -20.076 1.00 53.03 369 LEU A O 1
ATOM 2519 N N . LEU A 1 378 ? -52.664 26.001 -18.309 1.00 42.86 370 LEU A N 1
ATOM 2520 C CA . LEU A 1 378 ? -52.054 27.097 -17.578 1.00 31.54 370 LEU A CA 1
ATOM 2521 C C . LEU A 1 378 ? -51.551 26.652 -16.212 1.00 30.64 370 LEU A C 1
ATOM 2522 O O . LEU A 1 378 ? -52.145 25.774 -15.576 1.00 33.71 370 LEU A O 1
ATOM 2527 N N . PRO A 1 379 ? -50.446 27.221 -15.750 1.00 30.14 371 PRO A N 1
ATOM 2528 C CA . PRO A 1 379 ? -49.958 26.889 -14.409 1.00 31.11 371 PRO A CA 1
ATOM 2529 C C . PRO A 1 379 ? -50.832 27.524 -13.341 1.00 30.21 371 PRO A C 1
ATOM 2530 O O . PRO A 1 379 ? -51.443 28.576 -13.553 1.00 28.74 371 PRO A O 1
ATOM 2534 N N . VAL A 1 380 ? -50.886 26.858 -12.189 1.00 28.41 372 VAL A N 1
ATOM 2535 C CA . VAL A 1 380 ? -51.480 27.373 -10.961 1.00 30.19 372 VAL A CA 1
ATOM 2536 C C . VAL A 1 380 ? -50.338 27.711 -10.001 1.00 29.34 372 VAL A C 1
ATOM 2537 O O . VAL A 1 380 ? -49.557 26.833 -9.628 1.00 25.76 372 VAL A O 1
ATOM 2541 N N . TYR A 1 381 ? -50.226 28.977 -9.600 1.00 23.98 373 TYR A N 1
ATOM 2542 C CA . TYR A 1 381 ? -49.052 29.423 -8.861 1.00 26.86 373 TYR A CA 1
ATOM 2543 C C . TYR A 1 381 ? -49.346 29.625 -7.381 1.00 28.50 373 TYR A C 1
ATOM 2544 O O . TYR A 1 381 ? -50.441 30.032 -7.004 1.00 29.08 373 TYR A O 1
ATOM 2553 N N . GLU A 1 382 ? -48.344 29.362 -6.546 1.00 26.11 374 GLU A N 1
ATOM 2554 C CA . GLU A 1 382 ? -48.227 30.020 -5.249 1.00 29.86 374 GLU A CA 1
ATOM 2555 C C . GLU A 1 382 ? -47.216 31.152 -5.376 1.00 30.81 374 GLU A C 1
ATOM 2556 O O . GLU A 1 382 ? -46.284 31.072 -6.176 1.00 26.47 374 GLU A O 1
ATOM 2562 N N . GLU A 1 383 ? -47.397 32.203 -4.581 1.00 28.99 375 GLU A N 1
ATOM 2563 C CA . GLU A 1 383 ? -46.497 33.356 -4.597 1.00 34.02 375 GLU A CA 1
ATOM 2564 C C . GLU A 1 383 ? -45.754 33.468 -3.272 1.00 33.32 375 GLU A C 1
ATOM 2565 O O . GLU A 1 383 ? -46.373 33.439 -2.201 1.00 33.03 375 GLU A O 1
ATOM 2571 N N . LEU A 1 384 ? -44.434 33.610 -3.342 1.00 25.72 376 LEU A N 1
ATOM 2572 C CA . LEU A 1 384 ? -43.633 33.818 -2.149 1.00 33.36 376 LEU A CA 1
ATOM 2573 C C . LEU A 1 384 ? -42.784 35.079 -2.283 1.00 34.86 376 LEU A C 1
ATOM 2574 O O . LEU A 1 384 ? -42.400 35.462 -3.395 1.00 31.44 376 LEU A O 1
ATOM 2579 N N . PRO A 1 385 ? -42.464 35.743 -1.173 1.00 35.04 377 PRO A N 1
ATOM 2580 C CA . PRO A 1 385 ? -41.613 36.931 -1.271 1.00 26.33 377 PRO A CA 1
ATOM 2581 C C . PRO A 1 385 ? -40.174 36.541 -1.570 1.00 25.01 377 PRO A C 1
ATOM 2582 O O . PRO A 1 385 ? -39.685 35.506 -1.114 1.00 27.23 377 PRO A O 1
ATOM 2586 N N . GLY A 1 386 ? -39.510 37.375 -2.371 1.00 30.50 378 GLY A N 1
ATOM 2587 C CA . GLY A 1 386 ? -38.100 37.224 -2.638 1.00 29.34 378 GLY A CA 1
ATOM 2588 C C . GLY A 1 386 ? -37.259 37.847 -1.540 1.00 32.98 378 GLY A C 1
ATOM 2589 O O . GLY A 1 386 ? -37.744 38.246 -0.478 1.00 28.42 378 GLY A O 1
ATOM 2590 N N . TRP A 1 387 ? -35.961 37.909 -1.804 1.00 30.11 379 TRP A N 1
ATOM 2591 C CA . TRP A 1 387 ? -35.018 38.466 -0.854 1.00 31.22 379 TRP A CA 1
ATOM 2592 C C . TRP A 1 387 ? -34.086 39.407 -1.593 1.00 36.74 379 TRP A C 1
ATOM 2593 O O . TRP A 1 387 ? -33.832 39.244 -2.791 1.00 34.54 379 TRP A O 1
ATOM 2604 N N . GLN A 1 388 ? -33.595 40.406 -0.870 1.00 38.26 380 GLN A N 1
ATOM 2605 C CA . GLN A 1 388 ? -32.637 41.340 -1.429 1.00 39.92 380 GLN A CA 1
ATOM 2606 C C . GLN A 1 388 ? -31.195 40.989 -1.113 1.00 41.69 380 GLN A C 1
ATOM 2607 O O . GLN A 1 388 ? -30.296 41.395 -1.861 1.00 40.99 380 GLN A O 1
ATOM 2613 N N . GLU A 1 389 ? -30.953 40.265 -0.028 1.00 39.36 381 GLU A N 1
ATOM 2614 C CA . GLU A 1 389 ? -29.588 39.986 0.390 1.00 44.28 381 GLU A CA 1
ATOM 2615 C C . GLU A 1 389 ? -28.944 38.996 -0.575 1.00 41.53 381 GLU A C 1
ATOM 2616 O O . GLU A 1 389 ? -29.625 38.228 -1.251 1.00 39.59 381 GLU A O 1
ATOM 2622 N N . SER A 1 390 ? -27.622 39.051 -0.674 1.00 35.45 382 SER A N 1
ATOM 2623 C CA . SER A 1 390 ? -26.909 38.168 -1.589 1.00 35.90 382 SER A CA 1
ATOM 2624 C C . SER A 1 390 ? -26.842 36.768 -0.990 1.00 32.28 382 SER A C 1
ATOM 2625 O O . SER A 1 390 ? -26.568 36.605 0.201 1.00 38.63 382 SER A O 1
ATOM 2628 N N . THR A 1 391 ? -27.138 35.753 -1.793 1.00 26.99 383 THR A N 1
ATOM 2629 C CA . THR A 1 391 ? -26.896 34.393 -1.347 1.00 25.60 383 THR A CA 1
ATOM 2630 C C . THR A 1 391 ? -25.664 33.792 -1.994 1.00 30.07 383 THR A C 1
ATOM 2631 O O . THR A 1 391 ? -25.365 32.624 -1.741 1.00 24.85 383 THR A O 1
ATOM 2635 N N . ALA A 1 392 ? -24.961 34.564 -2.829 1.00 26.93 384 ALA A N 1
ATOM 2636 C CA . ALA A 1 392 ? -23.845 34.046 -3.615 1.00 28.82 384 ALA A CA 1
ATOM 2637 C C . ALA A 1 392 ? -22.786 33.446 -2.701 1.00 29.81 384 ALA A C 1
ATOM 2638 O O . ALA A 1 392 ? -22.290 34.116 -1.794 1.00 29.91 384 ALA A O 1
ATOM 2640 N N . ASP A 1 393 ? -22.464 32.174 -2.921 1.00 31.32 385 ASP A N 1
ATOM 2641 C CA . ASP A 1 393 ? -21.361 31.492 -2.240 1.00 35.73 385 ASP A CA 1
ATOM 2642 C C . ASP A 1 393 ? -21.562 31.400 -0.725 1.00 32.87 385 ASP A C 1
ATOM 2643 O O . ASP A 1 393 ? -20.610 31.156 0.018 1.00 30.72 385 ASP A O 1
ATOM 2648 N N . VAL A 1 394 ? -22.790 31.577 -0.240 1.00 29.89 386 VAL A N 1
ATOM 2649 C CA . VAL A 1 394 ? -23.077 31.280 1.154 1.00 32.59 386 VAL A CA 1
ATOM 2650 C C . VAL A 1 394 ? -22.923 29.781 1.373 1.00 34.76 386 VAL A C 1
ATOM 2651 O O . VAL A 1 394 ? -23.342 28.973 0.538 1.00 28.02 386 VAL A O 1
ATOM 2655 N N . THR A 1 395 ? -22.286 29.389 2.476 1.00 35.73 387 THR A N 1
ATOM 2656 C CA . THR A 1 395 ? -22.017 27.969 2.693 1.00 39.38 387 THR A CA 1
ATOM 2657 C C . THR A 1 395 ? -22.555 27.432 4.012 1.00 36.29 387 THR A C 1
ATOM 2658 O O . THR A 1 395 ? -22.228 26.297 4.375 1.00 38.21 387 THR A O 1
ATOM 2662 N N . VAL A 1 396 ? -23.339 28.207 4.755 1.00 36.15 388 VAL A N 1
ATOM 2663 C CA . VAL A 1 396 ? -24.051 27.680 5.912 1.00 42.14 388 VAL A CA 1
ATOM 2664 C C . VAL A 1 396 ? -25.488 28.187 5.855 1.00 35.99 388 VAL A C 1
ATOM 2665 O O . VAL A 1 396 ? -25.724 29.375 5.599 1.00 33.22 388 VAL A O 1
ATOM 2669 N N . MET A 1 397 ? -26.442 27.275 6.072 1.00 34.85 389 MET A N 1
ATOM 2670 C CA . MET A 1 397 ? -27.858 27.592 5.891 1.00 31.22 389 MET A CA 1
ATOM 2671 C C . MET A 1 397 ? -28.266 28.833 6.661 1.00 33.74 389 MET A C 1
ATOM 2672 O O . MET A 1 397 ? -29.063 29.639 6.168 1.00 31.36 389 MET A O 1
ATOM 2677 N N . SER A 1 398 ? -27.722 29.006 7.872 1.00 32.47 390 SER A N 1
ATOM 2678 C CA . SER A 1 398 ? -28.136 30.096 8.749 1.00 40.00 390 SER A CA 1
ATOM 2679 C C . SER A 1 398 ? -27.665 31.458 8.258 1.00 44.70 390 SER A C 1
ATOM 2680 O O . SER A 1 398 ? -28.170 32.479 8.731 1.00 47.28 390 SER A O 1
ATOM 2683 N N . ASP A 1 399 ? -26.707 31.502 7.337 1.00 37.72 391 ASP A N 1
ATOM 2684 C CA . ASP A 1 399 ? -26.366 32.755 6.683 1.00 38.44 391 ASP A CA 1
ATOM 2685 C C . ASP A 1 399 ? -27.329 33.121 5.554 1.00 36.89 391 ASP A C 1
ATOM 2686 O O . ASP A 1 399 ? -27.227 34.225 5.016 1.00 38.64 391 ASP A O 1
ATOM 2691 N N . LEU A 1 400 ? -28.243 32.234 5.161 1.00 27.96 392 LEU A N 1
ATOM 2692 C CA . LEU A 1 400 ? -29.191 32.585 4.112 1.00 26.42 392 LEU A CA 1
ATOM 2693 C C . LEU A 1 400 ? -30.265 33.534 4.655 1.00 31.02 392 LEU A C 1
ATOM 2694 O O . LEU A 1 400 ? -30.585 33.498 5.845 1.00 33.22 392 LEU A O 1
ATOM 2699 N N . PRO A 1 401 ? -30.796 34.424 3.812 1.00 32.17 393 PRO A N 1
ATOM 2700 C CA . PRO A 1 401 ? -31.921 35.278 4.237 1.00 28.28 393 PRO A CA 1
ATOM 2701 C C . PRO A 1 401 ? -33.147 34.438 4.583 1.00 30.95 393 PRO A C 1
ATOM 2702 O O . PRO A 1 401 ? -33.362 33.352 4.033 1.00 25.22 393 PRO A O 1
ATOM 2706 N N . ALA A 1 402 ? -33.975 34.969 5.491 1.00 31.77 394 ALA A N 1
ATOM 2707 C CA . ALA A 1 402 ? -35.137 34.212 5.943 1.00 31.78 394 ALA A CA 1
ATOM 2708 C C . ALA A 1 402 ? -36.063 33.843 4.781 1.00 26.25 394 ALA A C 1
ATOM 2709 O O . ALA A 1 402 ? -36.587 32.727 4.738 1.00 26.08 394 ALA A O 1
ATOM 2711 N N . ASN A 1 403 ? -36.275 34.764 3.825 1.00 26.62 395 ASN A N 1
ATOM 2712 C CA . ASN A 1 403 ? -37.177 34.463 2.710 1.00 24.77 395 ASN A CA 1
ATOM 2713 C C . ASN A 1 403 ? -36.582 33.407 1.793 1.00 26.84 395 ASN A C 1
ATOM 2714 O O . ASN A 1 403 ? -37.325 32.661 1.139 1.00 24.27 395 ASN A O 1
ATOM 2719 N N . ALA A 1 404 ? -35.251 33.296 1.747 1.00 23.67 396 ALA A N 1
ATOM 2720 C CA . ALA A 1 404 ? -34.658 32.225 0.934 1.00 22.59 396 ALA A CA 1
ATOM 2721 C C . ALA A 1 404 ? -34.885 30.864 1.569 1.00 21.21 396 ALA A C 1
ATOM 2722 O O . ALA A 1 404 ? -35.182 29.877 0.874 1.00 21.00 396 ALA A O 1
ATOM 2724 N N . ARG A 1 405 ? -34.717 30.782 2.885 1.00 24.46 397 ARG A N 1
ATOM 2725 C CA . ARG A 1 405 ? -34.963 29.516 3.562 1.00 28.31 397 ARG A CA 1
ATOM 2726 C C . ARG A 1 405 ? -36.441 29.134 3.490 1.00 25.73 397 ARG A C 1
ATOM 2727 O O . ARG A 1 405 ? -36.773 27.955 3.394 1.00 24.85 397 ARG A O 1
ATOM 2735 N N . ALA A 1 406 ? -37.334 30.120 3.520 1.00 22.96 398 ALA A N 1
ATOM 2736 C CA . ALA A 1 406 ? -38.763 29.842 3.420 1.00 24.88 398 ALA A CA 1
ATOM 2737 C C . ALA A 1 406 ? -39.141 29.386 2.024 1.00 26.81 398 ALA A C 1
ATOM 2738 O O . ALA A 1 406 ? -40.045 28.562 1.858 1.00 25.96 398 ALA A O 1
ATOM 2740 N N . TYR A 1 407 ? -38.504 29.956 0.999 1.00 18.68 399 TYR A N 1
ATOM 2741 C CA . TYR A 1 407 ? -38.686 29.451 -0.361 1.00 17.96 399 TYR A CA 1
ATOM 2742 C C . TYR A 1 407 ? -38.285 27.987 -0.450 1.00 25.33 399 TYR A C 1
ATOM 2743 O O . TYR A 1 407 ? -39.037 27.145 -0.970 1.00 18.71 399 TYR A O 1
ATOM 2752 N N . LEU A 1 408 ? -37.084 27.660 0.040 1.00 22.36 400 LEU A N 1
ATOM 2753 C CA . LEU A 1 408 ? -36.645 26.268 -0.021 1.00 21.13 400 LEU A CA 1
ATOM 2754 C C . LEU A 1 408 ? -37.541 25.365 0.824 1.00 19.90 400 LEU A C 1
ATOM 2755 O O . LEU A 1 408 ? -37.879 24.250 0.399 1.00 20.71 400 LEU A O 1
ATOM 2760 N N . LYS A 1 409 ? -37.933 25.820 2.020 1.00 20.54 401 LYS A N 1
ATOM 2761 C CA . LYS A 1 409 ? -38.796 24.991 2.858 1.00 23.52 401 LYS A CA 1
ATOM 2762 C C . LYS A 1 409 ? -40.106 24.672 2.148 1.00 24.99 401 LYS A C 1
ATOM 2763 O O . LYS A 1 409 ? -40.628 23.555 2.261 1.00 23.30 401 LYS A O 1
ATOM 2765 N N . ARG A 1 410 ? -40.677 25.653 1.445 1.00 20.79 402 ARG A N 1
ATOM 2766 C CA . ARG A 1 410 ? -41.948 25.416 0.751 1.00 22.19 402 ARG A CA 1
ATOM 2767 C C . ARG A 1 410 ? -41.789 24.413 -0.385 1.00 22.35 402 ARG A C 1
ATOM 2768 O O . ARG A 1 410 ? -42.681 23.598 -0.634 1.00 21.03 402 ARG A O 1
ATOM 2776 N N . ILE A 1 411 ? -40.676 24.470 -1.111 1.00 21.64 403 ILE A N 1
ATOM 2777 C CA . ILE A 1 411 ? -40.432 23.445 -2.133 1.00 18.83 403 ILE A CA 1
ATOM 2778 C C . ILE A 1 411 ? -40.404 22.057 -1.495 1.00 23.21 403 ILE A C 1
ATOM 2779 O O . ILE A 1 411 ? -41.026 21.108 -2.001 1.00 20.36 403 ILE A O 1
ATOM 2784 N N . GLU A 1 412 ? -39.732 21.929 -0.338 1.00 19.37 404 GLU A N 1
ATOM 2785 C CA . GLU A 1 412 ? -39.722 20.652 0.376 1.00 20.03 404 GLU A CA 1
ATOM 2786 C C . GLU A 1 412 ? -41.119 20.217 0.780 1.00 21.91 404 GLU A C 1
ATOM 2787 O O . GLU A 1 412 ? -41.464 19.034 0.670 1.00 20.52 404 GLU A O 1
ATOM 2793 N N . GLU A 1 413 ? -41.910 21.144 1.329 1.00 18.76 405 GLU A N 1
ATOM 2794 C CA . GLU A 1 413 ? -43.265 20.795 1.745 1.00 24.67 405 GLU A CA 1
ATOM 2795 C C . GLU A 1 413 ? -44.099 20.339 0.556 1.00 25.00 405 GLU A C 1
ATOM 2796 O O . GLU A 1 413 ? -44.871 19.376 0.650 1.00 21.29 405 GLU A O 1
ATOM 2802 N N . ILE A 1 414 ? -43.983 21.043 -0.561 1.00 17.42 406 ILE A N 1
ATOM 2803 C CA . ILE A 1 414 ? -44.787 20.714 -1.734 1.00 17.28 406 ILE A CA 1
ATOM 2804 C C . ILE A 1 414 ? -44.382 19.353 -2.293 1.00 25.17 406 ILE A C 1
ATOM 2805 O O . ILE A 1 414 ? -45.231 18.515 -2.617 1.00 23.96 406 ILE A O 1
ATOM 2810 N N . LEU A 1 415 ? -43.077 19.112 -2.412 1.00 21.79 407 LEU A N 1
ATOM 2811 C CA . LEU A 1 415 ? -42.594 17.906 -3.068 1.00 16.70 407 LEU A CA 1
ATOM 2812 C C . LEU A 1 415 ? -42.492 16.708 -2.142 1.00 20.44 407 LEU A C 1
ATOM 2813 O O . LEU A 1 415 ? -42.435 15.575 -2.636 1.00 22.80 407 LEU A O 1
ATOM 2818 N N . GLY A 1 416 ? -42.498 16.917 -0.826 1.00 15.39 408 GLY A N 1
ATOM 2819 C CA . GLY A 1 416 ? -42.508 15.819 0.116 1.00 23.98 408 GLY A CA 1
ATOM 2820 C C . GLY A 1 416 ? -41.191 15.087 0.281 1.00 25.75 408 GLY A C 1
ATOM 2821 O O . GLY A 1 416 ? -41.175 14.022 0.896 1.00 23.44 408 GLY A O 1
ATOM 2822 N N . ILE A 1 417 ? -40.091 15.605 -0.254 1.00 19.69 409 ILE A N 1
ATOM 2823 C CA . ILE A 1 417 ? -38.766 15.034 -0.006 1.00 18.52 409 ILE A CA 1
ATOM 2824 C C . ILE A 1 417 ? -37.835 16.172 0.394 1.00 21.78 409 ILE A C 1
ATOM 2825 O O . ILE A 1 417 ? -38.079 17.336 0.046 1.00 23.75 409 ILE A O 1
ATOM 2830 N N . PRO A 1 418 ? -36.748 15.871 1.101 1.00 23.15 410 PRO A N 1
ATOM 2831 C CA . PRO A 1 418 ? -35.907 16.951 1.633 1.00 19.41 410 PRO A CA 1
ATOM 2832 C C . PRO A 1 418 ? -34.955 17.515 0.592 1.00 20.99 410 PRO A C 1
ATOM 2833 O O . PRO A 1 418 ? -34.545 16.843 -0.355 1.00 21.25 410 PRO A O 1
ATOM 2837 N N . ILE A 1 419 ? -34.583 18.777 0.800 1.00 19.56 411 ILE A N 1
ATOM 2838 C CA . ILE A 1 419 ? -33.486 19.393 0.064 1.00 20.29 411 ILE A CA 1
ATOM 2839 C C . ILE A 1 419 ? -32.219 19.100 0.863 1.00 17.28 411 ILE A C 1
ATOM 2840 O O . ILE A 1 419 ? -31.994 19.671 1.941 1.00 17.14 411 ILE A O 1
ATOM 2845 N N . ASP A 1 420 ? -31.421 18.160 0.369 1.00 17.58 412 ASP A N 1
ATOM 2846 C CA . ASP A 1 420 ? -30.274 17.682 1.123 1.00 20.67 412 ASP A CA 1
ATOM 2847 C C . ASP A 1 420 ? -28.995 18.397 0.731 1.00 20.61 412 ASP A C 1
ATOM 2848 O O . ASP A 1 420 ? -28.012 18.335 1.477 1.00 20.96 412 ASP A O 1
ATOM 2853 N N . MET A 1 421 ? -29.003 19.089 -0.406 1.00 20.70 413 MET A N 1
ATOM 2854 C CA . MET A 1 421 ? -27.852 19.846 -0.874 1.00 20.99 413 MET A CA 1
ATOM 2855 C C . MET A 1 421 ? -28.347 21.112 -1.559 1.00 23.13 413 MET A C 1
ATOM 2856 O O . MET A 1 421 ? -29.452 21.152 -2.109 1.00 19.87 413 MET A O 1
ATOM 2861 N N . LEU A 1 422 ? -27.489 22.122 -1.566 1.00 20.27 414 LEU A N 1
ATOM 2862 C CA . LEU A 1 422 ? -27.831 23.431 -2.116 1.00 17.73 414 LEU A CA 1
ATOM 2863 C C . LEU A 1 422 ? -26.571 24.043 -2.712 1.00 24.49 414 LEU A C 1
ATOM 2864 O O . LEU A 1 422 ? -25.547 24.107 -2.021 1.00 23.09 414 LEU A O 1
ATOM 2869 N N . SER A 1 423 ? -26.643 24.469 -3.979 1.00 18.90 415 SER A N 1
ATOM 2870 C CA . SER A 1 423 ? -25.548 25.186 -4.638 1.00 20.86 415 SER A CA 1
ATOM 2871 C C . SER A 1 423 ? -25.886 26.668 -4.685 1.00 26.54 415 SER A C 1
ATOM 2872 O O . SER A 1 423 ? -26.984 27.043 -5.116 1.00 18.20 415 SER A O 1
ATOM 2875 N N . THR A 1 424 ? -24.946 27.504 -4.243 1.00 26.30 416 THR A N 1
ATOM 2876 C CA . THR A 1 424 ? -25.132 28.948 -4.207 1.00 22.30 416 THR A CA 1
ATOM 2877 C C . THR A 1 424 ? -24.129 29.672 -5.098 1.00 28.74 416 THR A C 1
ATOM 2878 O O . THR A 1 424 ? -23.990 30.892 -4.993 1.00 27.07 416 THR A O 1
ATOM 2882 N N . GLY A 1 425 ? -23.405 28.955 -5.954 1.00 22.67 417 GLY A N 1
ATOM 2883 C CA . GLY A 1 425 ? -22.458 29.577 -6.852 1.00 24.30 417 GLY A CA 1
ATOM 2884 C C . GLY A 1 425 ? -21.841 28.545 -7.767 1.00 29.43 417 GLY A C 1
ATOM 2885 O O . GLY A 1 425 ? -21.991 27.339 -7.559 1.00 29.93 417 GLY A O 1
ATOM 2886 N N . PRO A 1 426 ? -21.120 28.997 -8.794 1.00 28.47 418 PRO A N 1
ATOM 2887 C CA . PRO A 1 426 ? -20.536 28.044 -9.745 1.00 26.48 418 PRO A CA 1
ATOM 2888 C C . PRO A 1 426 ? -19.343 27.274 -9.202 1.00 33.42 418 PRO A C 1
ATOM 2889 O O . PRO A 1 426 ? -19.063 26.180 -9.713 1.00 34.99 418 PRO A O 1
ATOM 2893 N N . GLU A 1 427 ? -18.638 27.796 -8.199 1.00 34.82 419 GLU A N 1
ATOM 2894 C CA . GLU A 1 427 ? -17.464 27.109 -7.676 1.00 40.94 419 GLU A CA 1
ATOM 2895 C C . GLU A 1 427 ? -17.885 25.839 -6.963 1.00 38.09 419 GLU A C 1
ATOM 2896 O O . GLU A 1 427 ? -18.893 25.814 -6.252 1.00 30.86 419 GLU A O 1
ATOM 2902 N N . ARG A 1 428 ? -17.092 24.780 -7.147 1.00 38.70 420 ARG A N 1
ATOM 2903 C CA . ARG A 1 428 ? -17.464 23.465 -6.633 1.00 37.46 420 ARG A CA 1
ATOM 2904 C C . ARG A 1 428 ? -17.813 23.523 -5.152 1.00 36.22 420 ARG A C 1
ATOM 2905 O O . ARG A 1 428 ? -18.770 22.877 -4.706 1.00 34.15 420 ARG A O 1
ATOM 2913 N N . ASP A 1 429 ? -17.085 24.337 -4.387 1.00 33.93 421 ASP A N 1
ATOM 2914 C CA . ASP A 1 429 ? -17.259 24.391 -2.945 1.00 35.93 421 ASP A CA 1
ATOM 2915 C C . ASP A 1 429 ? -18.335 25.381 -2.481 1.00 37.74 421 ASP A C 1
ATOM 2916 O O . ASP A 1 429 ? -18.675 25.380 -1.294 1.00 36.68 421 ASP A O 1
ATOM 2921 N N . SER A 1 430 ? -18.899 26.206 -3.371 1.00 35.13 422 SER A N 1
ATOM 2922 C CA . SER A 1 430 ? -20.084 26.992 -3.022 1.00 30.03 422 SER A CA 1
ATOM 2923 C C . SER A 1 430 ? -21.303 26.073 -2.973 1.00 34.38 422 SER A C 1
ATOM 2924 O O . SER A 1 430 ? -22.224 26.193 -3.786 1.00 25.62 422 SER A O 1
ATOM 2927 N N . THR A 1 431 ? -21.288 25.123 -2.040 1.00 24.27 423 THR A N 1
ATOM 2928 C CA . THR A 1 431 ? -22.278 24.060 -1.952 1.00 22.62 423 THR A CA 1
ATOM 2929 C C . THR A 1 431 ? -22.476 23.763 -0.478 1.00 28.04 423 THR A C 1
ATOM 2930 O O . THR A 1 431 ? -21.485 23.619 0.253 1.00 27.93 423 THR A O 1
ATOM 2934 N N . ILE A 1 432 ? -23.733 23.715 -0.039 1.00 21.79 424 ILE A N 1
ATOM 2935 C CA . ILE A 1 432 ? -24.077 23.311 1.314 1.00 29.64 424 ILE A CA 1
ATOM 2936 C C . ILE A 1 432 ? -24.548 21.871 1.255 1.00 33.10 424 ILE A C 1
ATOM 2937 O O . ILE A 1 432 ? -25.488 21.555 0.518 1.00 24.57 424 ILE A O 1
ATOM 2942 N N . THR A 1 433 ? -23.922 20.988 2.030 1.00 28.73 425 THR A N 1
ATOM 2943 C CA . THR A 1 433 ? -24.407 19.614 2.123 1.00 28.89 425 THR A CA 1
ATOM 2944 C C . THR A 1 433 ? -25.159 19.450 3.438 1.00 31.14 425 THR A C 1
ATOM 2945 O O . THR A 1 433 ? -24.551 19.338 4.504 1.00 34.10 425 THR A O 1
ATOM 2949 N N . LEU A 1 434 ? -26.482 19.410 3.362 1.00 24.35 426 LEU A N 1
ATOM 2950 C CA . LEU A 1 434 ? -27.270 19.220 4.581 1.00 23.28 426 LEU A CA 1
ATOM 2951 C C . LEU A 1 434 ? -27.293 17.763 5.020 1.00 31.44 426 LEU A C 1
ATOM 2952 O O . LEU A 1 434 ? -27.339 17.474 6.215 1.00 30.60 426 LEU A O 1
ATOM 2957 N N . ARG A 1 435 ? -27.311 16.835 4.068 1.00 21.73 427 ARG A N 1
ATOM 2958 C CA . ARG A 1 435 ? -27.195 15.412 4.360 1.00 22.64 427 ARG A CA 1
ATOM 2959 C C . ARG A 1 435 ? -26.458 14.816 3.171 1.00 22.33 427 ARG A C 1
ATOM 2960 O O . ARG A 1 435 ? -26.830 15.071 2.020 1.00 20.79 427 ARG A O 1
ATOM 2968 N N . GLY A 1 436 ? -25.397 14.079 3.439 1.00 24.29 428 GLY A N 1
ATOM 2969 C CA . GLY A 1 436 ? -24.605 13.503 2.376 1.00 29.80 428 GLY A CA 1
ATOM 2970 C C . GLY A 1 436 ? -25.299 12.307 1.750 1.00 24.98 428 GLY A C 1
ATOM 2971 O O . GLY A 1 436 ? -25.828 11.445 2.449 1.00 30.00 428 GLY A O 1
ATOM 2972 N N . PRO A 1 437 ? -25.327 12.237 0.417 1.00 24.12 429 PRO A N 1
ATOM 2973 C CA . PRO A 1 437 ? -25.939 11.062 -0.225 1.00 25.19 429 PRO A CA 1
ATOM 2974 C C . PRO A 1 437 ? -25.258 9.756 0.139 1.00 26.33 429 PRO A C 1
ATOM 2975 O O . PRO A 1 437 ? -25.916 8.709 0.097 1.00 27.83 429 PRO A O 1
ATOM 2979 N N . PHE A 1 438 ? -23.972 9.777 0.517 1.00 26.22 430 PHE A N 1
ATOM 2980 C CA . PHE A 1 438 ? -23.262 8.547 0.853 1.00 28.52 430 PHE A CA 1
ATOM 2981 C C . PHE A 1 438 ? -23.329 8.210 2.349 1.00 30.00 430 PHE A C 1
ATOM 2982 O O . PHE A 1 438 ? -22.608 7.320 2.805 1.00 32.32 430 PHE A O 1
ATOM 2990 N N . LEU A 1 439 ? -24.176 8.900 3.100 1.00 36.43 431 LEU A N 1
ATOM 2991 C CA . LEU A 1 439 ? -24.423 8.649 4.527 1.00 42.14 431 LEU A CA 1
ATOM 2992 C C . LEU A 1 439 ? -24.920 7.243 4.809 1.00 47.48 431 LEU A C 1
ATOM 2993 O O . LEU A 1 439 ? -25.887 6.814 4.172 1.00 48.76 431 LEU A O 1
#

InterPro domains:
  IPR001114 Adenylosuccinate synthetase [MF_00011] (1-431)
  IPR001114 Adenylosuccinate synthetase [PF00709] (6-424)
  IPR001114 Adenylosuccinate synthetase [PTHR11846] (3-424)
  IPR001114 Adenylosuccinate synthetase [SM00788] (4-425)
  IPR001114 Adenylosuccinate synthetase [TIGR00184] (6-429)
  IPR001114 Adenylosuccinate synthetase [cd03108] (3-424)
  IPR018220 Adenylosuccinate synthase, GTP-binding site [PS01266] (11-18)
  IPR027417 P-loop containing nucleoside triphosphate hydrolase [SSF52540] (3-430)
  IPR033128 Adenylosuccinate synthase, active site [PS00513] (133-144)
  IPR042109 Adenylosuccinate synthetase, domain 1 [G3DSA:3.40.440.10] (6-259)
  IPR042110 Adenylosuccinate synthetase, domain 2 [G3DSA:1.10.300.10] (102-201)
  IPR042111 Adenylosuccinate synthetase, domain 3 [G3DSA:3.90.170.10] (267-431)

Sequence (394 aa):
MGKNVVVLGTQWGDEGKGKIVDLLTQDAQVVVRRYQGGHNAGHTLKITVLRLIPSGMLRPNVTCYIANGVVLSPQALLSEIKELEGNGINVRERLRISLACPLILPYHIALDKARETHRGIGPAYEEDKVARRALRVGDLFHRDRFANKLTELLDYHNFVLTQYFKQPAVDLESLLGESLQWAEELRPMVCDVSACLHEHRKQGENILFEGASVINGAGFGPRRYIIDYVLGITKAYTTRVGGGPFPTELLDDVGKRIAEERGQEFGAVTGRPRRCGWFDAVLLKRSSIELNSISGLCVTKLDVLDGLEVLRIAVAYKDRDGNILSRPPLAADDFNDLLPVYEELPGWQESTADVTVMSDLPANARAYLKRIEEILGIPIDMLSTGPERDSTITLRGPFL

Organism: Legionella pneumophila (NCBI:txid446)

Foldseek 3Di:
DFAEEEEDAQAADPLLVQLVQVLLLVQFQEEEEQAEEQPDWHDDPPAIDRQWRPNLVPQRHAYEYFLRYAYALVSVVVRVVVVVVVPGPDLVRYAYEQNHFYQAPLLCLVVVLVVVCVSRVVSVVCVVVVLTDGNNVLVVLVSVLVSLVVVQVPSQCCNCVVSVHHGDDSVVRSVVSVCSCVSCVSRYDNQLVVVVVCVVVHGYYYYYYCPCCVRHVDDDVSNQAYEHSYEQWHWAADDAFDQFWDPDPVQVLLQVLSVQAPPPPRHHITTGAAEVQSNLVSCVVRVHAAYAYEQLQSQAPDQKGKYFQWKQWQVRDTGSHDDPDSVRSVNMHTDIDMAGHHNDGLALPADPVPDDPSSVVSQVVSCVSNVHYHQKYARYSDSRSMYGNDRRGD

Radius of gyration: 22.74 Å; Cα contacts (8 Å, |Δi|>4): 802; chains: 1; bounding box: 61×53×61 Å

Solvent-accessible surface area: 17483 Å² total; per-residue (Å²): 136,17,67,7,0,9,0,26,25,4,23,78,32,56,10,28,48,22,28,0,1,18,25,6,3,89,74,0,65,0,0,0,17,17,30,22,6,40,87,85,50,47,94,34,87,91,36,78,4,17,1,1,0,10,0,0,60,52,114,94,0,30,0,9,0,0,34,6,0,0,0,17,1,68,31,0,2,60,15,0,96,94,2,60,69,78,66,39,56,0,57,129,42,0,60,0,7,74,39,0,0,1,4,1,53,0,3,85,24,29,47,51,6,74,92,96,128,75,0,32,44,18,0,63,103,0,59,129,49,97,77,14,3,74,0,20,21,5,48,78,86,95,121,0,25,98,90,0,54,137,13,5,75,103,7,29,44,46,1,53,150,194,30,88,64,105,56,22,67,57,78,81,4,37,40,85,1,110,108,6,16,101,43,0,120,80,0,31,26,90,4,34,50,36,0,44,96,33,77,157,121,26,53,27,0,0,0,18,5,90,86,9,68,118,5,0,31,2,23,86,222,90,36,68,6,13,0,0,0,0,1,0,1,0,2,46,103,39,60,49,44,15,21,0,48,26,144,62,110,38,4,135,98,1,11,113,102,5,143,0,67,20,105,148,111,45,55,92,39,60,5,0,11,1,1,4,2,17,0,71,60,14,21,82,133,55,85,8,40,0,0,0,0,3,49,0,25,5,2,9,24,11,84,61,0,66,0,0,46,12,1,98,29,72,124,36,75,112,45,57,96,18,23,167,53,73,126,68,39,71,82,14,121,26,48,76,50,105,21,79,9,6,133,103,78,0,50,76,25,78,71,50,88,95,4,13,70,56,0,82,54,2,6,42,78,0,56,120,48,20,64,28,63,8,9,0,0,5,0,6,110,119,90,93,8,17,14,72,83,91,25,3,23,144

B-factor: mean 36.55, std 17.82, range [10.77, 111.93]